Protein AF-A0A845X222-F1 (afdb_monomer_lite)

Secondary structure (DSSP, 8-state):
--HHHHHHHHHHTT-HHHHHHHHHHHHHH--TT-HHHHHHHHHHHHHHHHTTT-HHHHHHHHHHHHT-S-HHHHHHHHHHHHHHHHHHHHH-SSSHHHHHHHHHHHHHHH--HHHHHHHHHHHHHHHSGGG-------------------------------SS-HHHHHHHHHHHHHHHHHHHHHHHHHHHHHHHHHHHHHHHHHHHHHHHHHHHHHHHHHHHHTTTT-PPPHHHHHHHHHHHHHH----SPPPTTS--S------HHHHHHHHHHHHHHHHHHHHHHH--SS--PPPPHHHHHHHHHTHHHHHHHHHHHTT--------THHHHH-S-S---TTHHHHHHHHHHHHHHHHHHHTT-HHHHHHHHHHHHHHHHTTSS--SHHHHHHHHHHHHHHHHHHHH-SS--HHHHHHHHHHHSTHHHHHHHTT-THHHHHHHHHHHHH--HHHHHHHHHHHHHHT--S-TTSHHHHHHHHHHHHHHHHHHHHHHHHHHHHHHHHHHHHHHHHHTTS---GGGHHHHHHHTT----TT--TTTS---HHHHHTTT-SSHHHHHHHHHHHHHHHHS--S--------SSSTT--HHHHHHH--

pLDDT: mean 72.12, std 23.3, range [27.8, 98.19]

Structure (mmCIF, N/CA/C/O backbone):
data_AF-A0A845X222-F1
#
_entry.id   AF-A0A845X222-F1
#
loop_
_atom_site.group_PDB
_atom_site.id
_atom_site.type_symbol
_atom_site.label_atom_id
_atom_site.label_alt_id
_atom_site.label_comp_id
_atom_site.label_asym_id
_atom_site.label_entity_id
_atom_site.label_seq_id
_atom_site.pdbx_PDB_ins_code
_atom_site.Cartn_x
_atom_site.Cartn_y
_atom_site.Cartn_z
_atom_site.occupancy
_atom_site.B_iso_or_equiv
_atom_site.auth_seq_id
_atom_site.auth_comp_id
_atom_site.auth_asym_id
_atom_site.auth_atom_id
_atom_site.pdbx_PDB_model_num
ATOM 1 N N . MET A 1 1 ? 38.248 38.448 -14.161 1.00 66.56 1 MET A N 1
ATOM 2 C CA . MET A 1 1 ? 37.456 37.222 -13.924 1.00 66.56 1 MET A CA 1
ATOM 3 C C . MET A 1 1 ? 36.898 37.315 -12.526 1.00 66.56 1 MET A C 1
ATOM 5 O O . MET A 1 1 ? 37.650 37.673 -11.624 1.00 66.56 1 MET A O 1
ATOM 9 N N . SER A 1 2 ? 35.600 37.078 -12.358 1.00 88.19 2 SER A N 1
ATOM 10 C CA . SER A 1 2 ? 35.017 37.037 -11.014 1.00 88.19 2 SER A CA 1
ATOM 11 C C . SER A 1 2 ? 35.626 35.870 -10.222 1.00 88.19 2 SER A C 1
ATOM 13 O O . SER A 1 2 ? 36.046 34.871 -10.812 1.00 88.19 2 SER A O 1
ATOM 15 N N . SER A 1 3 ? 35.706 35.986 -8.891 1.00 91.69 3 SER A N 1
ATOM 16 C CA . SER A 1 3 ? 36.264 34.920 -8.038 1.00 91.69 3 SER A CA 1
ATOM 17 C C . SER A 1 3 ? 35.515 33.587 -8.230 1.00 91.69 3 SER A C 1
ATOM 19 O O . SER A 1 3 ? 36.137 32.527 -8.270 1.00 91.69 3 SER A O 1
ATOM 21 N N . LEU A 1 4 ? 34.208 33.646 -8.523 1.00 96.12 4 LEU A N 1
ATOM 22 C CA . LEU A 1 4 ? 33.388 32.493 -8.904 1.00 96.12 4 LEU A CA 1
ATOM 23 C C . LEU A 1 4 ? 33.888 31.786 -10.172 1.00 96.12 4 LEU A C 1
ATOM 25 O O . LEU A 1 4 ? 34.093 30.576 -10.169 1.00 96.12 4 LEU A O 1
ATOM 29 N N . GLU A 1 5 ? 34.084 32.522 -11.268 1.00 97.00 5 GLU A N 1
ATOM 30 C CA . GLU A 1 5 ? 34.540 31.946 -12.540 1.00 97.00 5 GLU A CA 1
ATOM 31 C C . GLU A 1 5 ? 35.942 31.352 -12.419 1.00 97.00 5 GLU A C 1
ATOM 33 O O . GLU A 1 5 ? 36.205 30.275 -12.954 1.00 97.00 5 GLU A O 1
ATOM 38 N N . ALA A 1 6 ? 36.828 32.033 -11.686 1.00 97.00 6 ALA A N 1
ATOM 39 C CA . ALA A 1 6 ? 38.166 31.533 -11.399 1.00 97.00 6 ALA A CA 1
ATOM 40 C C . ALA A 1 6 ? 38.112 30.229 -10.584 1.00 97.00 6 ALA A C 1
ATOM 42 O O . ALA A 1 6 ? 38.815 29.272 -10.915 1.00 97.00 6 ALA A O 1
ATOM 43 N N . GLY A 1 7 ? 37.240 30.161 -9.572 1.00 97.62 7 GL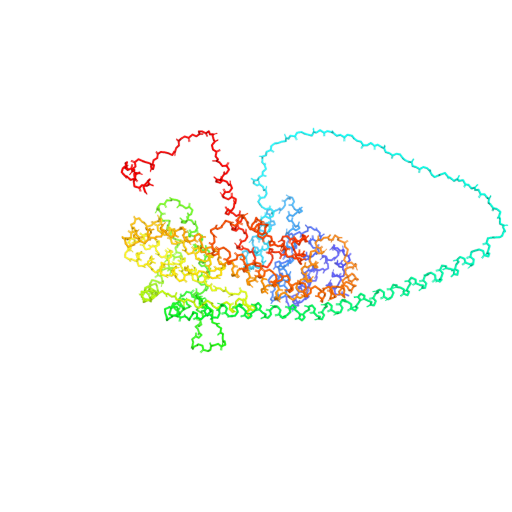Y A N 1
ATOM 44 C CA . GLY A 1 7 ? 37.028 28.966 -8.756 1.00 97.62 7 GLY A CA 1
ATOM 45 C C . GLY A 1 7 ? 36.454 27.788 -9.544 1.00 97.62 7 GLY A C 1
ATOM 46 O O . GLY A 1 7 ? 36.993 26.685 -9.479 1.00 97.62 7 GLY A O 1
ATOM 47 N N . LEU A 1 8 ? 35.425 28.017 -10.365 1.00 97.56 8 LEU A N 1
ATOM 48 C CA . LEU A 1 8 ? 34.826 26.971 -11.206 1.00 97.56 8 LEU A CA 1
ATOM 49 C C . LEU A 1 8 ? 35.784 26.490 -12.307 1.00 97.56 8 LEU A C 1
ATOM 51 O O . LEU A 1 8 ? 35.812 25.302 -12.631 1.00 97.56 8 LEU A O 1
ATOM 55 N N . ALA A 1 9 ? 36.601 27.382 -12.874 1.00 97.50 9 ALA A N 1
ATOM 56 C CA . ALA A 1 9 ? 37.639 27.000 -13.827 1.00 97.50 9 ALA A CA 1
ATOM 57 C C . ALA A 1 9 ? 38.741 26.155 -13.166 1.00 97.50 9 ALA A C 1
ATOM 59 O O . ALA A 1 9 ? 39.203 25.181 -13.762 1.00 97.50 9 ALA A O 1
ATOM 60 N N . ALA A 1 10 ? 39.144 26.492 -11.936 1.00 97.81 10 ALA A N 1
ATOM 61 C CA . ALA A 1 10 ? 40.100 25.700 -11.165 1.00 97.81 10 ALA A CA 1
ATOM 62 C C . ALA A 1 10 ? 39.542 24.313 -10.805 1.00 97.81 10 ALA A C 1
ATOM 64 O O . ALA A 1 10 ? 40.265 23.324 -10.935 1.00 97.81 10 ALA A O 1
ATOM 65 N N . LEU A 1 11 ? 38.251 24.227 -10.454 1.00 97.75 11 LEU A N 1
ATOM 66 C CA . LEU A 1 11 ? 37.562 22.964 -10.178 1.00 97.75 11 LEU A CA 1
ATOM 67 C C . LEU A 1 11 ? 37.577 22.034 -11.399 1.00 97.75 11 LEU A C 1
ATOM 69 O O . LEU A 1 11 ? 37.973 20.878 -11.287 1.00 97.75 11 LEU A O 1
ATOM 73 N N . LYS A 1 12 ? 37.253 22.556 -12.590 1.00 97.25 12 LYS A N 1
ATOM 74 C CA . LYS A 1 12 ? 37.317 21.792 -13.852 1.00 97.25 12 LYS A CA 1
ATOM 75 C C . LYS A 1 12 ? 38.721 21.283 -14.181 1.00 97.25 12 LYS A C 1
ATOM 77 O O . LYS A 1 12 ? 38.866 20.240 -14.804 1.00 97.25 12 LYS A O 1
ATOM 82 N N . ARG A 1 13 ? 39.759 22.011 -13.761 1.00 97.62 13 ARG A N 1
ATOM 83 C CA . ARG A 1 13 ? 41.168 21.618 -13.922 1.00 97.62 13 ARG A CA 1
ATOM 84 C C . ARG A 1 13 ? 41.669 20.695 -12.804 1.00 97.62 13 ARG A C 1
ATOM 86 O O . ARG A 1 13 ? 42.870 20.458 -12.736 1.00 97.62 13 ARG A O 1
ATOM 93 N N . LYS A 1 14 ? 40.785 20.224 -11.912 1.00 97.12 14 LYS A N 1
ATOM 94 C CA . LYS A 1 14 ? 41.111 19.422 -10.718 1.00 97.12 14 LYS A CA 1
ATOM 95 C C . LYS A 1 14 ? 42.141 20.088 -9.787 1.00 97.12 14 LYS A C 1
ATOM 97 O O . LYS A 1 14 ? 42.800 19.421 -8.998 1.00 97.12 14 LYS A O 1
ATOM 102 N N . ASN A 1 15 ? 42.281 21.417 -9.843 1.00 97.88 15 ASN A N 1
ATOM 103 C CA . ASN A 1 15 ? 43.128 22.171 -8.918 1.00 97.88 15 ASN A CA 1
ATOM 104 C C . ASN A 1 15 ? 42.298 22.579 -7.695 1.00 97.88 15 ASN A C 1
ATOM 106 O O . ASN A 1 15 ? 41.875 23.731 -7.559 1.00 97.88 15 ASN A O 1
ATOM 110 N N . TYR A 1 16 ? 42.021 21.598 -6.834 1.00 98.06 16 TYR A N 1
ATOM 111 C CA . TYR A 1 16 ? 41.068 21.741 -5.734 1.00 98.06 16 TYR A CA 1
ATOM 112 C C . TYR A 1 16 ? 41.489 22.793 -4.705 1.00 98.06 16 TYR A C 1
ATOM 114 O O . TYR A 1 16 ? 40.642 23.549 -4.247 1.00 98.06 16 TYR A O 1
ATOM 122 N N . ALA A 1 17 ? 42.785 22.937 -4.409 1.00 97.81 17 ALA A N 1
ATOM 123 C CA . ALA A 1 17 ? 43.271 23.956 -3.474 1.00 97.81 17 ALA A CA 1
ATOM 124 C C . ALA A 1 17 ? 42.959 25.387 -3.954 1.00 97.81 17 ALA A C 1
ATOM 126 O O . ALA A 1 17 ? 42.491 26.229 -3.185 1.00 97.81 17 ALA A O 1
ATOM 127 N N . VAL A 1 18 ? 43.169 25.662 -5.248 1.00 97.56 18 VAL A N 1
ATOM 128 C CA . VAL A 1 18 ? 42.822 26.961 -5.845 1.00 97.56 18 VAL A CA 1
ATOM 129 C C . VAL A 1 18 ? 41.306 27.120 -5.960 1.00 97.56 18 VAL A C 1
ATOM 131 O O . VAL A 1 18 ? 40.796 28.210 -5.697 1.00 97.56 18 VAL A O 1
ATOM 134 N N . ALA A 1 19 ? 40.584 26.051 -6.312 1.00 98.19 19 ALA A N 1
ATOM 135 C CA . ALA A 1 19 ? 39.127 26.063 -6.397 1.00 98.19 19 ALA A CA 1
ATOM 136 C C . ALA A 1 19 ? 38.487 26.409 -5.048 1.00 98.19 19 ALA A C 1
ATOM 138 O O . ALA A 1 19 ? 37.700 27.347 -4.989 1.00 98.19 19 ALA A O 1
ATOM 139 N N . ILE A 1 20 ? 38.880 25.728 -3.967 1.00 98.12 20 ILE A N 1
ATOM 140 C CA . ILE A 1 20 ? 38.377 25.963 -2.607 1.00 98.12 20 ILE A CA 1
ATOM 141 C C . ILE A 1 20 ? 38.600 27.423 -2.212 1.00 98.12 20 ILE A C 1
ATOM 143 O O . ILE A 1 20 ? 37.637 28.122 -1.915 1.00 98.12 20 ILE A O 1
ATOM 147 N N . LYS A 1 21 ? 39.836 27.929 -2.329 1.00 97.75 21 LYS A N 1
ATOM 148 C CA . LYS A 1 21 ? 40.170 29.315 -1.961 1.00 97.75 21 LYS A CA 1
ATOM 149 C C . LYS A 1 21 ? 39.315 30.351 -2.700 1.00 97.75 21 LYS A C 1
ATOM 151 O O . LYS A 1 21 ? 38.875 31.335 -2.110 1.00 97.75 21 LYS A O 1
ATOM 156 N N . GLN A 1 22 ? 39.108 30.163 -4.002 1.00 97.75 22 GLN A N 1
ATOM 157 C CA . GLN A 1 22 ? 38.343 31.102 -4.827 1.00 97.75 22 GLN A CA 1
ATOM 158 C C . GLN A 1 22 ? 36.830 30.978 -4.597 1.00 97.75 22 GLN A C 1
ATOM 160 O O . GLN A 1 22 ? 36.124 31.980 -4.536 1.00 97.75 22 GLN A O 1
ATOM 165 N N . LEU A 1 23 ? 36.312 29.761 -4.429 1.00 97.69 23 LEU A N 1
ATOM 166 C CA . LEU A 1 23 ? 34.888 29.547 -4.184 1.00 97.69 23 LEU A CA 1
ATOM 167 C C . LEU A 1 23 ? 34.480 29.986 -2.766 1.00 97.69 23 LEU A C 1
ATOM 169 O O . LEU A 1 23 ? 33.422 30.590 -2.621 1.00 97.69 23 LEU A O 1
ATOM 173 N N . GLU A 1 24 ? 35.329 29.794 -1.748 1.00 97.50 24 GLU A N 1
ATOM 174 C CA . GLU A 1 24 ? 35.129 30.344 -0.395 1.00 97.50 24 GLU A CA 1
ATOM 175 C C . GLU A 1 24 ? 35.078 31.879 -0.426 1.00 97.50 24 GLU A C 1
ATOM 177 O O . GLU A 1 24 ? 34.149 32.480 0.117 1.00 97.50 24 GLU A O 1
ATOM 182 N N . ALA A 1 25 ? 36.023 32.521 -1.127 1.00 95.94 25 ALA A N 1
ATOM 183 C CA . ALA A 1 25 ? 36.032 33.973 -1.304 1.00 95.94 25 ALA A CA 1
ATOM 184 C C . ALA A 1 25 ? 34.768 34.470 -2.028 1.00 95.94 25 ALA A C 1
ATOM 186 O O . ALA A 1 25 ? 34.192 35.490 -1.647 1.00 95.94 25 ALA A O 1
ATOM 187 N N . SER A 1 26 ? 34.288 33.725 -3.030 1.00 95.25 26 SER A N 1
ATOM 188 C CA . SER A 1 26 ? 33.025 34.027 -3.709 1.00 95.25 26 SER A CA 1
ATOM 189 C C . SER A 1 26 ? 31.813 33.873 -2.786 1.00 95.25 26 SER A C 1
ATOM 191 O O . SER A 1 26 ? 30.910 34.708 -2.844 1.00 95.25 26 SER A O 1
ATOM 193 N N . CYS A 1 27 ? 31.768 32.840 -1.942 1.00 94.88 27 CYS A N 1
ATOM 194 C CA . CYS A 1 27 ? 30.707 32.655 -0.948 1.00 94.88 27 CYS A CA 1
ATOM 195 C C . CYS A 1 27 ? 30.690 33.792 0.081 1.00 94.88 27 CYS A C 1
ATOM 197 O O . CYS A 1 27 ? 29.614 34.277 0.413 1.00 94.88 27 CYS A O 1
ATOM 199 N N . ALA A 1 28 ? 31.861 34.249 0.534 1.00 93.94 28 ALA A N 1
ATOM 200 C CA . ALA A 1 28 ? 31.989 35.349 1.491 1.00 93.94 28 ALA A CA 1
ATOM 201 C C . ALA A 1 28 ? 31.601 36.714 0.893 1.00 93.94 28 ALA A C 1
ATOM 203 O O . ALA A 1 28 ? 31.002 37.541 1.575 1.00 93.94 28 ALA A O 1
ATOM 204 N N . ALA A 1 29 ? 31.920 36.951 -0.383 1.00 91.69 29 ALA A N 1
ATOM 205 C CA . ALA A 1 29 ? 31.591 38.198 -1.077 1.00 91.69 29 ALA A CA 1
ATOM 206 C C . ALA A 1 29 ? 30.117 38.286 -1.514 1.00 91.69 29 ALA A C 1
ATOM 208 O O . ALA A 1 29 ? 29.599 39.378 -1.747 1.00 91.69 29 ALA A O 1
ATOM 209 N N . SER A 1 30 ? 29.437 37.146 -1.651 1.00 85.50 30 SER A N 1
ATOM 210 C CA . SER A 1 30 ? 28.042 37.096 -2.084 1.00 85.50 30 SER A CA 1
ATOM 211 C C . SER A 1 30 ? 27.116 37.267 -0.881 1.00 85.50 30 SER A C 1
ATOM 213 O O . SER A 1 30 ? 26.858 36.312 -0.153 1.00 85.50 30 SER A O 1
ATOM 215 N N . SER A 1 31 ? 26.557 38.463 -0.682 1.00 70.56 31 SER A N 1
ATOM 216 C CA . SER A 1 31 ? 25.381 38.611 0.186 1.00 70.56 31 SER A CA 1
ATOM 217 C C . SER A 1 31 ? 24.234 37.741 -0.355 1.00 70.56 31 SER A C 1
ATOM 219 O O . SER A 1 31 ? 24.122 37.550 -1.568 1.00 70.56 31 SER A O 1
ATOM 221 N N . GLN A 1 32 ? 23.349 37.240 0.517 1.00 63.16 32 GLN A N 1
ATOM 222 C CA . GLN A 1 32 ? 22.212 36.369 0.152 1.00 63.16 32 GLN A CA 1
ATOM 223 C C . GLN A 1 32 ? 21.289 36.929 -0.958 1.00 63.16 32 GLN A C 1
ATOM 225 O O . GLN A 1 32 ? 20.468 36.184 -1.487 1.00 63.16 32 GLN A O 1
ATOM 230 N N . SER A 1 33 ? 21.429 38.200 -1.363 1.00 60.31 33 SER A N 1
ATOM 231 C CA . SER A 1 33 ? 20.721 38.794 -2.507 1.00 60.31 33 SER A CA 1
ATOM 232 C C . SER A 1 33 ? 21.153 38.236 -3.875 1.00 60.31 33 SER A C 1
ATOM 234 O O . SER A 1 33 ? 20.357 38.253 -4.811 1.00 60.31 33 SER A O 1
ATOM 236 N N . HIS A 1 34 ? 22.364 37.679 -4.014 1.00 67.81 34 HIS A N 1
ATOM 237 C CA . HIS A 1 34 ? 22.847 37.051 -5.255 1.00 67.81 34 HIS A CA 1
ATOM 238 C C . HIS A 1 34 ? 22.761 35.518 -5.197 1.00 67.81 34 HIS A C 1
ATOM 240 O O . HIS A 1 34 ? 23.751 34.806 -5.395 1.00 67.81 34 HIS A O 1
ATOM 246 N N . GLN A 1 35 ? 21.548 35.009 -4.948 1.00 81.31 35 GLN A N 1
ATOM 247 C CA . GLN A 1 35 ? 21.256 33.589 -4.696 1.00 81.31 35 GLN A CA 1
ATOM 248 C C . GLN A 1 35 ? 21.894 32.635 -5.723 1.00 81.31 35 GLN A C 1
ATOM 250 O O . GLN A 1 35 ? 22.498 31.635 -5.343 1.00 81.31 35 GLN A O 1
ATOM 255 N N . SER A 1 36 ? 21.863 32.957 -7.024 1.00 91.06 36 SER A N 1
ATOM 256 C CA . SER A 1 36 ? 22.417 32.057 -8.049 1.00 91.06 36 SER A CA 1
ATOM 257 C C . SER A 1 36 ? 23.943 31.915 -8.002 1.00 91.06 36 SER A C 1
ATOM 259 O O . SER A 1 36 ? 24.445 30.825 -8.283 1.00 91.06 36 SER A O 1
ATOM 261 N N . SER A 1 37 ? 24.687 32.986 -7.718 1.00 93.25 37 SER A N 1
ATOM 262 C CA . SER A 1 37 ? 26.156 32.937 -7.670 1.00 93.25 37 SER A CA 1
ATOM 263 C C . SER A 1 37 ? 26.627 32.215 -6.413 1.00 93.25 37 SER A C 1
ATOM 265 O O . SER A 1 37 ? 27.546 31.400 -6.479 1.00 93.25 37 SER A O 1
ATOM 267 N N . TYR A 1 38 ? 25.926 32.444 -5.299 1.00 95.00 38 TYR A N 1
ATOM 268 C CA . TYR A 1 38 ? 26.145 31.744 -4.040 1.00 95.00 38 TYR A CA 1
ATOM 269 C C . TYR A 1 38 ? 25.907 30.232 -4.176 1.00 95.00 38 TYR A C 1
ATOM 271 O O . TYR A 1 38 ? 26.784 29.448 -3.820 1.00 95.00 38 TYR A O 1
ATOM 279 N N . TYR A 1 39 ? 24.785 29.798 -4.769 1.00 95.31 39 TYR A N 1
ATOM 280 C CA . TYR A 1 39 ? 24.516 28.363 -4.945 1.00 95.31 39 TYR A CA 1
ATOM 281 C C . TYR A 1 39 ? 25.540 27.685 -5.855 1.00 95.31 39 TYR A C 1
ATOM 283 O O . TYR A 1 39 ? 26.029 26.611 -5.521 1.00 95.31 39 TYR A O 1
ATOM 291 N N . ARG A 1 40 ? 25.945 28.324 -6.960 1.00 96.12 40 ARG A N 1
ATOM 292 C CA . ARG A 1 40 ? 27.006 27.779 -7.827 1.00 96.12 40 ARG A CA 1
ATOM 293 C C . ARG A 1 40 ? 28.340 27.643 -7.093 1.00 96.12 40 ARG A C 1
ATOM 295 O O . ARG A 1 40 ? 29.041 26.657 -7.306 1.00 96.12 40 ARG A O 1
ATOM 302 N N . ALA A 1 41 ? 28.676 28.604 -6.232 1.00 96.75 41 ALA A N 1
ATOM 303 C CA . ALA A 1 41 ? 29.877 28.535 -5.411 1.00 96.75 41 ALA A CA 1
ATOM 304 C C . ALA A 1 41 ? 29.810 27.377 -4.399 1.00 96.75 41 ALA A C 1
ATOM 306 O O . ALA A 1 41 ? 30.742 26.582 -4.327 1.00 96.75 41 ALA A O 1
ATOM 307 N N . GLN A 1 42 ? 28.683 27.228 -3.695 1.00 96.88 42 GLN A N 1
ATOM 308 C CA . GLN A 1 42 ? 28.440 26.148 -2.728 1.00 96.88 42 GLN A CA 1
ATOM 309 C C . GLN A 1 42 ? 28.458 24.754 -3.377 1.00 96.88 42 GLN A C 1
ATOM 311 O O . GLN A 1 42 ? 29.094 23.845 -2.851 1.00 96.88 42 GLN A O 1
ATOM 316 N N . MET A 1 43 ? 27.840 24.587 -4.552 1.00 96.69 43 MET A N 1
ATOM 317 C CA . MET A 1 43 ? 27.886 23.328 -5.313 1.00 96.69 43 MET A CA 1
ATOM 318 C C . MET A 1 43 ? 29.328 22.954 -5.690 1.00 96.69 43 MET A C 1
ATOM 320 O O . MET A 1 43 ? 29.726 21.797 -5.559 1.00 96.69 43 MET A O 1
ATOM 324 N N . GLY A 1 44 ? 30.129 23.937 -6.117 1.00 97.25 44 GLY A N 1
ATOM 325 C CA . GLY A 1 44 ? 31.542 23.728 -6.427 1.00 97.25 44 GLY A CA 1
ATOM 326 C C . GLY A 1 44 ? 32.393 23.416 -5.191 1.00 97.25 44 GLY A C 1
ATOM 327 O O . GLY A 1 44 ? 33.268 22.557 -5.265 1.00 97.25 44 GLY A O 1
ATOM 328 N N . LEU A 1 45 ? 32.124 24.069 -4.052 1.00 97.81 45 LEU A N 1
ATOM 329 C CA . LEU A 1 45 ? 32.798 23.784 -2.779 1.00 97.81 45 LEU A CA 1
ATOM 330 C C . LEU A 1 45 ? 32.513 22.369 -2.304 1.00 97.81 45 LEU A C 1
ATOM 332 O O . LEU A 1 45 ? 33.441 21.656 -1.940 1.00 97.81 45 LEU A O 1
ATOM 336 N N . MET A 1 46 ? 31.252 21.947 -2.360 1.00 96.75 46 MET A N 1
ATOM 337 C CA . MET A 1 46 ? 30.847 20.592 -2.008 1.00 96.75 46 MET A CA 1
ATOM 338 C C . MET A 1 46 ? 31.666 19.555 -2.796 1.00 96.75 46 MET A C 1
ATOM 340 O O . MET A 1 46 ? 32.270 18.664 -2.196 1.00 96.75 46 MET A O 1
ATOM 344 N N . GLN A 1 47 ? 31.773 19.717 -4.119 1.00 96.50 47 GLN A N 1
ATOM 345 C CA . GLN A 1 47 ? 32.569 18.830 -4.977 1.00 96.50 47 GLN A CA 1
ATOM 346 C C . GLN A 1 47 ? 34.072 18.893 -4.667 1.00 96.50 47 GLN A C 1
ATOM 348 O O . GLN A 1 47 ? 34.726 17.855 -4.587 1.00 96.50 47 GLN A O 1
ATOM 353 N N . ALA A 1 48 ? 34.628 20.091 -4.467 1.00 97.50 48 ALA A N 1
ATOM 354 C CA . ALA A 1 48 ? 36.051 20.261 -4.186 1.00 97.50 48 ALA A CA 1
ATOM 355 C C . ALA A 1 48 ? 36.453 19.679 -2.820 1.00 97.50 48 ALA A C 1
ATOM 357 O O . ALA A 1 48 ? 37.504 19.049 -2.706 1.00 97.50 48 ALA A O 1
ATOM 358 N N . TYR A 1 49 ? 35.616 19.858 -1.793 1.00 97.50 49 TYR A N 1
ATOM 359 C CA . TYR A 1 49 ? 35.842 19.284 -0.467 1.00 97.50 49 TYR A CA 1
ATOM 360 C C . TYR A 1 49 ? 35.713 17.763 -0.473 1.00 97.50 49 TYR A C 1
ATOM 362 O O . TYR A 1 49 ? 36.538 17.097 0.141 1.00 97.50 49 TYR A O 1
ATOM 370 N N . ALA A 1 50 ? 34.737 17.207 -1.199 1.00 95.12 50 ALA A N 1
ATOM 371 C CA . ALA A 1 50 ? 34.612 15.758 -1.348 1.00 95.12 50 ALA A CA 1
ATOM 372 C C . ALA A 1 50 ? 35.855 15.158 -2.027 1.00 95.12 50 ALA A C 1
ATOM 374 O O . ALA A 1 50 ? 36.431 14.206 -1.519 1.00 95.12 50 ALA A O 1
ATOM 375 N N . ALA A 1 51 ? 36.341 15.777 -3.107 1.00 95.44 51 ALA A N 1
ATOM 376 C CA . ALA A 1 51 ? 37.530 15.317 -3.831 1.00 95.44 51 ALA A CA 1
ATOM 377 C C . ALA A 1 51 ? 38.851 15.463 -3.048 1.00 95.44 51 ALA A C 1
ATOM 379 O O . ALA A 1 51 ? 39.875 14.937 -3.473 1.00 95.44 51 ALA A O 1
ATOM 380 N N . THR A 1 52 ? 38.850 16.207 -1.938 1.00 96.38 52 THR A N 1
ATOM 381 C CA . THR A 1 52 ? 40.014 16.396 -1.053 1.00 96.38 52 THR A CA 1
ATOM 382 C C . THR A 1 52 ? 39.835 15.697 0.296 1.00 96.38 52 THR A C 1
ATOM 384 O O . THR A 1 52 ? 40.575 15.982 1.233 1.00 96.38 52 THR A O 1
ATOM 387 N N . HIS A 1 53 ? 38.856 14.792 0.400 1.00 94.19 53 HIS A N 1
ATOM 388 C CA . HIS A 1 53 ? 38.514 14.037 1.611 1.00 94.19 53 HIS A CA 1
ATOM 389 C C . HIS A 1 53 ? 38.121 14.914 2.817 1.00 94.19 53 HIS A C 1
ATOM 391 O O . HIS A 1 53 ? 38.132 14.482 3.966 1.00 94.19 53 HIS A O 1
ATOM 397 N N . HIS A 1 54 ? 37.714 16.164 2.581 1.00 94.50 54 HIS A N 1
ATOM 398 C CA . HIS A 1 54 ? 37.166 17.060 3.600 1.00 94.50 54 HIS A CA 1
ATOM 399 C C . HIS A 1 54 ? 35.645 16.872 3.728 1.00 94.50 54 HIS A C 1
ATOM 401 O O . HIS A 1 54 ? 34.863 17.810 3.536 1.00 94.50 54 HIS A O 1
ATOM 407 N N . TYR A 1 55 ? 35.217 15.648 4.049 1.00 93.31 55 TYR A N 1
ATOM 408 C CA . TYR A 1 55 ? 33.813 15.223 4.012 1.00 93.31 55 TYR A CA 1
ATOM 409 C C . TYR A 1 55 ? 32.883 16.073 4.871 1.00 93.31 55 TYR A C 1
ATOM 411 O O . TYR A 1 55 ? 31.836 16.500 4.387 1.00 93.31 55 TYR A O 1
ATOM 419 N N . HIS A 1 56 ? 33.303 16.429 6.085 1.00 90.50 56 HIS A N 1
ATOM 420 C CA . HIS A 1 56 ? 32.540 17.325 6.953 1.00 90.50 56 HIS A CA 1
ATOM 421 C C . HIS A 1 56 ? 32.226 18.656 6.255 1.00 90.50 56 HIS A C 1
ATOM 423 O O . HIS A 1 56 ? 31.083 19.112 6.242 1.00 90.50 56 HIS A O 1
ATOM 429 N N . LYS A 1 57 ? 33.226 19.299 5.641 1.00 95.00 57 LYS A N 1
ATOM 430 C CA . LYS A 1 57 ? 33.027 20.591 4.964 1.00 95.00 57 LYS A CA 1
ATOM 431 C C . LYS A 1 57 ? 32.131 20.448 3.735 1.00 95.00 57 LYS A C 1
ATOM 433 O O . LYS A 1 57 ? 31.332 21.340 3.449 1.00 95.00 57 LYS A O 1
ATOM 438 N N . SER A 1 58 ? 32.231 19.318 3.037 1.00 95.19 58 SER A N 1
ATOM 439 C CA . SER A 1 58 ? 31.351 18.989 1.915 1.00 95.19 58 SER A CA 1
ATOM 440 C C . SER A 1 58 ? 29.890 18.836 2.362 1.00 95.19 58 SER A C 1
ATOM 442 O O . SER A 1 58 ? 28.998 19.441 1.766 1.00 95.19 58 SER A O 1
ATOM 444 N N . LEU A 1 59 ? 29.641 18.124 3.467 1.00 90.12 59 LEU A N 1
ATOM 445 C CA . LEU A 1 59 ? 28.303 17.957 4.042 1.00 90.12 59 LEU A CA 1
ATOM 446 C C . LEU A 1 59 ? 27.717 19.278 4.543 1.00 90.12 59 LEU A C 1
ATOM 448 O O . LEU A 1 59 ? 26.547 19.557 4.282 1.00 90.12 59 LEU A O 1
ATOM 452 N N . THR A 1 60 ? 28.524 20.134 5.174 1.00 93.31 60 THR A N 1
ATOM 453 C CA . THR A 1 60 ? 28.089 21.481 5.574 1.00 93.31 60 THR A CA 1
ATOM 454 C C . THR A 1 60 ? 27.690 22.329 4.360 1.00 93.31 60 THR A C 1
ATOM 456 O O . THR A 1 60 ? 26.653 22.993 4.376 1.00 93.31 60 THR A O 1
ATOM 459 N N . ALA A 1 61 ? 28.465 22.286 3.269 1.00 94.69 61 ALA A N 1
ATOM 460 C CA . ALA A 1 61 ? 28.093 22.959 2.022 1.00 94.69 61 ALA A CA 1
ATOM 461 C C . ALA A 1 61 ? 26.770 22.407 1.457 1.00 94.69 61 ALA A C 1
ATOM 463 O O . ALA A 1 61 ? 25.914 23.167 1.003 1.00 94.69 61 ALA A O 1
ATOM 464 N N . CYS A 1 62 ? 26.558 21.093 1.554 1.00 93.38 62 CYS A N 1
ATOM 465 C CA . CYS A 1 62 ? 25.320 20.454 1.133 1.00 93.38 62 CYS A CA 1
ATOM 466 C C . CYS A 1 62 ? 24.103 20.846 1.992 1.00 93.38 62 CYS A C 1
ATOM 468 O O . CYS A 1 62 ? 23.033 21.100 1.442 1.00 93.38 62 CYS A O 1
ATOM 470 N N . GLN A 1 63 ? 24.249 20.947 3.317 1.00 91.50 63 GLN A N 1
ATOM 471 C CA . GLN A 1 63 ? 23.197 21.431 4.225 1.00 91.50 63 GLN A CA 1
ATOM 472 C C . GLN A 1 63 ? 22.718 22.829 3.818 1.00 91.50 63 GLN A C 1
ATOM 474 O O . GLN A 1 63 ? 21.520 23.066 3.673 1.00 91.50 63 GLN A O 1
ATOM 479 N N . ASN A 1 64 ? 23.654 23.734 3.523 1.00 92.69 64 ASN A N 1
ATOM 480 C CA . ASN A 1 64 ? 23.322 25.080 3.052 1.00 92.69 64 ASN A CA 1
ATOM 481 C C . ASN A 1 64 ? 22.548 25.068 1.720 1.00 92.69 64 ASN A C 1
ATOM 483 O O . ASN A 1 64 ? 21.687 25.920 1.497 1.00 92.69 64 ASN A O 1
ATOM 487 N N . LEU A 1 65 ? 22.826 24.104 0.834 1.00 93.94 65 LEU A N 1
ATOM 488 C CA . LEU A 1 65 ? 22.098 23.937 -0.429 1.00 93.94 65 LEU A CA 1
ATOM 489 C C . LEU A 1 65 ? 20.694 23.339 -0.228 1.00 93.94 65 LEU A C 1
ATOM 491 O O . LEU A 1 65 ? 19.763 23.734 -0.931 1.00 93.94 65 LEU A O 1
ATOM 495 N N . LEU A 1 66 ? 20.510 22.441 0.743 1.00 92.00 66 LEU A N 1
ATOM 496 C CA . LEU A 1 66 ? 19.198 21.876 1.096 1.00 92.00 66 LEU A CA 1
ATOM 497 C C . LEU A 1 66 ? 18.250 22.921 1.702 1.00 92.00 66 LEU A C 1
ATOM 499 O O . LEU A 1 66 ? 17.035 22.824 1.533 1.00 92.00 66 LEU A O 1
ATOM 503 N N . LEU A 1 67 ? 18.801 23.959 2.333 1.00 90.44 67 LEU A N 1
ATOM 504 C CA . LEU A 1 67 ? 18.063 25.122 2.836 1.00 90.44 67 LEU A CA 1
ATOM 505 C C . LEU A 1 67 ? 17.725 26.160 1.749 1.00 90.44 67 LEU A C 1
ATOM 507 O O . LEU A 1 67 ? 17.142 27.203 2.047 1.00 90.44 67 LEU A O 1
ATOM 511 N N . SER A 1 68 ? 18.108 25.924 0.490 1.00 91.69 68 SER A N 1
ATOM 512 C CA . SER A 1 68 ? 17.818 26.863 -0.595 1.00 91.69 68 SER A CA 1
ATOM 513 C C . SER A 1 68 ? 16.319 26.949 -0.902 1.00 91.69 68 SER A C 1
ATOM 515 O O . SER A 1 68 ? 15.598 25.965 -0.814 1.00 91.69 68 SER A O 1
ATOM 517 N N . SER A 1 69 ? 15.847 28.118 -1.344 1.00 90.50 69 SER A N 1
ATOM 518 C CA . SER A 1 69 ? 14.462 28.304 -1.813 1.00 90.50 69 SER A CA 1
ATOM 519 C C . SER A 1 69 ? 14.199 27.689 -3.196 1.00 90.50 69 SER A C 1
ATOM 521 O O . SER A 1 69 ? 13.068 27.687 -3.678 1.00 90.50 69 SER A O 1
ATOM 523 N N . SER A 1 70 ? 15.241 27.196 -3.870 1.00 91.94 70 SER A N 1
ATOM 524 C CA . SER A 1 70 ? 15.149 26.636 -5.214 1.00 91.94 70 SER A CA 1
ATOM 525 C C . SER A 1 70 ? 15.010 25.121 -5.150 1.00 91.94 70 SER A C 1
ATOM 527 O O . SER A 1 70 ? 15.985 24.420 -4.881 1.00 91.94 70 SER A O 1
ATOM 529 N N . ALA A 1 71 ? 13.830 24.607 -5.506 1.00 88.31 71 ALA A N 1
ATOM 530 C CA . ALA A 1 71 ? 13.557 23.167 -5.539 1.00 88.31 71 ALA A CA 1
ATOM 531 C C . ALA A 1 71 ? 14.595 22.377 -6.365 1.00 88.31 71 ALA A C 1
ATOM 533 O O . ALA A 1 71 ? 15.004 21.286 -5.980 1.00 88.31 71 ALA A O 1
ATOM 534 N N . LYS A 1 72 ? 15.101 22.954 -7.469 1.00 90.94 72 LYS A N 1
ATOM 535 C CA . LYS A 1 72 ? 16.153 22.327 -8.293 1.00 90.94 72 LYS A CA 1
ATOM 536 C C . LYS A 1 72 ? 17.482 22.185 -7.546 1.00 90.94 72 LYS A C 1
ATOM 538 O O . LYS A 1 72 ? 18.181 21.195 -7.730 1.00 90.94 72 LYS A O 1
ATOM 543 N N . VAL A 1 73 ? 17.843 23.176 -6.730 1.00 93.31 73 VAL A N 1
ATOM 544 C CA . VAL A 1 73 ? 19.085 23.160 -5.942 1.00 93.31 73 VAL A CA 1
ATOM 545 C C . VAL A 1 73 ? 18.950 22.192 -4.766 1.00 93.31 73 VAL A C 1
ATOM 547 O O . VAL A 1 73 ? 19.875 21.421 -4.525 1.00 93.31 73 VAL A O 1
ATOM 550 N N . GLN A 1 74 ? 17.786 22.157 -4.110 1.00 91.19 74 GLN A N 1
ATOM 551 C CA . GLN A 1 74 ? 17.474 21.175 -3.066 1.00 91.19 74 GLN A CA 1
ATOM 552 C C . GLN A 1 74 ? 17.553 19.739 -3.594 1.00 91.19 74 GLN A C 1
ATOM 554 O O . GLN A 1 74 ? 18.239 18.906 -3.008 1.00 91.19 74 GLN A O 1
ATOM 559 N N . GLN A 1 75 ? 16.914 19.458 -4.735 1.00 88.00 75 GLN A N 1
ATOM 560 C CA . GLN A 1 75 ? 16.939 18.131 -5.352 1.00 88.00 75 GLN A CA 1
ATOM 561 C C . GLN A 1 75 ? 18.363 17.715 -5.738 1.00 88.00 75 GLN A C 1
ATOM 563 O O . GLN A 1 75 ? 18.778 16.593 -5.455 1.00 88.00 75 GLN A O 1
ATOM 568 N N . TRP A 1 76 ? 19.132 18.623 -6.347 1.00 92.69 76 TRP A N 1
ATOM 569 C CA . TRP A 1 76 ? 20.521 18.350 -6.708 1.00 92.69 76 TRP A CA 1
ATOM 570 C C . TRP A 1 76 ? 21.384 18.044 -5.477 1.00 92.69 76 TRP A C 1
ATOM 572 O O . TRP A 1 76 ? 22.157 17.085 -5.494 1.00 92.69 76 TRP A O 1
ATOM 582 N N . ALA A 1 77 ? 21.226 18.824 -4.404 1.00 93.88 77 ALA A N 1
ATOM 583 C CA . ALA A 1 77 ? 21.949 18.634 -3.151 1.00 93.88 77 ALA A CA 1
ATOM 584 C C . ALA A 1 77 ? 21.587 17.301 -2.484 1.00 93.88 77 ALA A C 1
ATOM 586 O O . ALA A 1 77 ? 22.481 16.575 -2.062 1.00 93.88 77 ALA A O 1
ATOM 587 N N . ALA A 1 78 ? 20.302 16.931 -2.465 1.00 87.12 78 ALA A N 1
ATOM 588 C CA . ALA A 1 78 ? 19.843 15.650 -1.926 1.00 87.12 78 ALA A CA 1
ATOM 589 C C . ALA A 1 78 ? 20.423 14.447 -2.689 1.00 87.12 78 ALA A C 1
ATOM 591 O O . ALA A 1 78 ? 20.797 13.452 -2.078 1.00 87.12 78 ALA A O 1
ATOM 592 N N . GLN A 1 79 ? 20.545 14.543 -4.017 1.00 86.62 79 GLN A N 1
ATOM 593 C CA . GLN A 1 79 ? 21.155 13.485 -4.829 1.00 86.62 79 GLN A CA 1
ATOM 594 C C . GLN A 1 79 ? 22.664 13.357 -4.579 1.00 86.62 79 GLN A C 1
ATOM 596 O O . GLN A 1 79 ? 23.191 12.248 -4.499 1.00 86.62 79 GLN A O 1
ATOM 601 N N . HIS A 1 80 ? 23.375 14.479 -4.446 1.00 89.19 80 HIS A N 1
ATOM 602 C CA . HIS A 1 80 ? 24.832 14.461 -4.308 1.00 89.19 80 HIS A CA 1
ATOM 603 C C . HIS A 1 80 ? 25.306 14.194 -2.877 1.00 89.19 80 HIS A C 1
ATOM 605 O O . HIS A 1 80 ? 26.357 13.570 -2.716 1.00 89.19 80 HIS A O 1
ATOM 611 N N . SER A 1 81 ? 24.548 14.592 -1.848 1.00 87.06 81 SER A N 1
ATOM 612 C CA . SER A 1 81 ? 24.875 14.274 -0.450 1.00 87.06 81 SER A CA 1
ATOM 613 C C . SER A 1 81 ? 25.065 12.776 -0.263 1.00 87.06 81 SER A C 1
ATOM 615 O O . SER A 1 81 ? 26.046 12.353 0.340 1.00 87.06 81 SER A O 1
ATOM 617 N N . PHE A 1 82 ? 24.189 11.974 -0.867 1.00 83.50 82 PHE A N 1
ATOM 618 C CA . PHE A 1 82 ? 24.234 10.524 -0.787 1.00 83.50 82 PHE A CA 1
ATOM 619 C C . PHE A 1 82 ? 25.540 9.938 -1.330 1.00 83.50 82 PHE A C 1
ATOM 621 O O . PHE A 1 82 ? 26.170 9.104 -0.681 1.00 83.50 82 PHE A O 1
ATOM 628 N N . SER A 1 83 ? 25.985 10.428 -2.491 1.00 87.69 83 SER A N 1
ATOM 629 C CA . SER A 1 83 ? 27.250 9.995 -3.092 1.00 87.69 83 SER A CA 1
ATOM 630 C C . SER A 1 83 ? 28.446 10.315 -2.190 1.00 87.69 83 SER A C 1
ATOM 632 O O . SER A 1 83 ? 29.325 9.477 -2.012 1.00 87.69 83 SER A O 1
ATOM 634 N N . ILE A 1 84 ? 28.434 11.488 -1.550 1.00 89.38 84 ILE A N 1
ATOM 635 C CA . ILE A 1 84 ? 29.494 11.926 -0.639 1.00 89.38 84 ILE A CA 1
ATOM 636 C C . ILE A 1 84 ? 29.501 11.063 0.619 1.00 89.38 84 ILE A C 1
ATOM 638 O O . ILE A 1 84 ? 30.566 10.645 1.052 1.00 89.38 84 ILE A O 1
ATOM 642 N N . ILE A 1 85 ? 28.328 10.753 1.174 1.00 85.81 85 ILE A N 1
ATOM 643 C CA . ILE A 1 85 ? 28.191 9.897 2.359 1.00 85.81 85 ILE A CA 1
ATOM 644 C C . ILE A 1 85 ? 28.713 8.491 2.066 1.00 85.81 85 ILE A C 1
ATOM 646 O O . ILE A 1 85 ? 29.469 7.951 2.867 1.00 85.81 85 ILE A O 1
ATOM 650 N N . LYS A 1 86 ? 28.359 7.907 0.914 1.00 87.19 86 LYS A N 1
ATOM 651 C CA . LYS A 1 86 ? 28.830 6.568 0.538 1.00 87.19 86 LYS A CA 1
ATOM 652 C C . LYS A 1 86 ? 30.355 6.516 0.415 1.00 87.19 86 LYS A C 1
ATOM 654 O O . LYS A 1 86 ? 30.970 5.570 0.897 1.00 87.19 86 LYS A O 1
ATOM 659 N N . ILE A 1 87 ? 30.962 7.532 -0.201 1.00 88.25 87 ILE A N 1
ATOM 660 C CA . ILE A 1 87 ? 32.424 7.630 -0.318 1.00 88.25 87 ILE A CA 1
ATOM 661 C C . ILE A 1 87 ? 33.053 7.834 1.068 1.00 88.25 87 ILE A C 1
ATOM 663 O O . ILE A 1 87 ? 33.984 7.120 1.427 1.00 88.25 87 ILE A O 1
ATOM 667 N N . ALA A 1 88 ? 32.503 8.741 1.877 1.00 87.25 88 ALA A N 1
ATOM 668 C CA . ALA A 1 88 ? 33.011 9.036 3.211 1.00 87.25 88 ALA A CA 1
ATOM 669 C C . ALA A 1 88 ? 32.971 7.806 4.131 1.00 87.25 88 ALA A C 1
ATOM 671 O O . ALA A 1 88 ? 33.954 7.522 4.800 1.00 87.25 88 ALA A O 1
ATOM 672 N N . LEU A 1 89 ? 31.883 7.031 4.119 1.00 85.31 89 LEU A N 1
ATOM 673 C CA . LEU A 1 89 ? 31.764 5.795 4.903 1.00 85.31 89 LEU A CA 1
ATOM 674 C C . LEU A 1 89 ? 32.711 4.685 4.437 1.00 85.31 89 LEU A C 1
ATOM 676 O O . LEU A 1 89 ? 33.064 3.822 5.235 1.00 85.31 89 LEU A O 1
ATOM 680 N N . LYS A 1 90 ? 33.105 4.691 3.159 1.00 87.50 90 LYS A N 1
ATOM 681 C CA . LYS A 1 90 ? 34.054 3.721 2.605 1.00 87.50 90 LYS A CA 1
ATOM 682 C C . LYS A 1 90 ? 35.505 4.059 2.956 1.00 87.50 90 LYS A C 1
ATOM 684 O O . LYS A 1 90 ? 36.326 3.155 3.044 1.00 87.50 90 LYS A O 1
ATOM 689 N N . GLU A 1 91 ? 35.823 5.341 3.100 1.00 86.12 91 GLU A N 1
ATOM 690 C CA . GLU A 1 91 ? 37.202 5.816 3.259 1.00 86.12 91 GLU A CA 1
ATOM 691 C C . GLU A 1 91 ? 37.554 6.276 4.681 1.00 86.12 91 GLU A C 1
ATOM 693 O O . GLU A 1 91 ? 38.735 6.369 5.012 1.00 86.12 91 GLU A O 1
ATOM 698 N N . ALA A 1 92 ? 36.566 6.590 5.524 1.00 77.31 92 ALA A N 1
ATOM 699 C CA . ALA A 1 92 ? 36.801 7.069 6.881 1.00 77.31 92 ALA A CA 1
ATOM 700 C C . ALA A 1 92 ? 36.915 5.904 7.877 1.00 77.31 92 ALA A C 1
ATOM 702 O O . ALA A 1 92 ? 35.907 5.437 8.403 1.00 77.31 92 ALA A O 1
ATOM 703 N N . ASP A 1 93 ? 38.148 5.493 8.186 1.00 71.44 93 ASP A N 1
ATOM 704 C CA . ASP A 1 93 ? 38.421 4.535 9.272 1.00 71.44 93 ASP A CA 1
ATOM 705 C C . ASP A 1 93 ? 38.253 5.163 10.670 1.00 71.44 93 ASP A C 1
ATOM 707 O O . ASP A 1 93 ? 37.855 4.484 11.611 1.00 71.44 93 ASP A O 1
ATOM 711 N N . THR A 1 94 ? 38.529 6.464 10.834 1.00 60.25 94 THR A N 1
ATOM 712 C CA . THR A 1 94 ? 38.559 7.123 12.158 1.00 60.25 94 THR A CA 1
ATOM 713 C C . THR A 1 94 ? 37.358 8.016 12.487 1.00 60.25 94 THR A C 1
ATOM 715 O O . THR A 1 94 ? 37.122 8.258 13.665 1.00 60.25 94 THR A O 1
ATOM 718 N N . ASP A 1 95 ? 36.561 8.446 11.497 1.00 78.19 95 ASP A N 1
ATOM 719 C CA . ASP A 1 95 ? 35.488 9.451 11.692 1.00 78.19 95 ASP A CA 1
ATOM 720 C C . ASP A 1 95 ? 34.078 8.942 11.312 1.00 78.19 95 ASP A C 1
ATOM 722 O O . ASP A 1 95 ? 33.140 9.726 11.126 1.00 78.19 95 ASP A O 1
ATOM 726 N N . LYS A 1 96 ? 33.902 7.618 11.183 1.00 82.56 96 LYS A N 1
ATOM 727 C CA . LYS A 1 96 ? 32.642 6.992 10.737 1.00 82.56 96 LYS A CA 1
ATOM 728 C C . LYS A 1 96 ? 31.446 7.406 11.607 1.00 82.56 96 LYS A C 1
ATOM 730 O O . LYS A 1 96 ? 30.396 7.767 11.074 1.00 82.56 96 LYS A O 1
ATOM 735 N N . ASP A 1 97 ? 31.614 7.423 12.928 1.00 82.12 97 ASP A N 1
ATOM 736 C CA . ASP A 1 97 ? 30.541 7.758 13.874 1.00 82.12 97 ASP A CA 1
ATOM 737 C C . ASP A 1 97 ? 30.106 9.225 13.799 1.00 82.12 97 ASP A C 1
ATOM 739 O O . ASP A 1 97 ? 28.915 9.529 13.899 1.00 82.12 97 ASP A O 1
ATOM 743 N N . GLU A 1 98 ? 31.045 10.143 13.565 1.00 83.44 98 GLU A N 1
ATOM 744 C CA . GLU A 1 98 ? 30.733 11.564 13.419 1.00 83.44 98 GLU A CA 1
ATOM 745 C C . GLU A 1 98 ? 29.981 11.831 12.108 1.00 83.44 98 GLU A C 1
ATOM 747 O O . GLU A 1 98 ? 28.970 12.541 12.097 1.00 83.44 98 GLU A O 1
ATOM 752 N N . ILE A 1 99 ? 30.405 11.191 11.013 1.00 79.69 99 ILE A N 1
ATOM 753 C CA . ILE A 1 99 ? 29.713 11.253 9.717 1.00 79.69 99 ILE A CA 1
ATOM 754 C C . ILE A 1 99 ? 28.283 10.704 9.849 1.00 79.69 99 ILE A C 1
ATOM 756 O O . ILE A 1 99 ? 27.330 11.319 9.358 1.00 79.69 99 ILE A O 1
ATOM 760 N N . LEU A 1 100 ? 28.106 9.587 10.561 1.00 79.25 100 LEU A N 1
ATOM 761 C CA . LEU A 1 100 ? 26.789 9.008 10.840 1.00 79.25 100 LEU A CA 1
ATOM 762 C C . LEU A 1 100 ? 25.927 9.910 11.738 1.00 79.25 100 LEU A C 1
ATOM 764 O O . LEU A 1 100 ? 24.715 10.006 11.526 1.00 79.25 100 LEU A O 1
ATOM 768 N N . ALA A 1 101 ? 26.514 10.603 12.716 1.00 83.00 101 ALA A N 1
ATOM 769 C CA . ALA A 1 101 ? 25.790 11.546 13.567 1.00 83.00 101 ALA A CA 1
ATOM 770 C C . ALA A 1 101 ? 25.272 12.756 12.769 1.00 83.00 101 ALA A C 1
ATOM 772 O O . ALA A 1 101 ? 24.095 13.114 12.882 1.00 83.00 101 ALA A O 1
ATOM 773 N N . GLN A 1 102 ? 26.104 13.336 11.898 1.00 78.94 102 GLN A N 1
ATOM 774 C CA . GLN A 1 102 ? 25.700 14.442 11.023 1.00 78.94 102 GLN A CA 1
ATOM 775 C C . GLN A 1 102 ? 24.628 14.019 10.015 1.00 78.94 102 GLN A C 1
ATOM 777 O O . GLN A 1 102 ? 23.713 14.792 9.720 1.00 78.94 102 GLN A O 1
ATOM 782 N N . LEU A 1 103 ? 24.695 12.776 9.530 1.00 73.62 103 LEU A N 1
ATOM 783 C CA . LEU A 1 103 ? 23.668 12.191 8.674 1.00 73.62 103 LEU A CA 1
ATOM 784 C C . LEU A 1 103 ? 22.319 12.107 9.394 1.00 73.62 103 LEU A C 1
ATOM 786 O O . LEU A 1 103 ? 21.303 12.565 8.872 1.00 73.62 103 LEU A O 1
ATOM 790 N N . ARG A 1 104 ? 22.305 11.559 10.613 1.00 78.31 104 ARG A N 1
ATOM 791 C CA . ARG A 1 104 ? 21.089 11.458 11.434 1.00 78.31 104 ARG A CA 1
ATOM 792 C C . ARG A 1 104 ? 20.475 12.831 11.702 1.00 78.31 104 ARG A C 1
ATOM 794 O O . ARG A 1 104 ? 19.259 12.982 11.610 1.00 78.31 104 ARG A O 1
ATOM 801 N N . GLN A 1 105 ? 21.306 13.839 11.962 1.00 79.50 105 GLN A N 1
ATOM 802 C CA . GLN A 1 105 ? 20.854 15.218 12.138 1.00 79.50 105 GLN A CA 1
ATOM 803 C C . GLN A 1 105 ? 20.229 15.796 10.857 1.00 79.50 105 GLN A C 1
ATOM 805 O O . GLN A 1 105 ? 19.157 16.396 10.920 1.00 79.50 105 GLN A O 1
ATOM 810 N N . LEU A 1 106 ? 20.853 15.570 9.696 1.00 70.00 106 LEU A N 1
ATOM 811 C CA . LEU A 1 106 ? 20.338 15.972 8.381 1.00 70.00 106 LEU A CA 1
ATOM 812 C C . LEU A 1 106 ? 18.958 15.367 8.081 1.00 70.00 106 LEU A C 1
ATOM 814 O O . LEU A 1 106 ? 18.076 16.058 7.571 1.00 70.00 106 LEU A O 1
ATOM 818 N N . ILE A 1 107 ? 18.762 14.090 8.424 1.00 67.31 107 ILE A N 1
ATOM 819 C CA . ILE A 1 107 ? 17.484 13.382 8.258 1.00 67.31 107 ILE A CA 1
ATOM 820 C C . ILE A 1 107 ? 16.413 13.999 9.156 1.00 67.31 107 ILE A C 1
ATOM 822 O O . ILE A 1 107 ? 15.327 14.341 8.684 1.00 67.31 107 ILE A O 1
ATOM 826 N N . ALA A 1 108 ? 16.734 14.169 10.442 1.00 73.69 108 ALA A N 1
ATOM 827 C CA . ALA A 1 108 ? 15.796 14.674 11.437 1.00 73.69 108 ALA A CA 1
ATOM 828 C C . ALA A 1 108 ? 15.293 16.089 11.109 1.00 73.69 108 ALA A C 1
ATOM 830 O O . ALA A 1 108 ? 14.156 16.427 11.426 1.00 73.69 108 ALA A O 1
ATOM 831 N N . GLN A 1 109 ? 16.123 16.914 10.465 1.00 71.81 109 GLN A N 1
ATOM 832 C CA . GLN A 1 109 ? 15.792 18.309 10.179 1.00 71.81 109 GLN A CA 1
ATOM 833 C C . GLN A 1 109 ? 14.945 18.515 8.920 1.00 71.81 109 GLN A C 1
ATOM 835 O O . GLN A 1 109 ? 14.289 19.552 8.813 1.00 71.81 109 GLN A O 1
ATOM 840 N N . HIS A 1 110 ? 14.951 17.581 7.962 1.00 65.25 110 HIS A N 1
ATOM 841 C CA . HIS A 1 110 ? 14.456 17.899 6.620 1.00 65.25 110 HIS A CA 1
ATOM 842 C C . HIS A 1 110 ? 13.427 16.944 6.012 1.00 65.25 110 HIS A C 1
ATOM 844 O O . HIS A 1 110 ? 12.945 17.237 4.922 1.00 65.25 110 HIS A O 1
ATOM 850 N N . ASN A 1 111 ? 13.044 15.865 6.705 1.00 57.56 111 ASN A N 1
ATOM 851 C CA . ASN A 1 111 ? 11.924 14.983 6.331 1.00 57.56 111 ASN A CA 1
ATOM 852 C C . ASN A 1 111 ? 11.874 14.626 4.823 1.00 57.56 111 ASN A C 1
ATOM 854 O O . ASN A 1 111 ? 10.812 14.602 4.200 1.00 57.56 111 ASN A O 1
ATOM 858 N N . TYR A 1 112 ? 13.041 14.414 4.203 1.00 68.06 112 TYR A N 1
ATOM 859 C CA . TYR A 1 112 ? 13.141 14.130 2.773 1.00 68.06 112 TYR A CA 1
ATOM 860 C C . TYR A 1 112 ? 12.927 12.633 2.527 1.00 68.06 112 TYR A C 1
ATOM 862 O O . TYR A 1 112 ? 13.829 11.828 2.761 1.00 68.06 112 TYR A O 1
ATOM 870 N N . GLN A 1 113 ? 11.765 12.279 1.972 1.00 59.91 113 GLN A N 1
ATOM 871 C CA . GLN A 1 113 ? 11.426 10.916 1.530 1.00 59.91 113 GLN A CA 1
ATOM 872 C C . GLN A 1 113 ? 12.533 10.302 0.642 1.00 59.91 113 GLN A C 1
ATOM 874 O O . GLN A 1 113 ? 12.917 9.152 0.812 1.00 59.91 113 GLN A O 1
ATOM 879 N N . LEU A 1 114 ? 13.124 11.118 -0.243 1.00 55.88 114 LEU A N 1
ATOM 880 C CA . LEU A 1 114 ? 14.202 10.742 -1.174 1.00 55.88 114 LEU A CA 1
ATOM 881 C C . LEU A 1 114 ? 15.515 10.324 -0.477 1.00 55.88 114 LEU A C 1
ATOM 883 O O . LEU A 1 114 ? 16.272 9.503 -0.997 1.00 55.88 114 LEU A O 1
ATOM 887 N N . LEU A 1 115 ? 15.794 10.892 0.700 1.00 59.69 115 LEU A N 1
ATOM 888 C CA . LEU A 1 115 ? 16.964 10.547 1.514 1.00 59.69 115 LEU A CA 1
ATOM 889 C C . LEU A 1 115 ? 16.715 9.249 2.291 1.00 59.69 115 LEU A C 1
ATOM 891 O O . LEU A 1 115 ? 17.630 8.440 2.422 1.00 59.69 115 LEU A O 1
ATOM 895 N N . HIS A 1 116 ? 15.480 9.016 2.741 1.00 63.12 116 HIS A N 1
ATOM 896 C CA . HIS A 1 116 ? 15.106 7.843 3.529 1.00 63.12 116 HIS A CA 1
ATOM 897 C C . HIS A 1 116 ? 15.384 6.516 2.794 1.00 63.12 116 HIS A C 1
ATOM 899 O O . HIS A 1 116 ? 16.031 5.628 3.350 1.00 63.12 116 HIS A O 1
ATOM 905 N N . ASP A 1 117 ? 14.989 6.406 1.521 1.00 62.06 117 ASP A N 1
ATOM 906 C CA . ASP A 1 117 ? 15.181 5.184 0.718 1.00 62.06 117 ASP A CA 1
ATOM 907 C C . ASP A 1 117 ? 16.660 4.882 0.445 1.00 62.06 117 ASP A C 1
ATOM 909 O O . ASP A 1 117 ? 17.130 3.742 0.533 1.00 62.06 117 ASP A O 1
ATOM 913 N N . SER A 1 118 ? 17.423 5.935 0.164 1.00 61.66 118 SER A N 1
ATOM 914 C CA . SER A 1 118 ? 18.853 5.827 -0.100 1.00 61.66 118 SER A CA 1
ATOM 915 C C . SER A 1 118 ? 19.597 5.425 1.189 1.00 61.66 118 SER A C 1
ATOM 917 O O . SER A 1 118 ? 20.466 4.553 1.176 1.00 61.66 118 SER A O 1
ATOM 919 N N . ILE A 1 119 ? 19.203 5.973 2.343 1.00 63.47 119 ILE A N 1
ATOM 920 C CA . ILE A 1 119 ? 19.804 5.670 3.651 1.00 63.47 119 ILE A CA 1
ATOM 921 C C . ILE A 1 119 ? 19.467 4.264 4.143 1.00 63.47 119 ILE A C 1
ATOM 923 O O . ILE A 1 119 ? 20.347 3.625 4.713 1.00 63.47 119 ILE A O 1
ATOM 927 N N . SER A 1 120 ? 18.260 3.743 3.897 1.00 64.62 120 SER A N 1
ATOM 928 C CA . SER A 1 120 ? 17.951 2.326 4.158 1.00 64.62 120 SER A CA 1
ATOM 929 C C . SER A 1 120 ? 18.965 1.412 3.467 1.00 64.62 120 SER A C 1
ATOM 931 O O . SER A 1 120 ? 19.412 0.432 4.054 1.00 64.62 120 SER A O 1
ATOM 933 N N . THR A 1 121 ? 19.366 1.777 2.247 1.00 69.44 121 THR A N 1
ATOM 934 C CA . THR A 1 121 ? 20.349 1.031 1.456 1.00 69.44 121 THR A CA 1
ATOM 935 C C . THR A 1 121 ? 21.752 1.130 2.069 1.00 69.44 121 THR A C 1
ATOM 937 O O . THR A 1 121 ? 22.392 0.106 2.274 1.00 69.44 121 THR A O 1
ATOM 940 N N . ILE A 1 122 ? 22.210 2.330 2.457 1.00 65.25 122 ILE A N 1
ATOM 941 C CA . ILE A 1 122 ? 23.508 2.503 3.149 1.00 65.25 122 ILE A CA 1
ATOM 942 C C . ILE A 1 122 ? 23.527 1.811 4.517 1.00 65.25 122 ILE A C 1
ATOM 944 O O . ILE A 1 122 ? 24.533 1.221 4.898 1.00 65.25 122 ILE A O 1
ATOM 948 N N . THR A 1 123 ? 22.428 1.877 5.267 1.00 63.50 123 THR A N 1
ATOM 949 C CA . THR A 1 123 ? 22.331 1.263 6.597 1.00 63.50 123 THR A CA 1
ATOM 950 C C . THR A 1 123 ? 22.473 -0.252 6.491 1.00 63.50 123 THR A C 1
ATOM 952 O O . THR A 1 123 ? 23.269 -0.839 7.215 1.00 63.50 123 THR A O 1
ATOM 955 N N . GLN A 1 124 ? 21.792 -0.875 5.528 1.00 66.31 124 GLN A N 1
ATOM 956 C CA . GLN A 1 124 ? 21.944 -2.306 5.258 1.00 66.31 124 GLN A CA 1
ATOM 957 C C . GLN A 1 124 ? 23.347 -2.669 4.746 1.00 66.31 124 GLN A C 1
ATOM 959 O O . GLN A 1 124 ? 23.906 -3.676 5.165 1.00 66.31 124 GLN A O 1
ATOM 964 N N . GLU A 1 125 ? 23.943 -1.845 3.878 1.00 73.62 125 GLU A N 1
ATOM 965 C CA . GLU A 1 125 ? 25.253 -2.118 3.265 1.00 73.62 125 GLU A CA 1
ATOM 966 C C . GLU A 1 125 ? 26.429 -1.973 4.258 1.00 73.62 125 GLU A C 1
ATOM 968 O O . GLU A 1 125 ? 27.410 -2.703 4.140 1.00 73.62 125 GLU A O 1
ATOM 973 N N . PHE A 1 126 ? 26.348 -1.071 5.250 1.00 67.62 126 PHE A N 1
ATOM 974 C CA . PHE A 1 126 ? 27.506 -0.687 6.083 1.00 67.62 126 PHE A CA 1
ATOM 975 C C . PHE A 1 126 ? 27.361 -0.879 7.606 1.00 67.62 126 PHE A C 1
ATOM 977 O O . PHE A 1 126 ? 28.373 -0.740 8.304 1.00 67.62 126 PHE A O 1
ATOM 984 N N . LEU A 1 127 ? 26.158 -1.140 8.142 1.00 59.84 127 LEU A N 1
ATOM 985 C CA . LEU A 1 127 ? 25.920 -1.281 9.596 1.00 59.84 127 LEU A CA 1
ATOM 986 C C . LEU A 1 127 ? 25.560 -2.709 10.046 1.00 59.84 127 LEU A C 1
ATOM 988 O O . LEU A 1 127 ? 25.712 -3.006 11.225 1.00 59.84 127 LEU A O 1
ATOM 992 N N . GLU A 1 128 ? 25.132 -3.602 9.150 1.00 53.09 128 GLU A N 1
ATOM 993 C CA . GLU A 1 128 ? 24.798 -4.998 9.496 1.00 53.09 128 GLU A CA 1
ATOM 994 C C . GLU A 1 128 ? 25.928 -6.057 9.392 1.00 53.09 128 GLU A C 1
ATOM 996 O O . GLU A 1 128 ? 25.791 -7.090 10.051 1.00 53.09 128 GLU A O 1
ATOM 1001 N N . PRO A 1 129 ? 27.060 -5.873 8.672 1.00 50.09 129 PRO A N 1
ATOM 1002 C CA . PRO A 1 129 ? 28.080 -6.928 8.587 1.00 50.09 129 PRO A CA 1
ATOM 1003 C C . PRO A 1 129 ? 28.864 -7.184 9.888 1.00 50.09 129 PRO A C 1
ATOM 1005 O O . PRO A 1 129 ? 29.543 -8.200 9.998 1.00 50.09 129 PRO A O 1
ATOM 1008 N N . GLU A 1 130 ? 28.786 -6.299 10.886 1.00 42.53 130 GLU A N 1
ATOM 1009 C CA . GLU A 1 130 ? 29.592 -6.387 12.119 1.00 42.53 130 GLU A CA 1
ATOM 1010 C C . GLU A 1 130 ? 29.039 -7.384 13.160 1.00 42.53 130 GLU A C 1
ATOM 1012 O O . GLU A 1 130 ? 29.676 -7.640 14.177 1.00 42.53 130 GLU A O 1
ATOM 1017 N N . LEU A 1 131 ? 27.871 -7.987 12.903 1.00 40.56 131 LEU A N 1
ATOM 1018 C CA . LEU A 1 131 ? 27.216 -8.953 13.800 1.00 40.56 131 LEU A CA 1
ATOM 1019 C C . LEU A 1 131 ? 27.463 -10.427 13.435 1.00 40.56 131 LEU A C 1
ATOM 1021 O O . LEU A 1 131 ? 26.944 -11.313 14.112 1.00 40.56 131 LEU A O 1
ATOM 1025 N N . ILE A 1 132 ? 28.251 -10.709 12.390 1.00 41.25 132 ILE A N 1
ATOM 1026 C CA . ILE A 1 132 ? 28.514 -12.076 11.915 1.00 41.25 132 ILE A CA 1
ATOM 1027 C C . ILE A 1 132 ? 30.005 -12.235 11.584 1.00 41.25 132 ILE A C 1
ATOM 1029 O O . ILE A 1 132 ? 30.392 -12.242 10.419 1.00 41.25 132 ILE A O 1
ATOM 1033 N N . ALA A 1 133 ? 30.864 -12.358 12.597 1.00 37.16 133 ALA A N 1
ATOM 1034 C CA . ALA A 1 133 ? 32.239 -12.821 12.391 1.00 37.16 133 ALA A CA 1
ATOM 1035 C C . ALA A 1 133 ? 32.851 -13.431 13.664 1.00 37.16 133 ALA A C 1
ATOM 1037 O O . ALA A 1 133 ? 33.766 -12.866 14.252 1.00 37.16 133 ALA A O 1
ATOM 1038 N N . GLU A 1 134 ? 32.394 -14.623 14.050 1.00 38.28 134 GLU A N 1
ATOM 1039 C CA . GLU A 1 134 ? 33.239 -15.594 14.757 1.00 38.28 134 GLU A CA 1
ATOM 1040 C C . GLU A 1 134 ? 32.997 -16.992 14.166 1.00 38.28 134 GLU A C 1
ATOM 1042 O O . GLU A 1 134 ? 32.013 -17.641 14.498 1.00 38.28 134 GLU A O 1
ATOM 1047 N N . GLU A 1 135 ? 33.891 -17.466 13.291 1.00 30.50 135 GLU A N 1
ATOM 1048 C CA . GLU A 1 135 ? 34.227 -18.896 13.180 1.00 30.50 135 GLU A CA 1
ATOM 1049 C C . GLU A 1 135 ? 35.630 -19.096 12.561 1.00 30.50 135 GLU A C 1
ATOM 1051 O O . GLU A 1 135 ? 36.116 -18.222 11.836 1.00 30.50 135 GLU A O 1
ATOM 1056 N N . PRO A 1 136 ? 36.334 -20.200 12.892 1.00 39.97 136 PRO A N 1
ATOM 1057 C CA . PRO A 1 136 ? 37.790 -20.246 12.877 1.00 39.97 136 PRO A CA 1
ATOM 1058 C C . PRO A 1 136 ? 38.414 -20.848 11.609 1.00 39.97 136 PRO A C 1
ATOM 1060 O O . PRO A 1 136 ? 37.806 -21.577 10.829 1.00 39.97 136 PRO A O 1
ATOM 1063 N N . ALA A 1 137 ? 39.704 -20.547 11.462 1.00 39.88 137 ALA A N 1
ATOM 1064 C CA . ALA A 1 137 ? 40.577 -20.904 10.354 1.00 39.88 137 ALA A CA 1
ATOM 1065 C C . ALA A 1 137 ? 40.788 -22.419 10.156 1.00 39.88 137 ALA A C 1
ATOM 1067 O O . ALA A 1 137 ? 41.099 -23.148 11.099 1.00 39.88 137 ALA A O 1
ATOM 1068 N N . ILE A 1 138 ? 40.771 -22.851 8.889 1.00 32.53 138 ILE A N 1
ATOM 1069 C CA . ILE A 1 138 ? 41.328 -24.131 8.432 1.00 32.53 138 ILE A CA 1
ATOM 1070 C C . ILE A 1 138 ? 42.351 -23.866 7.319 1.00 32.53 138 ILE A C 1
ATOM 1072 O O . ILE A 1 138 ? 42.176 -23.002 6.462 1.00 32.53 138 ILE A O 1
ATOM 1076 N N . ALA A 1 139 ? 43.458 -24.599 7.412 1.00 37.06 139 ALA A N 1
ATOM 1077 C CA . ALA A 1 139 ? 44.711 -24.416 6.701 1.00 37.06 139 ALA A CA 1
ATOM 1078 C C . ALA A 1 139 ? 44.680 -24.728 5.191 1.00 37.06 139 ALA A C 1
ATOM 1080 O O . ALA A 1 139 ? 43.964 -25.605 4.712 1.00 37.06 139 ALA A O 1
ATOM 1081 N N . SER A 1 140 ? 45.565 -24.019 4.487 1.00 39.50 140 SER A N 1
ATOM 1082 C CA . SER A 1 140 ? 45.978 -24.185 3.086 1.00 39.50 140 SER A CA 1
ATOM 1083 C C . SER A 1 140 ? 46.776 -25.476 2.846 1.00 39.50 140 SER A C 1
ATOM 1085 O O . SER A 1 140 ? 47.482 -25.933 3.751 1.00 39.50 140 SER A O 1
ATOM 1087 N N . PRO A 1 141 ? 46.791 -25.981 1.598 1.00 40.31 141 PRO A N 1
ATOM 1088 C CA . PRO A 1 141 ? 48.033 -26.513 1.059 1.00 40.31 141 PRO A CA 1
ATOM 1089 C C . PRO A 1 141 ? 48.412 -25.961 -0.325 1.00 40.31 141 PRO A C 1
ATOM 1091 O O . PRO A 1 141 ? 47.589 -25.748 -1.216 1.00 40.31 141 PRO A O 1
ATOM 1094 N N . ASP A 1 142 ? 49.727 -25.807 -0.465 1.00 35.25 142 ASP A N 1
ATOM 1095 C CA . ASP A 1 142 ? 50.511 -25.458 -1.645 1.00 35.25 142 ASP A CA 1
ATOM 1096 C C . ASP A 1 142 ? 50.151 -26.222 -2.928 1.00 35.25 142 ASP A C 1
ATOM 1098 O O . ASP A 1 142 ? 49.880 -27.422 -2.909 1.00 35.25 142 ASP A O 1
ATOM 1102 N N . SER A 1 143 ? 50.370 -25.581 -4.082 1.00 33.97 143 SER A N 1
ATOM 1103 C CA . SER A 1 143 ? 51.020 -26.276 -5.202 1.00 33.97 143 SER A CA 1
ATOM 1104 C C . SER A 1 143 ? 51.687 -25.335 -6.213 1.00 33.97 143 SER A C 1
ATOM 1106 O O . SER A 1 143 ? 51.118 -24.378 -6.728 1.00 33.97 143 SER A O 1
ATOM 1108 N N . ASN A 1 144 ? 52.947 -25.683 -6.475 1.00 35.66 144 ASN A N 1
ATOM 1109 C CA . ASN A 1 144 ? 53.844 -25.220 -7.526 1.00 35.66 144 ASN A CA 1
ATOM 1110 C C . ASN A 1 144 ? 53.308 -25.464 -8.944 1.00 35.66 144 ASN A C 1
ATOM 1112 O O . ASN A 1 144 ? 52.676 -26.488 -9.178 1.00 35.66 144 ASN A O 1
ATOM 1116 N N . LEU A 1 145 ? 53.731 -24.615 -9.891 1.00 35.59 145 LEU A N 1
ATOM 1117 C CA . LEU A 1 145 ? 54.102 -24.889 -11.300 1.00 35.59 145 LEU A CA 1
ATOM 1118 C C . LEU A 1 145 ? 54.339 -23.511 -11.952 1.00 35.59 145 LEU A C 1
ATOM 1120 O O . LEU A 1 145 ? 53.544 -22.603 -11.771 1.00 35.59 145 LEU A O 1
ATOM 1124 N N . GLY A 1 146 ? 55.386 -23.193 -12.702 1.00 33.25 146 GLY A N 1
ATOM 1125 C CA . GLY A 1 146 ? 56.372 -23.971 -13.432 1.00 33.25 146 GLY A CA 1
ATOM 1126 C C . GLY A 1 146 ? 56.765 -23.098 -14.631 1.00 33.25 146 GLY A C 1
ATOM 1127 O O . GLY A 1 146 ? 55.920 -22.730 -15.441 1.00 33.25 146 GLY A O 1
ATOM 1128 N N . GLN A 1 147 ? 58.032 -22.695 -14.688 1.00 38.94 147 GLN A N 1
ATOM 1129 C CA . GLN A 1 147 ? 58.629 -21.832 -15.711 1.00 38.94 147 GLN A CA 1
ATOM 1130 C C . GLN A 1 147 ? 58.468 -22.409 -17.131 1.00 38.94 147 GLN A C 1
ATOM 1132 O O . GLN A 1 147 ? 58.765 -23.583 -17.344 1.00 38.94 147 GLN A O 1
ATOM 1137 N N . ILE A 1 148 ? 58.131 -21.575 -18.126 1.00 35.69 148 ILE A N 1
ATOM 1138 C CA . ILE A 1 148 ? 58.381 -21.877 -19.548 1.00 35.69 148 ILE A CA 1
ATOM 1139 C C . ILE A 1 148 ? 59.103 -20.700 -20.210 1.00 35.69 148 ILE A C 1
ATOM 1141 O O . ILE A 1 148 ? 58.726 -19.537 -20.089 1.00 35.69 148 ILE A O 1
ATOM 1145 N N . ALA A 1 149 ? 60.196 -21.057 -20.877 1.00 34.22 149 ALA A N 1
ATOM 1146 C CA . ALA A 1 149 ? 61.268 -20.201 -21.337 1.00 34.22 149 ALA A CA 1
ATOM 1147 C C . ALA A 1 149 ? 61.059 -19.581 -22.732 1.00 34.22 149 ALA A C 1
ATOM 1149 O O . ALA A 1 149 ? 60.480 -20.174 -23.638 1.00 34.22 149 ALA A O 1
ATOM 1150 N N . ASN A 1 150 ? 61.663 -18.398 -22.873 1.00 37.91 150 ASN A N 1
ATOM 1151 C CA . ASN A 1 150 ? 62.296 -17.788 -24.048 1.00 37.91 150 ASN A CA 1
ATOM 1152 C C . ASN A 1 150 ? 62.313 -18.587 -25.368 1.00 37.91 150 ASN A C 1
ATOM 1154 O O . ASN A 1 150 ? 63.066 -19.551 -25.519 1.00 37.91 150 ASN A O 1
ATOM 1158 N N . ILE A 1 151 ? 61.642 -18.048 -26.393 1.00 35.78 151 ILE A N 1
ATOM 1159 C CA . ILE A 1 151 ? 61.844 -18.421 -27.800 1.00 35.78 151 ILE A CA 1
ATOM 1160 C C . ILE A 1 151 ? 62.625 -17.307 -28.513 1.00 35.78 151 ILE A C 1
ATOM 1162 O O . ILE A 1 151 ? 62.176 -16.172 -28.648 1.00 35.78 151 ILE A O 1
ATOM 1166 N N . LYS A 1 152 ? 63.822 -17.667 -28.978 1.00 40.09 152 LYS A N 1
ATOM 1167 C CA . LYS A 1 152 ? 64.776 -16.842 -29.732 1.00 40.09 152 LYS A CA 1
ATOM 1168 C C . LYS A 1 152 ? 64.432 -16.892 -31.234 1.00 40.09 152 LYS A C 1
ATOM 1170 O O . LYS A 1 152 ? 64.237 -17.995 -31.748 1.00 40.09 152 LYS A O 1
ATOM 1175 N N . PRO A 1 153 ? 64.420 -15.779 -31.991 1.00 37.91 153 PRO A N 1
ATOM 1176 C CA . PRO A 1 153 ? 64.189 -15.844 -33.430 1.00 37.91 153 PRO A CA 1
ATOM 1177 C C . PRO A 1 153 ? 65.483 -16.200 -34.181 1.00 37.91 153 PRO A C 1
ATOM 1179 O O . PRO A 1 153 ? 66.521 -15.554 -34.026 1.00 37.91 153 PRO A O 1
ATOM 1182 N N . ARG A 1 154 ? 65.421 -17.241 -35.020 1.00 35.50 154 ARG A N 1
ATOM 1183 C CA . ARG A 1 154 ? 66.511 -17.678 -35.905 1.00 35.50 154 ARG A CA 1
ATOM 1184 C C . ARG A 1 154 ? 66.362 -17.012 -37.272 1.00 35.50 154 ARG A C 1
ATOM 1186 O O . ARG A 1 154 ? 65.560 -17.433 -38.100 1.00 35.50 154 ARG A O 1
ATOM 1193 N N . VAL A 1 155 ? 67.169 -15.982 -37.512 1.00 43.91 155 VAL A N 1
ATOM 1194 C CA . VAL A 1 155 ? 67.361 -15.369 -38.832 1.00 43.91 155 VAL A CA 1
ATOM 1195 C C . VAL A 1 155 ? 68.113 -16.358 -39.726 1.00 43.91 155 VAL A C 1
ATOM 1197 O O . VAL A 1 155 ? 69.229 -16.760 -39.412 1.00 43.91 155 VAL A O 1
ATOM 1200 N N . THR A 1 156 ? 67.516 -16.747 -40.854 1.00 38.28 156 THR A N 1
ATOM 1201 C CA . THR A 1 156 ? 68.250 -17.339 -41.984 1.00 38.28 156 THR A CA 1
ATOM 1202 C C . THR A 1 156 ? 67.913 -16.567 -43.251 1.00 38.28 156 THR A C 1
ATOM 1204 O O . THR A 1 156 ? 66.816 -16.635 -43.798 1.00 38.28 156 THR A O 1
ATOM 1207 N N . GLN A 1 157 ? 68.892 -15.780 -43.685 1.00 40.78 157 GLN A N 1
ATOM 1208 C CA . GLN A 1 157 ? 68.893 -15.005 -44.914 1.00 40.78 157 GLN A CA 1
ATOM 1209 C C . GLN A 1 157 ? 69.291 -15.955 -46.053 1.00 40.78 157 GLN A C 1
ATOM 1211 O O . GLN A 1 157 ? 70.429 -16.416 -46.109 1.00 40.78 157 GLN A O 1
ATOM 1216 N N . LYS A 1 158 ? 68.352 -16.289 -46.943 1.00 43.16 158 LYS A N 1
ATOM 1217 C CA . LYS A 1 158 ? 68.634 -17.030 -48.181 1.00 43.16 158 LYS A CA 1
ATOM 1218 C C . LYS A 1 158 ? 68.337 -16.108 -49.360 1.00 43.16 158 LYS A C 1
ATOM 1220 O O . LYS A 1 158 ? 67.184 -15.786 -49.637 1.00 43.16 158 LYS A O 1
ATOM 1225 N N . SER A 1 159 ? 69.395 -15.630 -50.004 1.00 47.78 159 SER A N 1
ATOM 1226 C CA . SER A 1 159 ? 69.341 -14.870 -51.248 1.00 47.78 159 SER A CA 1
ATOM 1227 C C . SER A 1 159 ? 68.857 -15.778 -52.385 1.00 47.78 159 SER A C 1
ATOM 1229 O O . SER A 1 159 ? 69.394 -16.862 -52.602 1.00 47.78 159 SER A O 1
ATOM 1231 N N . LEU A 1 160 ? 67.820 -15.339 -53.106 1.00 47.94 160 LEU A N 1
ATOM 1232 C CA . LEU A 1 160 ? 67.347 -15.965 -54.344 1.00 47.94 160 LEU A CA 1
ATOM 1233 C C . LEU A 1 160 ? 67.395 -14.953 -55.503 1.00 47.94 160 LEU A C 1
ATOM 1235 O O . LEU A 1 160 ? 67.239 -13.749 -55.273 1.00 47.94 160 LEU A O 1
ATOM 1239 N N . PRO A 1 161 ? 67.605 -15.425 -56.744 1.00 44.69 161 PRO A N 1
ATOM 1240 C CA . PRO A 1 161 ? 67.985 -14.581 -57.864 1.00 44.69 161 PRO A CA 1
ATOM 1241 C C . PRO A 1 161 ? 66.820 -13.722 -58.367 1.00 44.69 161 PRO A C 1
ATOM 1243 O O . PRO A 1 161 ? 65.716 -14.192 -58.650 1.00 44.69 161 PRO A O 1
ATOM 1246 N N . LYS A 1 162 ? 67.102 -12.423 -58.504 1.00 52.62 162 LYS A N 1
ATOM 1247 C CA . LYS A 1 162 ? 66.282 -11.451 -59.228 1.00 52.62 162 LYS A CA 1
ATOM 1248 C C . LYS A 1 162 ? 66.411 -11.715 -60.725 1.00 52.62 162 LYS A C 1
ATOM 1250 O O . LYS A 1 162 ? 67.433 -11.375 -61.299 1.00 52.62 162 LYS A O 1
ATOM 1255 N N . MET A 1 163 ? 65.364 -12.252 -61.342 1.00 52.75 163 MET A N 1
ATOM 1256 C CA . MET A 1 163 ? 64.817 -11.841 -62.647 1.00 52.75 163 MET A CA 1
ATOM 1257 C C . MET A 1 163 ? 63.753 -12.869 -63.058 1.00 52.75 163 MET A C 1
ATOM 1259 O O . MET A 1 163 ? 63.987 -14.060 -62.940 1.00 52.75 163 MET A O 1
ATOM 1263 N N . GLN A 1 164 ? 62.583 -12.396 -63.512 1.00 54.81 164 GLN A N 1
ATOM 1264 C CA . GLN A 1 164 ? 61.325 -13.127 -63.822 1.00 54.81 164 GLN A CA 1
ATOM 1265 C C . GLN A 1 164 ? 60.184 -13.112 -62.773 1.00 54.81 164 GLN A C 1
ATOM 1267 O O . GLN A 1 164 ? 59.186 -13.813 -62.929 1.00 54.81 164 GLN A O 1
ATOM 1272 N N . VAL A 1 165 ? 60.222 -12.244 -61.751 1.00 53.94 165 VAL A N 1
ATOM 1273 C CA . VAL A 1 165 ? 59.095 -12.097 -60.788 1.00 53.94 165 VAL A CA 1
ATOM 1274 C C . VAL A 1 165 ? 58.094 -10.986 -61.171 1.00 53.94 165 VAL A C 1
ATOM 1276 O O . VAL A 1 165 ? 56.972 -10.956 -60.660 1.00 53.94 165 VAL A O 1
ATOM 1279 N N . HIS A 1 166 ? 58.419 -10.092 -62.114 1.00 54.50 166 HIS A N 1
ATOM 1280 C CA . HIS A 1 166 ? 57.610 -8.880 -62.308 1.00 54.50 166 HIS A CA 1
ATOM 1281 C C . HIS A 1 166 ? 56.273 -9.109 -63.042 1.00 54.50 166 HIS A C 1
ATOM 1283 O O . HIS A 1 166 ? 55.259 -8.535 -62.643 1.00 54.50 166 HIS A O 1
ATOM 1289 N N . HIS A 1 167 ? 56.210 -10.010 -64.031 1.00 58.09 167 HIS A N 1
ATOM 1290 C CA . HIS A 1 167 ? 54.959 -10.292 -64.758 1.00 58.09 167 HIS A CA 1
ATOM 1291 C C . HIS A 1 167 ? 53.976 -11.203 -64.005 1.00 58.09 167 HIS A C 1
ATOM 1293 O O . HIS A 1 167 ? 52.763 -11.042 -64.156 1.00 5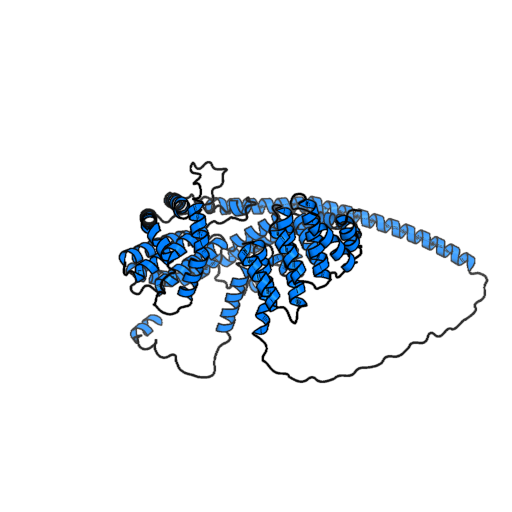8.09 167 HIS A O 1
ATOM 1299 N N . LYS A 1 168 ? 54.457 -12.111 -63.140 1.00 60.09 168 LYS A N 1
ATOM 1300 C CA . LYS A 1 168 ? 53.570 -12.936 -62.297 1.00 60.09 168 LYS A CA 1
ATOM 1301 C C . LYS A 1 168 ? 52.867 -12.106 -61.213 1.00 60.09 168 LYS A C 1
ATOM 1303 O O . LYS A 1 168 ? 51.693 -12.354 -60.951 1.00 60.09 168 LYS A O 1
ATOM 1308 N N . ARG A 1 169 ? 53.525 -11.078 -60.652 1.00 64.00 169 ARG A N 1
ATOM 1309 C CA . ARG A 1 169 ? 52.907 -10.166 -59.666 1.00 64.00 169 ARG A CA 1
ATOM 1310 C C . ARG A 1 169 ? 51.783 -9.315 -60.266 1.00 64.00 169 ARG A C 1
ATOM 1312 O O . ARG A 1 169 ? 50.715 -9.234 -59.676 1.00 64.00 169 ARG A O 1
ATOM 1319 N N . ILE A 1 170 ? 51.961 -8.790 -61.481 1.00 71.69 170 ILE A N 1
ATOM 1320 C CA . ILE A 1 170 ? 50.930 -7.965 -62.141 1.00 71.69 170 ILE A CA 1
ATOM 1321 C C . ILE A 1 170 ? 49.662 -8.785 -62.450 1.00 71.69 170 ILE A C 1
ATOM 1323 O O . ILE A 1 170 ? 48.548 -8.308 -62.227 1.00 71.69 170 ILE A O 1
ATOM 1327 N N . ARG A 1 171 ? 49.798 -10.044 -62.900 1.00 73.50 171 ARG A N 1
ATOM 1328 C CA . ARG A 1 171 ? 48.637 -10.934 -63.111 1.00 73.50 171 ARG A CA 1
ATOM 1329 C C . ARG A 1 171 ? 47.959 -11.338 -61.796 1.00 73.50 171 ARG A C 1
ATOM 1331 O O . ARG A 1 171 ? 46.731 -11.401 -61.747 1.00 73.50 171 ARG A O 1
ATOM 1338 N N . ALA A 1 172 ? 48.730 -11.574 -60.732 1.00 75.75 172 ALA A N 1
ATOM 1339 C CA . ALA A 1 172 ? 48.184 -11.867 -59.407 1.00 75.75 172 ALA A CA 1
ATOM 1340 C C . ALA A 1 172 ? 47.372 -10.682 -58.851 1.00 75.75 172 ALA A C 1
ATOM 1342 O O . ALA A 1 172 ? 46.250 -10.882 -58.386 1.00 75.75 172 ALA A O 1
ATOM 1343 N N . ASP A 1 173 ? 47.866 -9.452 -59.006 1.00 81.00 173 ASP A N 1
ATOM 1344 C CA . ASP A 1 173 ? 47.171 -8.242 -58.555 1.00 81.00 173 ASP A CA 1
ATOM 1345 C C . ASP A 1 173 ? 45.880 -7.973 -59.338 1.00 81.00 173 ASP A C 1
ATOM 1347 O O . ASP A 1 173 ? 44.861 -7.586 -58.759 1.00 81.00 173 ASP A O 1
ATOM 1351 N N . GLN A 1 174 ? 45.870 -8.226 -60.650 1.00 85.38 174 GLN A N 1
ATOM 1352 C CA . GLN A 1 174 ? 44.652 -8.104 -61.459 1.00 85.38 174 GLN A CA 1
ATOM 1353 C C . GLN A 1 174 ? 43.594 -9.148 -61.071 1.00 85.38 174 GLN A C 1
ATOM 1355 O O . GLN A 1 174 ? 42.407 -8.818 -60.970 1.00 85.38 174 GLN A O 1
ATOM 1360 N N . ASN A 1 175 ? 44.009 -10.386 -60.788 1.00 85.12 175 ASN A N 1
ATOM 1361 C CA . ASN A 1 175 ? 43.109 -11.432 -60.300 1.00 85.12 175 ASN A CA 1
ATOM 1362 C C . ASN A 1 175 ? 42.588 -11.126 -58.888 1.00 85.12 175 ASN A C 1
ATOM 1364 O O . ASN A 1 175 ? 41.400 -11.322 -58.622 1.00 85.12 175 ASN A O 1
ATOM 1368 N N . LEU A 1 176 ? 43.422 -10.558 -58.011 1.00 87.62 176 LEU A N 1
ATOM 1369 C CA . LEU A 1 176 ? 43.016 -10.109 -56.679 1.00 87.62 176 LEU A CA 1
ATOM 1370 C C . LEU A 1 176 ? 41.981 -8.977 -56.762 1.00 87.62 176 LEU A C 1
ATOM 1372 O O . LEU A 1 176 ? 40.960 -9.027 -56.077 1.00 87.62 176 LEU A O 1
ATOM 1376 N N . LYS A 1 177 ? 42.187 -7.989 -57.645 1.00 89.69 177 LYS A N 1
ATOM 1377 C CA . LYS A 1 177 ? 41.227 -6.893 -57.877 1.00 89.69 177 LYS A CA 1
ATOM 1378 C C . LYS A 1 177 ? 39.884 -7.410 -58.407 1.00 89.69 177 LYS A C 1
ATOM 1380 O O . LYS A 1 177 ? 38.836 -7.006 -57.902 1.00 89.69 177 LYS A O 1
ATOM 1385 N N . LYS A 1 178 ? 39.891 -8.351 -59.363 1.00 89.06 178 LYS A N 1
ATOM 1386 C CA . LYS A 1 178 ? 38.660 -8.999 -59.862 1.00 89.06 178 LYS A CA 1
ATOM 1387 C C . LYS A 1 178 ? 37.949 -9.806 -58.768 1.00 89.06 178 LYS A C 1
ATOM 1389 O O . LYS A 1 178 ? 36.728 -9.706 -58.649 1.00 89.06 178 LYS A O 1
ATOM 1394 N N . LYS A 1 179 ? 38.692 -10.548 -57.936 1.00 90.19 179 LYS A N 1
ATOM 1395 C CA . LYS A 1 179 ? 38.139 -11.313 -56.804 1.00 90.19 179 LYS A CA 1
ATOM 1396 C C . LYS A 1 179 ? 37.513 -10.387 -55.755 1.00 90.19 179 LYS A C 1
ATOM 1398 O O . LYS A 1 179 ? 36.373 -10.619 -55.368 1.00 90.19 179 LYS A O 1
ATOM 1403 N N . LYS A 1 180 ? 38.183 -9.286 -55.387 1.00 91.44 180 LYS A N 1
ATOM 1404 C CA . LYS A 1 180 ? 37.634 -8.255 -54.484 1.00 91.44 180 LYS A CA 1
ATOM 1405 C C . LYS A 1 180 ? 36.341 -7.635 -55.032 1.00 91.44 180 LYS A C 1
ATOM 1407 O O . LYS A 1 180 ? 35.384 -7.485 -54.280 1.00 91.44 180 LYS A O 1
ATOM 1412 N N . LYS A 1 181 ? 36.267 -7.341 -56.339 1.00 92.12 181 LYS A N 1
ATOM 1413 C CA . LYS A 1 181 ? 35.045 -6.800 -56.970 1.00 92.12 181 LYS A CA 1
ATOM 1414 C C . LYS A 1 181 ? 33.880 -7.799 -56.937 1.00 92.12 181 LYS A C 1
ATOM 1416 O O . LYS A 1 181 ? 32.759 -7.399 -56.644 1.00 92.12 181 LYS A O 1
ATOM 1421 N N . ARG A 1 182 ? 34.139 -9.091 -57.186 1.00 91.06 182 ARG A N 1
ATOM 1422 C CA . ARG A 1 182 ? 33.117 -10.151 -57.074 1.00 91.06 182 ARG A CA 1
ATOM 1423 C C . ARG A 1 182 ? 32.639 -10.338 -55.634 1.00 91.06 182 ARG A C 1
ATOM 1425 O O . ARG A 1 182 ? 31.435 -10.379 -55.423 1.00 91.06 182 ARG A O 1
ATOM 1432 N N . ILE A 1 183 ? 33.552 -10.381 -54.660 1.00 91.12 183 ILE A N 1
ATOM 1433 C CA . ILE A 1 183 ? 33.200 -10.485 -53.233 1.00 91.12 183 ILE A CA 1
ATOM 1434 C C . ILE A 1 183 ? 32.345 -9.286 -52.802 1.00 91.12 183 ILE A C 1
ATOM 1436 O O . ILE A 1 183 ? 31.318 -9.480 -52.162 1.00 91.12 183 ILE A O 1
ATOM 1440 N N . LYS A 1 184 ? 32.697 -8.061 -53.223 1.00 92.00 184 LYS A N 1
ATOM 1441 C CA . LYS A 1 184 ? 31.905 -6.856 -52.927 1.00 92.00 184 LYS A CA 1
ATOM 1442 C C . LYS A 1 184 ? 30.491 -6.925 -53.520 1.00 92.00 184 LYS A C 1
ATOM 1444 O O . LYS A 1 184 ? 29.538 -6.570 -52.837 1.00 92.00 184 LYS A O 1
ATOM 1449 N N . LEU A 1 185 ? 30.346 -7.414 -54.756 1.00 92.00 185 LEU A N 1
ATOM 1450 C CA . LEU A 1 185 ? 29.038 -7.555 -55.410 1.00 92.00 185 LEU A CA 1
ATOM 1451 C C . LEU A 1 185 ? 28.165 -8.629 -54.742 1.00 92.00 185 LEU A C 1
ATOM 1453 O O . LEU A 1 185 ? 26.970 -8.418 -54.556 1.00 92.00 185 LEU A O 1
ATOM 1457 N N . VAL A 1 186 ? 28.753 -9.771 -54.370 1.00 92.00 186 VAL A N 1
ATOM 1458 C CA . VAL A 1 186 ? 28.040 -10.830 -53.636 1.00 92.00 186 VAL A CA 1
ATOM 1459 C C . VAL A 1 186 ? 27.620 -10.323 -52.256 1.00 92.00 186 VAL A C 1
ATOM 1461 O O . VAL A 1 186 ? 26.456 -10.467 -51.902 1.00 92.00 186 VAL A O 1
ATOM 1464 N N . GLY A 1 187 ? 28.515 -9.646 -51.529 1.00 91.94 187 GLY A N 1
ATOM 1465 C CA . GLY A 1 187 ? 28.200 -9.039 -50.234 1.00 91.94 187 GLY A CA 1
ATOM 1466 C C . GLY A 1 187 ? 27.055 -8.026 -50.313 1.00 91.94 187 GLY A C 1
ATOM 1467 O O . GLY A 1 187 ? 26.151 -8.068 -49.488 1.00 91.94 187 GLY A O 1
ATOM 1468 N N . GLN A 1 188 ? 27.025 -7.179 -51.348 1.00 92.50 188 GLN A N 1
ATOM 1469 C CA . GLN A 1 188 ? 25.915 -6.244 -51.572 1.00 92.50 188 GLN A CA 1
ATOM 1470 C C . GLN A 1 188 ? 24.583 -6.957 -51.830 1.00 92.50 188 GLN A C 1
ATOM 1472 O O . GLN A 1 188 ? 23.565 -6.551 -51.283 1.00 92.50 188 GLN A O 1
ATOM 1477 N N . ARG A 1 189 ? 24.574 -8.033 -52.627 1.00 91.12 189 ARG A N 1
ATOM 1478 C CA . ARG A 1 189 ? 23.346 -8.804 -52.885 1.00 91.12 189 ARG A CA 1
ATOM 1479 C C . ARG A 1 189 ? 22.829 -9.506 -51.631 1.00 91.12 189 ARG A C 1
ATOM 1481 O O . ARG A 1 189 ? 21.626 -9.494 -51.401 1.00 91.12 189 ARG A O 1
ATOM 1488 N N . VAL A 1 190 ? 23.725 -10.068 -50.818 1.00 91.44 190 VAL A N 1
ATOM 1489 C CA . VAL A 1 190 ? 23.366 -10.680 -49.528 1.00 91.44 190 VAL A CA 1
ATOM 1490 C C . VAL A 1 190 ? 22.792 -9.631 -48.576 1.00 91.44 190 VAL A C 1
ATOM 1492 O O . VAL A 1 190 ? 21.751 -9.874 -47.976 1.00 91.44 190 VAL A O 1
ATOM 1495 N N . LEU A 1 191 ? 23.406 -8.446 -48.495 1.00 88.31 191 LEU A N 1
ATOM 1496 C CA . LEU A 1 191 ? 22.924 -7.358 -47.643 1.00 88.31 191 LEU A CA 1
ATOM 1497 C C . LEU A 1 191 ? 21.534 -6.857 -48.069 1.00 88.31 191 LEU A C 1
ATOM 1499 O O . LEU A 1 191 ? 20.679 -6.644 -47.216 1.00 88.31 191 LEU A O 1
ATOM 1503 N N . ILE A 1 192 ? 21.284 -6.722 -49.378 1.00 91.19 192 ILE A N 1
ATOM 1504 C CA . ILE A 1 192 ? 19.962 -6.347 -49.912 1.00 91.19 192 ILE A CA 1
ATOM 1505 C C . ILE A 1 192 ? 18.920 -7.424 -49.588 1.00 91.19 192 ILE A C 1
ATOM 1507 O O . ILE A 1 192 ? 17.825 -7.096 -49.138 1.00 91.19 192 ILE A O 1
ATOM 1511 N N . GLY A 1 193 ? 19.261 -8.703 -49.779 1.00 93.44 193 GLY A N 1
ATOM 1512 C CA . GLY A 1 193 ? 18.367 -9.815 -49.450 1.00 93.44 193 GLY A CA 1
ATOM 1513 C C . GLY A 1 193 ? 18.015 -9.864 -47.961 1.00 93.44 193 GLY A C 1
ATOM 1514 O O . GLY A 1 193 ? 16.845 -9.997 -47.612 1.00 93.44 193 GLY A O 1
ATOM 1515 N N . PHE A 1 194 ? 19.008 -9.683 -47.086 1.00 91.44 194 PHE A N 1
ATOM 1516 C CA . PHE A 1 194 ? 18.796 -9.626 -45.639 1.00 91.44 194 PHE A CA 1
ATOM 1517 C C . PHE A 1 194 ? 17.943 -8.416 -45.235 1.00 91.44 194 PHE A C 1
ATOM 1519 O O . PHE A 1 194 ? 17.008 -8.563 -44.455 1.00 91.44 194 PHE A O 1
ATOM 1526 N N . GLY A 1 195 ? 18.203 -7.241 -45.819 1.00 91.31 195 GLY A N 1
ATOM 1527 C CA . GLY A 1 195 ? 17.403 -6.038 -45.582 1.00 91.31 195 GLY A CA 1
ATOM 1528 C C . GLY A 1 195 ? 15.934 -6.204 -45.985 1.00 91.31 195 GLY A C 1
ATOM 1529 O O . GLY A 1 195 ? 15.050 -5.792 -45.241 1.00 91.31 195 GLY A O 1
ATOM 1530 N N . ALA A 1 196 ? 15.658 -6.861 -47.117 1.00 92.56 196 ALA A N 1
ATOM 1531 C CA . ALA A 1 196 ? 14.290 -7.143 -47.555 1.00 92.56 196 ALA A CA 1
ATOM 1532 C C . ALA A 1 196 ? 13.564 -8.122 -46.615 1.00 92.56 196 ALA A C 1
ATOM 1534 O O . ALA A 1 196 ? 12.396 -7.913 -46.295 1.00 92.56 196 ALA A O 1
ATOM 1535 N N . LEU A 1 197 ? 14.256 -9.163 -46.140 1.00 92.19 197 LEU A N 1
ATOM 1536 C CA . LEU A 1 197 ? 13.690 -10.136 -45.202 1.00 92.19 197 LEU A CA 1
ATOM 1537 C C . LEU A 1 197 ? 13.428 -9.516 -43.824 1.00 92.19 197 LEU A C 1
ATOM 1539 O O . LEU A 1 197 ? 12.395 -9.786 -43.220 1.00 92.19 197 LEU A O 1
ATOM 1543 N N . LEU A 1 198 ? 14.318 -8.636 -43.361 1.00 88.38 198 LEU A N 1
ATOM 1544 C CA . LEU A 1 198 ? 14.140 -7.883 -42.122 1.00 88.38 198 LEU A CA 1
ATOM 1545 C C . LEU A 1 198 ? 12.962 -6.906 -42.230 1.00 88.38 198 LEU A C 1
ATOM 1547 O O . LEU A 1 198 ? 12.134 -6.855 -41.329 1.00 88.38 198 LEU A O 1
ATOM 1551 N N . LEU A 1 199 ? 12.817 -6.193 -43.351 1.00 88.56 199 LEU A N 1
ATOM 1552 C CA . LEU A 1 199 ? 11.664 -5.318 -43.587 1.00 88.56 199 LEU A CA 1
ATOM 1553 C C . LEU A 1 199 ? 10.344 -6.106 -43.627 1.00 88.56 199 LEU A C 1
ATOM 1555 O O . LEU A 1 199 ? 9.341 -5.673 -43.058 1.00 88.56 199 LEU A O 1
ATOM 1559 N N . LEU A 1 200 ? 10.347 -7.283 -44.259 1.00 91.81 200 LEU A N 1
ATOM 1560 C CA . LEU A 1 200 ? 9.196 -8.184 -44.267 1.00 91.81 200 LEU A CA 1
ATOM 1561 C C . LEU A 1 200 ? 8.861 -8.671 -42.849 1.00 91.81 200 LEU A C 1
ATOM 1563 O O . LEU A 1 200 ? 7.699 -8.639 -42.461 1.00 91.81 200 LEU A O 1
ATOM 1567 N N . TRP A 1 201 ? 9.865 -9.064 -42.060 1.00 90.75 201 TRP A N 1
ATOM 1568 C CA . TRP A 1 201 ? 9.688 -9.469 -40.663 1.00 90.75 201 TRP A CA 1
ATOM 1569 C C . TRP A 1 201 ? 9.086 -8.349 -39.815 1.00 90.75 201 TRP A C 1
ATOM 1571 O O . TRP A 1 201 ? 8.126 -8.567 -39.089 1.00 90.75 201 TRP A O 1
ATOM 1581 N N . VAL A 1 202 ? 9.605 -7.132 -39.940 1.00 87.88 202 VAL A N 1
ATOM 1582 C CA . VAL A 1 202 ? 9.120 -5.975 -39.181 1.00 87.88 202 VAL A CA 1
ATOM 1583 C C . VAL A 1 202 ? 7.677 -5.637 -39.541 1.00 87.88 202 VAL A C 1
ATOM 1585 O O . VAL A 1 202 ? 6.880 -5.341 -38.657 1.00 87.88 202 VAL A O 1
ATOM 1588 N N . THR A 1 203 ? 7.326 -5.670 -40.825 1.00 90.44 203 THR A N 1
ATOM 1589 C CA . THR A 1 203 ? 5.986 -5.279 -41.286 1.00 90.44 203 THR A CA 1
ATOM 1590 C C . THR A 1 203 ? 4.957 -6.376 -41.030 1.00 90.44 203 THR A C 1
ATOM 1592 O O . THR A 1 203 ? 3.960 -6.143 -40.350 1.00 90.44 203 THR A O 1
ATOM 1595 N N . VAL A 1 204 ? 5.213 -7.588 -41.523 1.00 92.62 204 VAL A N 1
ATOM 1596 C CA . VAL A 1 204 ? 4.298 -8.726 -41.382 1.00 92.62 204 VAL A CA 1
ATOM 1597 C C . VAL A 1 204 ? 4.293 -9.241 -39.947 1.00 92.62 204 VAL A C 1
ATOM 1599 O O . VAL A 1 204 ? 3.228 -9.523 -39.413 1.00 92.62 204 VAL A O 1
ATOM 1602 N N . GLY A 1 205 ? 5.454 -9.316 -39.295 1.00 89.19 205 GLY A N 1
ATOM 1603 C CA . GLY A 1 205 ? 5.561 -9.767 -37.909 1.00 89.19 205 GLY A CA 1
ATOM 1604 C C . GLY A 1 205 ? 4.806 -8.859 -36.946 1.00 89.19 205 GLY A C 1
ATOM 1605 O O . GLY A 1 205 ? 4.080 -9.377 -36.107 1.00 89.19 205 GLY A O 1
ATOM 1606 N N . ASN A 1 206 ? 4.893 -7.528 -37.089 1.00 85.25 206 ASN A N 1
ATOM 1607 C CA . ASN A 1 206 ? 4.087 -6.628 -36.256 1.00 85.25 206 ASN A CA 1
ATOM 1608 C C . ASN A 1 206 ? 2.590 -6.784 -36.528 1.00 85.25 206 ASN A C 1
ATOM 1610 O O . ASN A 1 206 ? 1.831 -6.875 -35.574 1.00 85.25 206 ASN A O 1
ATOM 1614 N N . LEU A 1 207 ? 2.169 -6.874 -37.794 1.00 90.25 207 LEU A N 1
ATOM 1615 C CA . LEU A 1 207 ? 0.753 -7.028 -38.140 1.00 90.25 207 LEU A CA 1
ATOM 1616 C C . LEU A 1 207 ? 0.161 -8.329 -37.582 1.00 90.25 207 LEU A C 1
ATOM 1618 O O . LEU A 1 207 ? -0.933 -8.327 -37.024 1.00 90.25 207 LEU A O 1
ATOM 1622 N N . VAL A 1 208 ? 0.893 -9.437 -37.709 1.00 90.12 208 VAL A N 1
ATOM 1623 C CA . VAL A 1 208 ? 0.476 -10.734 -37.167 1.00 90.12 208 VAL A CA 1
ATOM 1624 C C . VAL A 1 208 ? 0.486 -10.702 -35.637 1.00 90.12 208 VAL A C 1
ATOM 1626 O O . VAL A 1 208 ? -0.451 -11.193 -35.013 1.00 90.12 208 VAL A O 1
ATOM 1629 N N . ALA A 1 209 ? 1.497 -10.093 -35.017 1.00 85.75 209 ALA A N 1
ATOM 1630 C CA . ALA A 1 209 ? 1.547 -9.968 -33.568 1.00 85.75 209 ALA A CA 1
ATOM 1631 C C . ALA A 1 209 ? 0.410 -9.085 -33.021 1.00 85.75 209 ALA A C 1
ATOM 1633 O O . ALA A 1 209 ? -0.215 -9.450 -32.031 1.00 85.75 209 ALA A O 1
ATOM 1634 N N . ASP A 1 210 ? 0.079 -7.979 -33.693 1.00 85.38 210 ASP A N 1
ATOM 1635 C CA . ASP A 1 210 ? -1.046 -7.107 -33.336 1.00 85.38 210 ASP A CA 1
ATOM 1636 C C . ASP A 1 210 ? -2.393 -7.826 -33.475 1.00 85.38 210 ASP A C 1
ATOM 1638 O O . ASP A 1 210 ? -3.267 -7.657 -32.626 1.00 85.38 210 ASP A O 1
ATOM 1642 N N . TYR A 1 211 ? -2.548 -8.682 -34.492 1.00 92.75 211 TYR A N 1
ATOM 1643 C CA . TYR A 1 211 ? -3.726 -9.539 -34.637 1.00 92.75 211 TYR A CA 1
ATOM 1644 C C . TYR A 1 211 ? -3.910 -10.472 -33.430 1.00 92.75 211 TYR A C 1
ATOM 1646 O O . TYR A 1 211 ? -5.001 -10.523 -32.859 1.00 92.75 211 TYR A O 1
ATOM 1654 N N . TYR A 1 212 ? -2.850 -11.163 -32.999 1.00 87.38 212 TYR A N 1
ATOM 1655 C CA . TYR A 1 212 ? -2.922 -12.044 -31.830 1.00 87.38 212 TYR A CA 1
ATOM 1656 C C . TYR A 1 212 ? -3.123 -11.274 -30.522 1.00 87.38 212 TYR A C 1
ATOM 1658 O O . TYR A 1 212 ? -3.928 -11.683 -29.691 1.00 87.38 212 TYR A O 1
ATOM 1666 N N . VAL A 1 213 ? -2.464 -10.125 -30.348 1.00 82.12 213 VAL A N 1
ATOM 1667 C CA . VAL A 1 213 ? -2.690 -9.249 -29.187 1.00 82.12 213 VAL A CA 1
ATOM 1668 C C . VAL A 1 213 ? -4.150 -8.790 -29.131 1.00 82.12 213 VAL A C 1
ATOM 1670 O O . VAL A 1 213 ? -4.746 -8.781 -28.057 1.00 82.12 213 VAL A O 1
ATOM 1673 N N . ALA A 1 214 ? -4.757 -8.445 -30.270 1.00 85.88 214 ALA A N 1
ATOM 1674 C CA . ALA A 1 214 ? -6.172 -8.086 -30.341 1.00 85.88 214 ALA A CA 1
ATOM 1675 C C . ALA A 1 214 ? -7.108 -9.278 -30.068 1.00 85.88 214 ALA A C 1
ATOM 1677 O O . ALA A 1 214 ? -8.211 -9.082 -29.560 1.00 85.88 214 ALA A O 1
ATOM 1678 N N . GLN A 1 215 ? -6.700 -10.506 -30.398 1.00 87.81 215 GLN A N 1
ATOM 1679 C CA . GLN A 1 215 ? -7.444 -11.717 -30.048 1.00 87.81 215 GLN A CA 1
ATOM 1680 C C . GLN A 1 215 ? -7.413 -11.973 -28.538 1.00 87.81 215 GLN A C 1
ATOM 1682 O O . GLN A 1 215 ? -8.481 -12.067 -27.943 1.00 87.81 215 GLN A O 1
ATOM 1687 N N . VAL A 1 216 ? -6.225 -11.975 -27.923 1.00 82.44 216 VAL A N 1
ATOM 1688 C CA . VAL A 1 216 ? -6.056 -12.087 -26.463 1.00 82.44 216 VAL A CA 1
ATOM 1689 C C . VAL A 1 216 ? -6.842 -10.990 -25.745 1.00 82.44 216 VAL A C 1
ATOM 1691 O O . VAL A 1 216 ? -7.522 -11.254 -24.763 1.00 82.44 216 VAL A O 1
ATOM 1694 N N . LYS A 1 217 ? -6.821 -9.754 -26.264 1.00 80.88 217 LYS A N 1
ATOM 1695 C CA . LYS A 1 217 ? -7.594 -8.650 -25.683 1.00 80.88 217 LYS A CA 1
ATOM 1696 C C . LYS A 1 217 ? -9.099 -8.918 -25.710 1.00 80.88 217 LYS A C 1
ATOM 1698 O O . LYS A 1 217 ? -9.744 -8.710 -24.694 1.00 80.88 217 LYS A O 1
ATOM 1703 N N . ARG A 1 218 ? -9.643 -9.362 -26.848 1.00 84.50 218 ARG A N 1
ATOM 1704 C CA . ARG A 1 218 ? -11.076 -9.676 -26.974 1.00 84.50 218 ARG A CA 1
ATOM 1705 C C . ARG A 1 218 ? -11.487 -10.818 -26.063 1.00 84.50 218 ARG A C 1
ATOM 1707 O O . ARG A 1 218 ? -12.547 -10.743 -25.470 1.00 84.50 218 ARG A O 1
ATOM 1714 N N . GLU A 1 219 ? -10.646 -11.836 -25.946 1.00 84.75 219 GLU A N 1
ATOM 1715 C CA . GLU A 1 219 ? -10.910 -12.964 -25.062 1.00 84.75 219 GLU A CA 1
ATOM 1716 C C . GLU A 1 219 ? -10.905 -12.548 -23.589 1.00 84.75 219 GLU A C 1
ATOM 1718 O O . GLU A 1 219 ? -11.843 -12.871 -22.870 1.00 84.75 219 GLU A O 1
ATOM 1723 N N . ILE A 1 220 ? -9.919 -11.750 -23.164 1.00 76.56 220 ILE A N 1
ATOM 1724 C CA . ILE A 1 220 ? -9.915 -11.151 -21.824 1.00 76.56 220 ILE A CA 1
ATOM 1725 C C . ILE A 1 220 ? -11.165 -10.284 -21.633 1.00 76.56 220 ILE A C 1
ATOM 1727 O O . ILE A 1 220 ? -11.817 -10.376 -20.604 1.00 76.56 220 ILE A O 1
ATOM 1731 N N . GLU A 1 221 ? -11.528 -9.445 -22.603 1.00 77.75 221 GLU A N 1
ATOM 1732 C CA . GLU A 1 221 ? -12.734 -8.617 -22.512 1.00 77.75 221 GLU A CA 1
ATOM 1733 C C . GLU A 1 221 ? -14.008 -9.462 -22.411 1.00 77.75 221 GLU A C 1
ATOM 1735 O O . GLU A 1 221 ? -14.864 -9.135 -21.604 1.00 77.75 221 GLU A O 1
ATOM 1740 N N . GLU A 1 222 ? -14.139 -10.543 -23.178 1.00 83.56 222 GLU A N 1
ATOM 1741 C CA . GLU A 1 222 ? -15.311 -11.424 -23.179 1.00 83.56 222 GLU A CA 1
ATOM 1742 C C . GLU A 1 222 ? -15.417 -12.209 -21.866 1.00 83.56 222 GLU A C 1
ATOM 1744 O O . GLU A 1 222 ? -16.430 -12.099 -21.175 1.00 83.56 222 GLU A O 1
ATOM 1749 N N . GLU A 1 223 ? -14.348 -12.906 -21.474 1.00 79.06 223 GLU A N 1
ATOM 1750 C CA . GLU A 1 223 ? -14.281 -13.724 -20.258 1.00 79.06 223 GLU A CA 1
ATOM 1751 C C . GLU A 1 223 ? -14.449 -12.878 -18.989 1.00 79.06 223 GLU A C 1
ATOM 1753 O O . GLU A 1 223 ? -15.110 -13.287 -18.034 1.00 79.06 223 GLU A O 1
ATOM 1758 N N . TRP A 1 224 ? -13.904 -11.659 -18.989 1.00 70.88 224 TRP A N 1
ATOM 1759 C CA . TRP A 1 224 ? -13.976 -10.773 -17.834 1.00 70.88 224 TRP A CA 1
ATOM 1760 C C . TRP A 1 224 ? -15.141 -9.791 -17.897 1.00 70.88 224 TRP A C 1
ATOM 1762 O O . TRP A 1 224 ? -15.417 -9.159 -16.884 1.00 70.88 224 TRP A O 1
ATOM 1772 N N . SER A 1 225 ? -15.869 -9.664 -19.012 1.00 72.69 225 SER A N 1
ATOM 1773 C CA . SER A 1 225 ? -16.985 -8.708 -19.116 1.00 72.69 225 SER A CA 1
ATOM 1774 C C . SER A 1 225 ? -18.068 -8.944 -18.067 1.00 72.69 225 SER A C 1
ATOM 1776 O O . SER A 1 225 ? -18.644 -7.980 -17.570 1.00 72.69 225 SER A O 1
ATOM 1778 N N . ASP A 1 226 ? -18.327 -10.194 -17.692 1.00 67.50 226 ASP A N 1
ATOM 1779 C CA . ASP A 1 226 ? -19.307 -10.523 -16.654 1.00 67.50 226 ASP A CA 1
ATOM 1780 C C . ASP A 1 226 ? -18.707 -10.460 -15.244 1.00 67.50 226 ASP A C 1
ATOM 1782 O O . ASP A 1 226 ? -19.400 -10.133 -14.281 1.00 67.50 226 ASP A O 1
ATOM 1786 N N . VAL A 1 227 ? -17.395 -10.671 -15.120 1.00 61.28 227 VAL A N 1
ATOM 1787 C CA . VAL A 1 227 ? -16.649 -10.521 -13.862 1.00 61.28 227 VAL A CA 1
ATOM 1788 C C . VAL A 1 227 ? -16.501 -9.039 -13.484 1.00 61.28 227 VAL A C 1
ATOM 1790 O O . VAL A 1 227 ? -16.557 -8.692 -12.304 1.00 61.28 227 VAL A O 1
ATOM 1793 N N . LEU A 1 228 ? -16.352 -8.159 -14.475 1.00 60.03 228 LEU A N 1
ATOM 1794 C CA . LEU A 1 228 ? -16.114 -6.719 -14.332 1.00 60.03 228 LEU A CA 1
ATOM 1795 C C . LEU A 1 228 ? -17.376 -5.898 -14.029 1.00 60.03 228 LEU A C 1
ATOM 1797 O O . LEU A 1 228 ? -17.245 -4.728 -13.691 1.00 60.03 228 LEU A O 1
ATOM 1801 N N . LYS A 1 229 ? -18.575 -6.490 -14.105 1.00 62.81 229 LYS A N 1
ATOM 1802 C CA . LYS A 1 229 ? -19.867 -5.826 -13.823 1.00 62.81 229 LYS A CA 1
ATOM 1803 C C . LYS A 1 229 ? -20.321 -5.946 -12.363 1.00 62.81 229 LYS A C 1
ATOM 1805 O O . LYS A 1 229 ? -21.517 -5.889 -12.088 1.00 62.81 229 LYS A O 1
ATOM 1810 N N . SER A 1 230 ? -19.423 -6.204 -11.410 1.00 60.81 230 SER A N 1
ATOM 1811 C CA . SER A 1 230 ? -19.846 -6.178 -10.006 1.00 60.81 230 SER A CA 1
ATOM 1812 C C . SER A 1 230 ? -20.024 -4.724 -9.573 1.00 60.81 230 SER A C 1
ATOM 1814 O O . SER A 1 230 ? -19.049 -4.090 -9.170 1.00 60.81 230 SER A O 1
ATOM 1816 N N . ASP A 1 231 ? -21.247 -4.213 -9.678 1.00 71.44 231 ASP A N 1
ATOM 1817 C CA . ASP A 1 231 ? -21.592 -2.874 -9.214 1.00 71.44 231 ASP A CA 1
ATOM 1818 C C . ASP A 1 231 ? -21.318 -2.740 -7.706 1.00 71.44 231 ASP A C 1
ATOM 1820 O O . ASP A 1 231 ? -21.451 -3.693 -6.925 1.00 71.44 231 ASP A O 1
ATOM 1824 N N . TYR A 1 232 ? -20.925 -1.537 -7.291 1.00 81.69 232 TYR A N 1
ATOM 1825 C CA . TYR A 1 232 ? -20.901 -1.181 -5.878 1.00 81.69 232 TYR A CA 1
ATOM 1826 C C . TYR A 1 232 ? -22.301 -1.339 -5.287 1.00 81.69 232 TYR A C 1
ATOM 1828 O O . TYR A 1 232 ? -23.282 -0.889 -5.884 1.00 81.69 232 TYR A O 1
ATOM 1836 N N . ASN A 1 233 ? -22.402 -1.919 -4.093 1.00 91.19 233 ASN A N 1
ATOM 1837 C CA . ASN A 1 233 ? -23.643 -1.828 -3.336 1.00 91.19 233 ASN A CA 1
ATOM 1838 C C . ASN A 1 233 ? -23.674 -0.565 -2.472 1.00 91.19 233 ASN A C 1
ATOM 1840 O O . ASN A 1 233 ? -22.647 0.066 -2.206 1.00 91.19 233 ASN A O 1
ATOM 1844 N N . GLU A 1 234 ? -24.875 -0.187 -2.036 1.00 92.69 234 GLU A N 1
ATOM 1845 C CA . GLU A 1 234 ? -25.116 1.022 -1.242 1.00 92.69 234 GLU A CA 1
ATOM 1846 C C . GLU A 1 234 ? -24.257 1.041 0.031 1.00 92.69 234 GLU A C 1
ATOM 1848 O O . GLU A 1 234 ? -23.750 2.086 0.442 1.00 92.69 234 GLU A O 1
ATOM 1853 N N . THR A 1 235 ? -24.002 -0.125 0.627 1.00 94.94 235 THR A N 1
ATOM 1854 C CA . THR A 1 235 ? -23.151 -0.214 1.817 1.00 94.94 235 THR A CA 1
ATOM 1855 C C . THR A 1 235 ? -21.693 0.126 1.532 1.00 94.94 235 THR A C 1
ATOM 1857 O O . THR A 1 235 ? -21.073 0.823 2.335 1.00 94.94 235 THR A O 1
ATOM 1860 N N . ALA A 1 236 ? -21.134 -0.287 0.389 1.00 93.25 236 ALA A N 1
ATOM 1861 C CA . ALA A 1 236 ? -19.786 0.115 -0.009 1.00 93.25 236 ALA A CA 1
ATOM 1862 C C . ALA A 1 236 ? -19.686 1.637 -0.227 1.00 93.25 236 ALA A C 1
ATOM 1864 O O . ALA A 1 236 ? -18.703 2.248 0.200 1.00 93.25 236 ALA A O 1
ATOM 1865 N N . TYR A 1 237 ? -20.719 2.264 -0.805 1.00 91.62 237 TYR A N 1
ATOM 1866 C CA . TYR A 1 237 ? -20.795 3.724 -0.961 1.00 91.62 237 TYR A CA 1
ATOM 1867 C C . TYR A 1 237 ? -20.829 4.456 0.380 1.00 91.62 237 TYR A C 1
ATOM 1869 O O . TYR A 1 237 ? -20.029 5.364 0.618 1.00 91.62 237 TYR A O 1
ATOM 1877 N N . ARG A 1 238 ? -21.722 4.048 1.283 1.00 95.25 238 ARG A N 1
ATOM 1878 C CA . ARG A 1 238 ? -21.839 4.661 2.613 1.00 95.25 238 ARG A CA 1
ATOM 1879 C C . ARG A 1 238 ? -20.558 4.471 3.419 1.00 95.25 238 ARG A C 1
ATOM 1881 O O . ARG A 1 238 ? -20.083 5.403 4.065 1.00 95.25 238 ARG A O 1
ATOM 1888 N N . LEU A 1 239 ? -19.940 3.294 3.326 1.00 95.69 239 LEU A N 1
ATOM 1889 C CA . LEU A 1 239 ? -18.660 3.016 3.972 1.00 95.69 239 LEU A CA 1
ATOM 1890 C C . LEU A 1 239 ? -17.534 3.895 3.412 1.00 95.69 239 LEU A C 1
ATOM 1892 O O . LEU A 1 239 ? -16.726 4.414 4.181 1.00 95.69 239 LEU A O 1
ATOM 1896 N N . GLN A 1 240 ? -17.502 4.109 2.095 1.00 93.56 240 GLN A N 1
ATOM 1897 C CA . GLN A 1 240 ? -16.572 5.026 1.435 1.00 93.56 240 GLN A CA 1
ATOM 1898 C C . GLN A 1 240 ? -16.754 6.466 1.917 1.00 93.56 240 GLN A C 1
ATOM 1900 O O . GLN A 1 240 ? -15.767 7.153 2.192 1.00 93.56 240 GLN A O 1
ATOM 1905 N N . GLU A 1 241 ? -17.996 6.929 2.038 1.00 94.62 241 GLU A N 1
ATOM 1906 C CA . GLU A 1 241 ? -18.309 8.265 2.537 1.00 94.62 241 GLU A CA 1
ATOM 1907 C C . GLU A 1 241 ? -17.824 8.457 3.975 1.00 94.62 241 GLU A C 1
ATOM 1909 O O . GLU A 1 241 ? -17.108 9.421 4.266 1.00 94.62 241 GLU A O 1
ATOM 1914 N N . ILE A 1 242 ? -18.141 7.506 4.856 1.00 96.62 242 ILE A N 1
ATOM 1915 C CA . ILE A 1 242 ? -17.697 7.522 6.251 1.00 96.62 242 ILE A CA 1
ATOM 1916 C C . ILE A 1 242 ? -16.167 7.468 6.327 1.00 96.62 242 ILE A C 1
ATOM 1918 O O . ILE A 1 242 ? -15.564 8.276 7.039 1.00 96.62 242 ILE A O 1
ATOM 1922 N N . GLY A 1 243 ? -15.539 6.563 5.568 1.00 95.88 243 GLY A N 1
ATOM 1923 C CA . GLY A 1 243 ? -14.088 6.399 5.460 1.00 95.88 243 GLY A CA 1
ATOM 1924 C C . GLY A 1 243 ? -13.385 7.695 5.061 1.00 95.88 243 GLY A C 1
ATOM 1925 O O . GLY A 1 243 ? -12.462 8.164 5.735 1.00 95.88 243 GLY A O 1
ATOM 1926 N N . THR A 1 244 ? -13.887 8.330 4.006 1.00 94.44 244 THR A N 1
ATOM 1927 C CA . THR A 1 244 ? -13.283 9.525 3.413 1.00 94.44 244 THR A CA 1
ATOM 1928 C C . THR A 1 244 ? -13.437 10.741 4.323 1.00 94.44 244 THR A C 1
ATOM 1930 O O . THR A 1 244 ? -12.470 11.475 4.547 1.00 94.44 244 THR A O 1
ATOM 1933 N N . LYS A 1 245 ? -14.629 10.940 4.901 1.00 96.31 245 LYS A N 1
ATOM 1934 C CA . LYS A 1 245 ? -14.930 12.098 5.756 1.00 96.31 245 LYS A CA 1
ATOM 1935 C C . LYS A 1 245 ? -14.267 12.017 7.127 1.00 96.31 245 LYS A C 1
ATOM 1937 O O . LYS A 1 245 ? -13.792 13.037 7.629 1.00 96.31 245 LYS A O 1
ATOM 1942 N N . ASN A 1 246 ? -14.241 10.829 7.733 1.00 97.56 246 ASN A N 1
ATOM 1943 C CA . ASN A 1 246 ? -13.859 10.675 9.137 1.00 97.56 246 ASN A CA 1
ATOM 1944 C C . ASN A 1 246 ? -12.434 10.160 9.352 1.00 97.56 246 ASN A C 1
ATOM 1946 O O . ASN A 1 246 ? -11.873 10.431 10.414 1.00 97.56 246 ASN A O 1
ATOM 1950 N N . PHE A 1 247 ? -11.860 9.445 8.380 1.00 96.81 247 PHE A N 1
ATOM 1951 C CA . PHE A 1 247 ? -10.505 8.885 8.467 1.00 96.81 247 PHE A CA 1
ATOM 1952 C C . PHE A 1 247 ? -9.568 9.416 7.374 1.00 96.81 247 PHE A C 1
ATOM 1954 O O . PHE A 1 247 ? -8.362 9.191 7.439 1.00 96.81 247 PHE A O 1
ATOM 1961 N N . GLY A 1 248 ? -10.096 10.120 6.365 1.00 95.56 248 GLY A N 1
ATOM 1962 C CA . GLY A 1 248 ? -9.318 10.510 5.189 1.00 95.56 248 GLY A CA 1
ATOM 1963 C C . GLY A 1 248 ? -8.937 9.318 4.299 1.00 95.56 248 GLY A C 1
ATOM 1964 O O . GLY A 1 248 ? -7.968 9.403 3.541 1.00 95.56 248 GLY A O 1
ATOM 1965 N N . LEU A 1 249 ? -9.679 8.211 4.412 1.00 94.56 249 LEU A N 1
ATOM 1966 C CA . LEU A 1 249 ? -9.460 6.962 3.687 1.00 94.56 249 LEU A CA 1
ATOM 1967 C C . LEU A 1 249 ? -10.354 6.902 2.453 1.00 94.56 249 LEU A C 1
ATOM 1969 O O . LEU A 1 249 ? -11.576 6.905 2.570 1.00 94.56 249 LEU A O 1
ATOM 1973 N N . LYS A 1 250 ? -9.740 6.805 1.275 1.00 92.25 250 LYS A N 1
ATOM 1974 C CA . LYS A 1 250 ? -10.439 6.619 0.005 1.00 92.25 250 LYS A CA 1
ATOM 1975 C C . LYS A 1 250 ? -10.471 5.117 -0.314 1.00 92.25 250 LYS A C 1
ATOM 1977 O O . LYS A 1 250 ? -9.610 4.625 -1.023 1.00 92.25 250 LYS A O 1
ATOM 1982 N N . LEU A 1 251 ? -11.440 4.394 0.250 1.00 89.69 251 LEU A N 1
ATOM 1983 C CA . LEU A 1 251 ? -11.650 2.948 0.043 1.00 89.69 251 LEU A CA 1
ATOM 1984 C C . LEU A 1 251 ? -11.958 2.590 -1.424 1.00 89.69 251 LEU A C 1
ATOM 1986 O O . LEU A 1 251 ? -11.678 1.476 -1.858 1.00 89.69 251 LEU A O 1
ATOM 1990 N N . ILE A 1 252 ? -12.537 3.535 -2.170 1.00 82.50 252 ILE A N 1
ATOM 1991 C CA . ILE A 1 252 ? -12.940 3.408 -3.569 1.00 82.50 252 ILE A CA 1
ATOM 1992 C C . ILE A 1 252 ? -12.270 4.497 -4.415 1.00 82.50 252 ILE A C 1
ATOM 1994 O O . ILE A 1 252 ? -12.445 5.695 -4.164 1.00 82.50 252 ILE A O 1
ATOM 1998 N N . GLU A 1 253 ? -11.553 4.094 -5.465 1.00 74.19 253 GLU A N 1
ATOM 1999 C CA . GLU A 1 253 ? -11.128 5.001 -6.532 1.00 74.19 253 GLU A CA 1
ATOM 2000 C C . GLU A 1 253 ? -12.198 5.093 -7.623 1.00 74.19 253 GLU A C 1
ATOM 2002 O O . GLU A 1 253 ? -12.552 4.098 -8.247 1.00 74.19 253 GLU A O 1
ATOM 2007 N N . TRP A 1 254 ? -12.711 6.304 -7.847 1.00 70.25 254 TRP A N 1
ATOM 2008 C CA . TRP A 1 254 ? -13.681 6.597 -8.901 1.00 70.25 254 TRP A CA 1
ATOM 2009 C C . TRP A 1 254 ? -12.982 6.905 -10.220 1.00 70.25 254 TRP A C 1
ATOM 2011 O O . TRP A 1 254 ? -11.998 7.649 -10.243 1.00 70.25 254 TRP A O 1
ATOM 2021 N N . ASN A 1 255 ? -13.527 6.393 -11.324 1.00 63.28 255 ASN A N 1
ATOM 2022 C CA . ASN A 1 255 ? -13.138 6.851 -12.648 1.00 63.28 255 ASN A CA 1
ATOM 2023 C C . ASN A 1 255 ? -13.974 8.090 -12.972 1.00 63.28 255 ASN A C 1
ATOM 2025 O O . ASN A 1 255 ? -15.200 8.019 -13.000 1.00 63.28 255 ASN A O 1
ATOM 2029 N N . HIS A 1 256 ? -13.315 9.219 -13.227 1.00 56.50 256 HIS A N 1
ATOM 2030 C CA . HIS A 1 256 ? -13.969 10.504 -13.495 1.00 56.50 256 HIS A CA 1
ATOM 2031 C C . HIS A 1 256 ? -14.870 10.501 -14.746 1.00 56.50 256 HIS A C 1
ATOM 2033 O O . HIS A 1 256 ? -15.628 11.447 -14.950 1.00 56.50 256 HIS A O 1
ATOM 2039 N N . GLU A 1 257 ? -14.777 9.476 -15.596 1.00 64.00 257 GLU A N 1
ATOM 2040 C CA . GLU A 1 257 ? -15.514 9.398 -16.863 1.00 64.00 257 GLU A CA 1
ATOM 2041 C C . GLU A 1 257 ? -16.981 8.982 -16.704 1.00 64.00 257 GLU A C 1
ATOM 2043 O O . GLU A 1 257 ? -17.820 9.374 -17.516 1.00 64.00 257 GLU A O 1
ATOM 2048 N N . GLU A 1 258 ? -17.319 8.242 -15.649 1.00 63.06 258 GLU A N 1
ATOM 2049 C CA . GLU A 1 258 ? -18.704 7.906 -15.333 1.00 63.06 258 GLU A CA 1
ATOM 2050 C C . GLU A 1 258 ? -19.157 8.829 -14.211 1.00 63.06 258 GLU A C 1
ATOM 2052 O O . GLU A 1 258 ? -18.719 8.711 -13.071 1.00 63.06 258 GLU A O 1
ATOM 2057 N N . ALA A 1 259 ? -19.984 9.813 -14.570 1.00 51.34 259 ALA A N 1
ATOM 2058 C CA . ALA A 1 259 ? -20.494 10.847 -13.681 1.00 51.34 259 ALA A CA 1
ATOM 2059 C C . ALA A 1 259 ? -21.369 10.256 -12.561 1.00 51.34 259 ALA A C 1
ATOM 2061 O O . ALA A 1 259 ? -22.593 10.382 -12.578 1.00 51.34 259 ALA A O 1
ATOM 2062 N N . HIS A 1 260 ? -20.749 9.622 -11.569 1.00 60.47 260 HIS A N 1
ATOM 2063 C CA . HIS A 1 260 ? -21.391 9.383 -10.292 1.00 60.47 260 HIS A CA 1
ATOM 2064 C C . HIS A 1 260 ? -21.380 10.686 -9.477 1.00 60.47 260 HIS A C 1
ATOM 2066 O O . HIS A 1 260 ? -20.372 11.392 -9.436 1.00 60.47 260 HIS A O 1
ATOM 2072 N N . PRO A 1 261 ? -22.509 11.049 -8.846 1.00 53.97 261 PRO A N 1
ATOM 2073 C CA . PRO A 1 261 ? -22.770 12.412 -8.383 1.00 53.97 261 PRO A CA 1
ATOM 2074 C C . PRO A 1 261 ? -22.004 12.854 -7.127 1.00 53.97 261 PRO A C 1
ATOM 2076 O O . PRO A 1 261 ? -22.305 13.924 -6.602 1.00 53.97 261 PRO A O 1
ATOM 2079 N N . ILE A 1 262 ? -21.051 12.071 -6.610 1.00 64.88 262 ILE A N 1
ATOM 2080 C CA . ILE A 1 262 ? -20.432 12.361 -5.313 1.00 64.88 262 ILE A CA 1
ATOM 2081 C C . ILE A 1 262 ? -18.909 12.226 -5.393 1.00 64.88 262 ILE A C 1
ATOM 2083 O O . ILE A 1 262 ? -18.333 11.195 -5.052 1.00 64.88 262 ILE A O 1
ATOM 2087 N N . ASP A 1 263 ? -18.254 13.305 -5.822 1.00 76.94 263 ASP A N 1
ATOM 2088 C CA . ASP A 1 263 ? -16.835 13.509 -5.534 1.00 76.94 263 ASP A CA 1
ATOM 2089 C C . ASP A 1 263 ? -16.719 13.854 -4.043 1.00 76.94 263 ASP A C 1
ATOM 2091 O O . ASP A 1 263 ? -17.081 14.949 -3.602 1.00 76.94 263 ASP A O 1
ATOM 2095 N N . ILE A 1 264 ? -16.356 12.861 -3.232 1.00 82.75 264 ILE A N 1
ATOM 2096 C CA . ILE A 1 264 ? -16.204 13.049 -1.790 1.00 82.75 264 ILE A CA 1
ATOM 2097 C C . ILE A 1 264 ? -14.795 13.570 -1.554 1.00 82.75 264 ILE A C 1
ATOM 2099 O O . ILE A 1 264 ? -13.826 12.809 -1.608 1.00 82.75 264 ILE A O 1
ATOM 2103 N N . ASP A 1 265 ? -14.698 14.864 -1.263 1.00 89.25 265 ASP A N 1
ATOM 2104 C CA . ASP A 1 265 ? -13.436 15.486 -0.887 1.00 89.25 265 ASP A CA 1
ATOM 2105 C C . ASP A 1 265 ? -12.822 14.753 0.310 1.00 89.25 265 ASP A C 1
ATOM 2107 O O . ASP A 1 265 ? -13.418 14.630 1.387 1.00 89.25 265 ASP A O 1
ATOM 2111 N N . VAL A 1 266 ? -11.595 14.266 0.117 1.00 91.56 266 VAL A N 1
ATOM 2112 C CA . VAL A 1 266 ? -10.825 13.632 1.185 1.00 91.56 266 VAL A CA 1
ATOM 2113 C C . VAL A 1 266 ? -10.595 14.655 2.285 1.00 91.56 266 VAL A C 1
ATOM 2115 O O . VAL A 1 266 ? -10.011 15.714 2.048 1.00 91.56 266 VAL A O 1
ATOM 2118 N N . ASN A 1 267 ? -10.997 14.321 3.512 1.00 95.19 267 ASN A N 1
ATOM 2119 C CA . ASN A 1 267 ? -10.694 15.158 4.661 1.00 95.19 267 ASN A CA 1
ATOM 2120 C C . ASN A 1 267 ? -9.178 15.143 4.918 1.00 95.19 267 ASN A C 1
ATOM 2122 O O . ASN A 1 267 ? -8.639 14.231 5.546 1.00 95.19 267 ASN A O 1
ATOM 2126 N N . VAL A 1 268 ? -8.482 16.157 4.396 1.00 94.69 268 VAL A N 1
ATOM 2127 C CA . VAL A 1 268 ? -7.014 16.259 4.414 1.00 94.69 268 VAL A CA 1
ATOM 2128 C C . VAL A 1 268 ? -6.464 16.254 5.842 1.00 94.69 268 VAL A C 1
ATOM 2130 O O . VAL A 1 268 ? -5.417 15.658 6.088 1.00 94.69 268 VAL A O 1
ATOM 2133 N N . ILE A 1 269 ? -7.185 16.865 6.789 1.00 96.38 269 ILE A N 1
ATOM 2134 C CA . ILE A 1 269 ? -6.786 16.917 8.201 1.00 96.38 269 ILE A CA 1
ATOM 2135 C C . ILE A 1 269 ? -6.818 15.510 8.804 1.00 96.38 269 ILE A C 1
ATOM 2137 O O . ILE A 1 269 ? -5.857 15.093 9.450 1.00 96.38 269 ILE A O 1
ATOM 2141 N N . GLU A 1 270 ? -7.891 14.755 8.559 1.00 97.06 270 GLU A N 1
ATOM 2142 C CA . GLU A 1 270 ? -8.007 13.379 9.051 1.00 97.06 270 GLU A CA 1
ATOM 2143 C C . GLU A 1 270 ? -7.002 12.443 8.385 1.00 97.06 270 GLU A C 1
ATOM 2145 O O . GLU A 1 270 ? -6.359 11.656 9.078 1.00 97.06 270 GLU A O 1
ATOM 2150 N N . LYS A 1 271 ? -6.771 12.597 7.075 1.00 95.69 271 LYS A N 1
ATOM 2151 C CA . LYS A 1 271 ? -5.740 11.836 6.361 1.00 95.69 271 LYS A CA 1
ATOM 2152 C C . LYS A 1 271 ? -4.355 12.086 6.950 1.00 95.69 271 LYS A C 1
ATOM 2154 O O . LYS A 1 271 ? -3.607 11.142 7.187 1.00 95.69 271 LYS A O 1
ATOM 2159 N N . GLN A 1 272 ? -4.005 13.344 7.220 1.00 96.25 272 GLN A N 1
ATOM 2160 C CA . GLN A 1 272 ? -2.725 13.679 7.842 1.00 96.25 272 GLN A CA 1
ATOM 2161 C C . GLN A 1 272 ? -2.614 13.074 9.247 1.00 96.25 272 GLN A C 1
ATOM 2163 O O . GLN A 1 272 ? -1.599 12.458 9.572 1.00 96.25 272 GLN A O 1
ATOM 2168 N N . ARG A 1 273 ? -3.670 13.191 10.058 1.00 96.88 273 ARG A N 1
ATOM 2169 C CA . ARG A 1 273 ? -3.711 12.622 11.410 1.00 96.88 273 ARG A CA 1
ATOM 2170 C C . ARG A 1 273 ? -3.551 11.100 11.396 1.00 96.88 273 ARG A C 1
ATOM 2172 O O . ARG A 1 273 ? -2.831 10.558 12.233 1.00 96.88 273 ARG A O 1
ATOM 2179 N N . LEU A 1 274 ? -4.179 10.413 10.442 1.00 96.88 274 LEU A N 1
ATOM 2180 C CA . LEU A 1 274 ? -4.027 8.971 10.269 1.00 96.88 274 LEU A CA 1
ATOM 2181 C C . LEU A 1 274 ? -2.624 8.593 9.773 1.00 96.88 274 LEU A C 1
ATOM 2183 O O . LEU A 1 274 ? -2.023 7.658 10.304 1.00 96.88 274 LEU A O 1
ATOM 2187 N N . ASN A 1 275 ? -2.052 9.344 8.830 1.00 95.12 275 ASN A N 1
ATOM 2188 C CA . ASN A 1 275 ? -0.680 9.128 8.355 1.00 95.12 275 ASN A CA 1
ATOM 2189 C C . ASN A 1 275 ? 0.339 9.212 9.505 1.00 95.12 275 ASN A C 1
ATOM 2191 O O . ASN A 1 275 ? 1.222 8.363 9.616 1.00 95.12 275 ASN A O 1
ATOM 2195 N N . GLU A 1 276 ? 0.185 10.184 10.410 1.00 96.12 276 GLU A N 1
ATOM 2196 C CA . GLU A 1 276 ? 1.023 10.315 11.612 1.00 96.12 276 GLU A CA 1
ATOM 2197 C C . GLU A 1 276 ? 0.881 9.122 12.578 1.00 96.12 276 GLU A C 1
ATOM 2199 O O . GLU A 1 276 ? 1.814 8.797 13.317 1.00 96.12 276 GLU A O 1
ATOM 2204 N N . LEU A 1 277 ? -0.277 8.454 12.577 1.00 97.25 277 LEU A N 1
ATOM 2205 C CA . LEU A 1 277 ? -0.568 7.292 13.420 1.00 97.25 277 LEU A CA 1
ATOM 2206 C C . LEU A 1 277 ? -0.239 5.952 12.764 1.00 97.25 277 LEU A C 1
ATOM 2208 O O . LEU A 1 277 ? -0.064 4.973 13.486 1.00 97.25 277 LEU A O 1
ATOM 2212 N N . THR A 1 278 ? -0.116 5.887 11.441 1.00 96.06 278 THR A N 1
ATOM 2213 C CA . THR A 1 278 ? 0.018 4.628 10.688 1.00 96.06 278 THR A CA 1
ATOM 2214 C C . THR A 1 278 ? 1.202 3.792 11.184 1.00 96.06 278 THR A C 1
ATOM 2216 O O . THR A 1 278 ? 1.057 2.609 11.494 1.00 96.06 278 THR A O 1
ATOM 2219 N N . SER A 1 279 ? 2.374 4.407 11.376 1.00 95.31 279 SER A N 1
ATOM 2220 C CA . SER A 1 279 ? 3.553 3.715 11.924 1.00 95.31 279 SER A CA 1
ATOM 2221 C C . SER A 1 279 ? 3.338 3.230 13.363 1.00 95.31 279 SER A C 1
ATOM 2223 O O . SER A 1 279 ? 3.792 2.144 13.732 1.00 95.31 279 SER A O 1
ATOM 2225 N N . THR A 1 280 ? 2.602 4.003 14.168 1.00 97.50 280 THR A N 1
ATOM 2226 C CA . THR A 1 280 ? 2.253 3.668 15.556 1.00 97.50 280 THR A CA 1
ATOM 2227 C C . THR A 1 280 ? 1.308 2.467 15.602 1.00 97.50 280 THR A C 1
ATOM 2229 O O . THR A 1 280 ? 1.520 1.564 16.411 1.00 97.50 280 THR A O 1
ATOM 2232 N N . ILE A 1 281 ? 0.304 2.434 14.720 1.00 97.81 281 ILE A N 1
ATOM 2233 C CA . ILE A 1 281 ? -0.646 1.325 14.568 1.00 97.81 281 ILE A CA 1
ATOM 2234 C C . ILE A 1 281 ? 0.098 0.061 14.136 1.00 97.81 281 ILE A C 1
ATOM 2236 O O . ILE A 1 281 ? 0.012 -0.950 14.827 1.00 97.81 281 ILE A O 1
ATOM 2240 N N . ASN A 1 282 ? 0.899 0.130 13.068 1.00 96.75 282 ASN A N 1
ATOM 2241 C CA . ASN A 1 282 ? 1.650 -1.023 12.562 1.00 96.75 282 ASN A CA 1
ATOM 2242 C C . ASN A 1 282 ? 2.588 -1.601 13.633 1.00 96.75 282 ASN A C 1
ATOM 2244 O O . ASN A 1 282 ? 2.529 -2.792 13.930 1.00 96.75 282 ASN A O 1
ATOM 2248 N N . THR A 1 283 ? 3.372 -0.749 14.303 1.00 97.25 283 THR A N 1
ATOM 2249 C CA . THR A 1 283 ? 4.290 -1.174 15.378 1.00 97.25 283 THR A CA 1
ATOM 2250 C C . THR A 1 283 ? 3.544 -1.796 16.561 1.00 97.25 283 THR A C 1
ATOM 2252 O O . THR A 1 283 ? 4.041 -2.712 17.216 1.00 97.25 283 THR A O 1
ATOM 2255 N N . TYR A 1 284 ? 2.355 -1.285 16.887 1.00 97.88 284 TYR A N 1
ATOM 2256 C CA . TYR A 1 284 ? 1.530 -1.841 17.954 1.00 97.88 284 TYR A CA 1
ATOM 2257 C C . TYR A 1 284 ? 0.982 -3.224 17.579 1.00 97.88 284 TYR A C 1
ATOM 2259 O O . TYR A 1 284 ? 1.15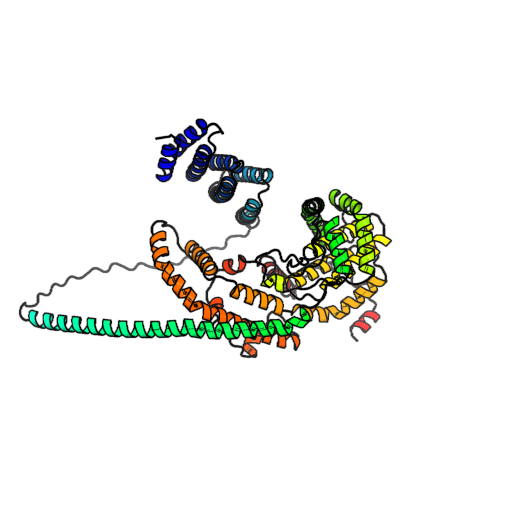4 -4.166 18.350 1.00 97.88 284 TYR A O 1
ATOM 2267 N N . LEU A 1 285 ? 0.385 -3.368 16.394 1.00 96.50 285 LEU A N 1
ATOM 2268 C CA . LEU A 1 285 ? -0.193 -4.636 15.940 1.00 96.50 285 LEU A CA 1
ATOM 2269 C C . LEU A 1 285 ? 0.872 -5.721 15.728 1.00 96.50 285 LEU A C 1
ATOM 2271 O O . LEU A 1 285 ? 0.647 -6.872 16.095 1.00 96.50 285 LEU A O 1
ATOM 2275 N N . GLU A 1 286 ? 2.059 -5.364 15.232 1.00 95.44 286 GLU A N 1
ATOM 2276 C CA . GLU A 1 286 ? 3.183 -6.302 15.127 1.00 95.44 286 GLU A CA 1
ATOM 2277 C C . GLU A 1 286 ? 3.635 -6.842 16.488 1.00 95.44 286 GLU A C 1
ATOM 2279 O O . GLU A 1 286 ? 3.981 -8.019 16.603 1.00 95.44 286 GLU A O 1
ATOM 2284 N N . ARG A 1 287 ? 3.626 -6.011 17.538 1.00 96.00 287 ARG A N 1
ATOM 2285 C CA . ARG A 1 287 ? 3.929 -6.478 18.899 1.00 96.00 287 ARG A CA 1
ATOM 2286 C C . ARG A 1 287 ? 2.860 -7.431 19.414 1.00 96.00 287 ARG A C 1
ATOM 2288 O O . ARG A 1 287 ? 3.208 -8.482 19.944 1.00 96.00 287 ARG A O 1
ATOM 2295 N N . GLN A 1 288 ? 1.581 -7.123 19.184 1.00 95.50 288 GLN A N 1
ATOM 2296 C CA . GLN A 1 288 ? 0.486 -8.031 19.551 1.00 95.50 288 GLN A CA 1
ATOM 2297 C C . GLN A 1 288 ? 0.623 -9.396 18.872 1.00 95.50 288 GLN A C 1
ATOM 2299 O O . GLN A 1 288 ? 0.368 -10.412 19.515 1.00 95.50 288 GLN A O 1
ATOM 2304 N N . TYR A 1 289 ? 1.063 -9.414 17.611 1.00 92.50 289 TYR A N 1
ATOM 2305 C CA . TYR A 1 289 ? 1.321 -10.640 16.858 1.00 92.50 289 TYR A CA 1
ATOM 2306 C C . TYR A 1 289 ? 2.502 -11.449 17.413 1.00 92.50 289 TYR A C 1
ATOM 2308 O O . TYR A 1 289 ? 2.396 -12.660 17.560 1.00 92.50 289 TYR A O 1
ATOM 2316 N N . LYS A 1 290 ? 3.625 -10.795 17.741 1.00 92.12 290 LYS A N 1
ATOM 2317 C CA . LYS A 1 290 ? 4.846 -11.473 18.223 1.00 92.12 290 LYS A CA 1
ATOM 2318 C C . LYS A 1 290 ? 4.706 -12.051 19.634 1.00 92.12 290 LYS A C 1
ATOM 2320 O O . LYS A 1 290 ? 5.425 -12.981 19.992 1.00 92.12 290 LYS A O 1
ATOM 2325 N N . VAL A 1 291 ? 3.827 -11.484 20.456 1.00 90.50 291 VAL A N 1
ATOM 2326 C CA . VAL A 1 291 ? 3.629 -11.932 21.836 1.00 90.50 291 VAL A CA 1
ATOM 2327 C C . VAL A 1 291 ? 2.645 -13.102 21.858 1.00 90.50 291 VAL A C 1
ATOM 2329 O O . VAL A 1 291 ? 1.438 -12.895 21.771 1.00 90.50 291 VAL A O 1
ATOM 2332 N N . ASN A 1 292 ? 3.147 -14.320 22.077 1.00 84.12 292 ASN A N 1
ATOM 2333 C CA . ASN A 1 292 ? 2.343 -15.548 22.220 1.00 84.12 292 ASN A CA 1
ATOM 2334 C C . ASN A 1 292 ? 1.510 -15.628 23.526 1.00 84.12 292 ASN A C 1
ATOM 2336 O O . ASN A 1 292 ? 0.963 -16.681 23.840 1.00 84.12 292 ASN A O 1
ATOM 2340 N N . SER A 1 293 ? 1.415 -14.547 24.309 1.00 91.50 293 SER A N 1
ATOM 2341 C CA . SER A 1 293 ? 0.527 -14.473 25.483 1.00 91.50 293 SER A CA 1
ATOM 2342 C C . SER A 1 293 ? -0.909 -14.131 25.073 1.00 91.50 293 SER A C 1
ATOM 2344 O O . SER A 1 293 ? -1.122 -13.450 24.073 1.00 91.50 293 SER A O 1
ATOM 2346 N N . ASN A 1 294 ? -1.894 -14.502 25.889 1.00 91.06 294 ASN A N 1
ATOM 2347 C CA . ASN A 1 294 ? -3.265 -13.986 25.776 1.00 91.06 294 ASN A CA 1
ATOM 2348 C C . ASN A 1 294 ? -3.392 -12.540 26.293 1.00 91.06 294 ASN A C 1
ATOM 2350 O O . ASN A 1 294 ? -4.454 -11.928 26.178 1.00 91.06 294 ASN A O 1
ATOM 2354 N N . ASP A 1 295 ? -2.322 -11.987 26.869 1.00 94.44 295 ASP A N 1
ATOM 2355 C CA . ASP A 1 295 ? -2.285 -10.602 27.322 1.00 94.44 295 ASP A CA 1
ATOM 2356 C C . ASP A 1 295 ? -2.243 -9.634 26.135 1.00 94.44 295 ASP A C 1
ATOM 2358 O O . ASP A 1 295 ? -1.504 -9.818 25.158 1.00 94.44 295 ASP A O 1
ATOM 2362 N N . ILE A 1 296 ? -3.040 -8.574 26.253 1.00 96.56 296 ILE A N 1
ATOM 2363 C CA . ILE A 1 296 ? -3.098 -7.470 25.300 1.00 96.56 296 ILE A CA 1
ATOM 2364 C C . ILE A 1 296 ? -2.268 -6.326 25.874 1.00 96.56 296 ILE A C 1
ATOM 2366 O O . ILE A 1 296 ? -2.632 -5.748 26.901 1.00 96.56 296 ILE A O 1
ATOM 2370 N N . GLU A 1 297 ? -1.158 -5.971 25.220 1.00 96.69 297 GLU A N 1
ATOM 2371 C CA . GLU A 1 297 ? -0.413 -4.767 25.621 1.00 96.69 297 GLU A CA 1
ATOM 2372 C C . GLU A 1 297 ? -1.283 -3.512 25.462 1.00 96.69 297 GLU A C 1
ATOM 2374 O O . GLU A 1 297 ? -2.030 -3.373 24.487 1.00 96.69 297 GLU A O 1
ATOM 2379 N N . LEU A 1 298 ? -1.132 -2.561 26.385 1.00 96.69 298 LEU A N 1
ATOM 2380 C CA . LEU A 1 298 ? -1.824 -1.279 26.320 1.00 96.69 298 LEU A CA 1
ATOM 2381 C C . LEU A 1 298 ? -1.396 -0.503 25.053 1.00 96.69 298 LEU A C 1
ATOM 2383 O O . LEU A 1 298 ? -0.199 -0.250 24.876 1.00 96.69 298 LEU A O 1
ATOM 2387 N N . PRO A 1 299 ? -2.333 -0.089 24.177 1.00 97.00 299 PRO A N 1
ATOM 2388 C CA . PRO A 1 299 ? -1.991 0.686 22.991 1.00 97.00 299 PRO A CA 1
ATOM 2389 C C . PRO A 1 299 ? -1.341 2.027 23.341 1.00 97.00 299 PRO A C 1
ATOM 2391 O O . PRO A 1 299 ? -1.601 2.584 24.409 1.00 97.00 299 PRO A O 1
ATOM 2394 N N . PRO A 1 300 ? -0.535 2.621 22.449 1.00 98.06 300 PRO A N 1
ATOM 2395 C CA . PRO A 1 300 ? 0.013 3.956 22.664 1.00 98.06 300 PRO A CA 1
ATOM 2396 C C . PRO A 1 300 ? -1.084 5.003 22.917 1.00 98.06 300 PRO A C 1
ATOM 2398 O O . PRO A 1 300 ? -2.118 4.998 22.253 1.00 98.06 300 PRO A O 1
ATOM 2401 N N . LYS A 1 301 ? -0.845 5.957 23.830 1.00 98.12 301 LYS A N 1
ATOM 2402 C CA . LYS A 1 301 ? -1.848 6.964 24.239 1.00 98.12 301 LYS A CA 1
ATOM 2403 C C . LYS A 1 301 ? -2.446 7.750 23.063 1.00 98.12 301 LYS A C 1
ATOM 2405 O O . LYS A 1 301 ? -3.632 8.048 23.072 1.00 98.12 301 LYS A O 1
ATOM 2410 N N . LYS A 1 302 ? -1.643 8.059 22.037 1.00 97.56 302 LYS A N 1
ATOM 2411 C CA . LYS A 1 302 ? -2.126 8.735 20.820 1.00 97.56 302 LYS A CA 1
ATOM 2412 C C . LYS A 1 302 ? -3.172 7.905 20.069 1.00 97.56 302 LYS A C 1
ATOM 2414 O O . LYS A 1 302 ? -4.156 8.467 19.605 1.00 97.56 302 LYS A O 1
ATOM 2419 N N . LEU A 1 303 ? -2.965 6.589 19.985 1.00 98.00 303 LEU A N 1
ATOM 2420 C CA . LEU A 1 303 ? -3.902 5.668 19.347 1.00 98.00 303 LEU A CA 1
ATOM 2421 C C . LEU A 1 303 ? -5.186 5.540 20.171 1.00 98.00 303 LEU A C 1
ATOM 2423 O O . LEU A 1 303 ? -6.260 5.606 19.593 1.00 98.00 303 LEU A O 1
ATOM 2427 N N . GLN A 1 304 ? -5.079 5.473 21.504 1.00 98.19 304 GLN A N 1
ATOM 2428 C CA . GLN A 1 304 ? -6.250 5.469 22.393 1.00 98.19 304 GLN A CA 1
ATOM 2429 C C . GLN A 1 304 ? -7.123 6.717 22.203 1.00 98.19 304 GLN A C 1
ATOM 2431 O O . GLN A 1 304 ? -8.319 6.600 21.958 1.00 98.19 304 GLN A O 1
ATOM 2436 N N . ILE A 1 305 ? -6.509 7.907 22.236 1.00 98.06 305 ILE A N 1
ATOM 2437 C CA . ILE A 1 305 ? -7.216 9.179 22.018 1.00 98.06 305 ILE A CA 1
ATOM 2438 C C . ILE A 1 305 ? -7.870 9.201 20.634 1.00 98.06 305 ILE A C 1
ATOM 2440 O O . ILE A 1 305 ? -8.991 9.677 20.491 1.00 98.06 305 ILE A O 1
ATOM 2444 N N . TYR A 1 306 ? -7.178 8.696 19.608 1.00 97.94 306 TYR A N 1
ATOM 2445 C CA . TYR A 1 306 ? -7.723 8.638 18.256 1.00 97.94 306 TYR A CA 1
ATOM 2446 C C . TYR A 1 306 ? -8.951 7.725 18.169 1.00 97.94 306 TYR A C 1
ATOM 2448 O O . TYR A 1 306 ? -9.972 8.143 17.644 1.00 97.94 306 TYR A O 1
ATOM 2456 N N . THR A 1 307 ? -8.901 6.511 18.719 1.00 97.44 307 THR A N 1
ATOM 2457 C CA . THR A 1 307 ? -10.051 5.593 18.693 1.00 97.44 307 THR A CA 1
ATOM 2458 C C . THR A 1 307 ? -11.221 6.084 19.543 1.00 97.44 307 THR A C 1
ATOM 2460 O O . THR A 1 307 ? -12.367 5.921 19.140 1.00 97.44 307 THR A O 1
ATOM 2463 N N . GLU A 1 308 ? -10.955 6.726 20.687 1.00 97.62 308 GLU A N 1
ATOM 2464 C CA . GLU A 1 308 ? -12.000 7.333 21.525 1.00 97.62 308 GLU A CA 1
ATOM 2465 C C . GLU A 1 308 ? -12.718 8.472 20.787 1.00 97.62 308 GLU A C 1
ATOM 2467 O O . GLU A 1 308 ? -13.945 8.545 20.793 1.00 97.62 308 GLU A O 1
ATOM 2472 N N . ASP A 1 309 ? -11.964 9.319 20.082 1.00 98.00 309 ASP A N 1
ATOM 2473 C CA . ASP A 1 309 ? -12.501 10.395 19.240 1.00 98.00 309 ASP A CA 1
ATOM 2474 C C . ASP A 1 309 ? -13.365 9.862 18.078 1.00 98.00 309 ASP A C 1
ATOM 2476 O O . ASP A 1 309 ? -14.317 10.514 17.651 1.00 98.00 309 ASP A O 1
ATOM 2480 N N . LYS A 1 310 ? -13.086 8.641 17.599 1.00 98.06 310 LYS A N 1
ATOM 2481 C CA . LYS A 1 310 ? -13.826 7.979 16.510 1.00 98.06 310 LYS A CA 1
ATOM 2482 C C . LYS A 1 310 ? -14.931 7.031 16.980 1.00 98.06 310 LYS A C 1
ATOM 2484 O O . LYS A 1 310 ? -15.541 6.370 16.145 1.00 98.06 310 LYS A O 1
ATOM 2489 N N . GLU A 1 311 ? -15.267 7.002 18.272 1.00 97.88 311 GLU A N 1
ATOM 2490 C CA . GLU A 1 311 ? -16.256 6.065 18.831 1.00 97.88 311 GLU A CA 1
ATOM 2491 C C . GLU A 1 311 ? -17.607 6.106 18.093 1.00 97.88 311 GLU A C 1
ATOM 2493 O O . GLU A 1 311 ? -18.121 5.067 17.681 1.00 97.88 311 GLU A O 1
ATOM 2498 N N . LYS A 1 312 ? -18.145 7.307 17.846 1.00 9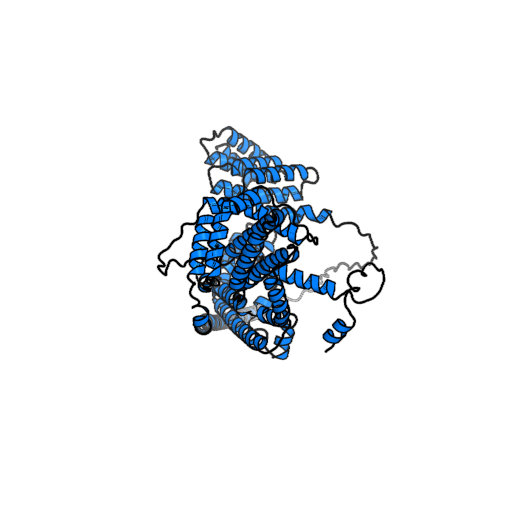8.12 312 LYS A N 1
ATOM 2499 C CA . LYS A 1 312 ? -19.418 7.478 17.121 1.00 98.12 312 LYS A CA 1
ATOM 2500 C C . LYS A 1 312 ? -19.339 7.025 15.663 1.00 98.12 312 LYS A C 1
ATOM 2502 O O . LYS A 1 312 ? -20.325 6.544 15.120 1.00 98.12 312 LYS A O 1
ATOM 2507 N N . VAL A 1 313 ? -18.174 7.192 15.042 1.00 98.00 313 VAL A N 1
ATOM 2508 C CA . VAL A 1 313 ? -17.939 6.798 13.650 1.00 98.00 313 VAL A CA 1
ATOM 2509 C C . VAL A 1 313 ? -17.900 5.277 13.543 1.00 98.00 313 VAL A C 1
ATOM 2511 O O . VAL A 1 313 ? -18.463 4.716 12.610 1.00 98.00 313 VAL A O 1
ATOM 2514 N N . PHE A 1 314 ? -17.302 4.586 14.521 1.00 98.12 314 PHE A N 1
ATOM 2515 C CA . PHE A 1 314 ? -17.389 3.128 14.575 1.00 98.12 314 PHE A CA 1
ATOM 2516 C C . PHE A 1 314 ? -18.834 2.664 14.723 1.00 98.12 314 PHE A C 1
ATOM 2518 O O . PHE A 1 314 ? -19.224 1.745 14.013 1.00 98.12 314 PHE A O 1
ATOM 2525 N N . ASP A 1 315 ? -19.643 3.290 15.582 1.00 97.88 315 ASP A N 1
ATOM 2526 C CA . ASP A 1 315 ? -21.067 2.945 15.692 1.00 97.88 315 ASP A CA 1
ATOM 2527 C C . ASP A 1 315 ? -21.805 3.114 14.349 1.00 97.88 315 ASP A C 1
ATOM 2529 O O . ASP A 1 315 ? -22.603 2.256 13.982 1.00 97.88 315 ASP A O 1
ATOM 2533 N N . GLU A 1 316 ? -21.487 4.151 13.571 1.00 97.94 316 GLU A N 1
ATOM 2534 C CA . GLU A 1 316 ? -22.041 4.344 12.224 1.00 97.94 316 GLU A CA 1
ATOM 2535 C C . GLU A 1 316 ? -21.621 3.228 11.251 1.00 97.94 316 GLU A C 1
ATOM 2537 O O . GLU A 1 316 ? -22.474 2.652 10.576 1.00 97.94 316 GLU A O 1
ATOM 2542 N N . ILE A 1 317 ? -20.332 2.856 11.236 1.00 97.88 317 ILE A N 1
ATOM 2543 C CA . ILE A 1 317 ? -19.817 1.730 10.433 1.00 97.88 317 ILE A CA 1
ATOM 2544 C C . ILE A 1 317 ? -20.547 0.427 10.789 1.00 97.88 317 ILE A C 1
ATOM 2546 O O . ILE A 1 317 ? -20.893 -0.358 9.909 1.00 97.88 317 ILE A O 1
ATOM 2550 N N . HIS A 1 318 ? -20.815 0.199 12.074 1.00 97.56 318 HIS A N 1
ATOM 2551 C CA . HIS A 1 318 ? -21.547 -0.984 12.517 1.00 97.56 318 HIS A CA 1
ATOM 2552 C C . HIS A 1 318 ? -22.965 -1.038 11.983 1.00 97.56 318 HIS A C 1
ATOM 2554 O O . HIS A 1 318 ? -23.413 -2.110 11.588 1.00 97.56 318 HIS A O 1
ATOM 2560 N N . GLU A 1 319 ? -23.691 0.078 12.016 1.00 97.88 319 GLU A N 1
ATOM 2561 C CA . GLU A 1 319 ? -25.071 0.080 11.539 1.00 97.88 319 GLU A CA 1
ATOM 2562 C C . GLU A 1 319 ? -25.141 -0.193 10.037 1.00 97.88 319 GLU A C 1
ATOM 2564 O O . GLU A 1 319 ? -25.979 -0.989 9.624 1.00 97.88 319 GLU A O 1
ATOM 2569 N N . ILE A 1 320 ? -24.221 0.354 9.234 1.00 97.75 320 ILE A N 1
ATOM 2570 C CA . ILE A 1 320 ? -24.232 0.097 7.786 1.00 97.75 320 ILE A CA 1
ATOM 2571 C C . ILE A 1 320 ? -23.843 -1.346 7.443 1.00 97.75 320 ILE A C 1
ATOM 2573 O O . ILE A 1 320 ? -24.461 -1.963 6.584 1.00 97.75 320 ILE A O 1
ATOM 2577 N N . LEU A 1 321 ? -22.879 -1.938 8.155 1.00 96.56 321 LEU A N 1
ATOM 2578 C CA . LEU A 1 321 ? -22.415 -3.304 7.879 1.00 96.56 321 LEU A CA 1
ATOM 2579 C C . LEU A 1 321 ? -23.375 -4.394 8.374 1.00 96.56 321 LEU A C 1
ATOM 2581 O O . LEU A 1 321 ? -23.160 -5.574 8.099 1.00 96.56 321 LEU A O 1
ATOM 2585 N N . LYS A 1 322 ? -24.432 -4.031 9.109 1.00 95.94 322 LYS A N 1
ATOM 2586 C CA . LYS A 1 322 ? -25.535 -4.953 9.420 1.00 95.94 322 LYS A CA 1
ATOM 2587 C C . LYS A 1 322 ? -26.473 -5.165 8.237 1.00 95.94 322 LYS A C 1
ATOM 2589 O O . LYS A 1 322 ? -27.178 -6.171 8.228 1.00 95.94 322 LYS A O 1
ATOM 2594 N N . GLU A 1 323 ? -26.534 -4.214 7.306 1.00 95.44 323 GLU A N 1
ATOM 2595 C CA . GLU A 1 323 ? -27.484 -4.240 6.192 1.00 95.44 323 GLU A CA 1
ATOM 2596 C C . GLU A 1 323 ? -27.062 -5.285 5.149 1.00 95.44 323 GLU A C 1
ATOM 2598 O O . GLU A 1 323 ? -27.847 -6.166 4.798 1.00 95.44 323 GLU A O 1
ATOM 2603 N N . GLU A 1 324 ? -25.806 -5.235 4.705 1.00 95.56 324 GLU A N 1
ATOM 2604 C CA . GLU A 1 324 ? -25.232 -6.149 3.713 1.00 95.56 324 GLU A CA 1
ATOM 2605 C C . GLU A 1 324 ? -23.691 -6.146 3.776 1.00 95.56 324 GLU A C 1
ATOM 2607 O O . GLU A 1 324 ? -23.063 -5.271 4.374 1.00 95.56 324 GLU A O 1
ATOM 2612 N N . ILE A 1 325 ? -23.058 -7.143 3.149 1.00 95.56 325 ILE A N 1
ATOM 2613 C CA . ILE A 1 325 ? -21.597 -7.181 2.988 1.00 95.56 325 ILE A CA 1
ATOM 2614 C C . ILE A 1 325 ? -21.222 -6.141 1.925 1.00 95.56 325 ILE A C 1
ATOM 2616 O O . ILE A 1 325 ? -21.766 -6.227 0.825 1.00 95.56 325 ILE A O 1
ATOM 2620 N N . PRO A 1 326 ? -20.305 -5.192 2.185 1.00 94.81 326 PRO A N 1
ATOM 2621 C CA . PRO A 1 326 ? -19.932 -4.201 1.184 1.00 94.81 326 PRO A CA 1
ATOM 2622 C C . PRO A 1 326 ? -19.277 -4.892 -0.013 1.00 94.81 326 PRO A C 1
ATOM 2624 O O . PRO A 1 326 ? -18.345 -5.681 0.147 1.00 94.81 326 PRO A O 1
ATOM 2627 N N . THR A 1 327 ? -19.753 -4.590 -1.217 1.00 90.88 327 THR A N 1
ATOM 2628 C CA . THR A 1 327 ? -19.148 -5.042 -2.469 1.00 90.88 327 THR A CA 1
ATOM 2629 C C . THR A 1 327 ? -18.464 -3.861 -3.135 1.00 90.88 327 THR A C 1
ATOM 2631 O O . THR A 1 327 ? -19.110 -2.920 -3.586 1.00 90.88 327 THR A O 1
ATOM 2634 N N . PHE A 1 328 ? -17.135 -3.894 -3.175 1.00 85.94 328 PHE A N 1
ATOM 2635 C CA . PHE A 1 328 ? -16.344 -2.896 -3.886 1.00 85.94 328 PHE A CA 1
ATOM 2636 C C . PHE A 1 328 ? -16.208 -3.321 -5.350 1.00 85.94 328 PHE A C 1
ATOM 2638 O O . PHE A 1 328 ? -15.844 -4.468 -5.618 1.00 85.94 328 PHE A O 1
ATOM 2645 N N . GLU A 1 329 ? -16.514 -2.426 -6.292 1.00 77.94 329 GLU A N 1
ATOM 2646 C CA . GLU A 1 329 ? -16.337 -2.698 -7.718 1.00 77.94 329 GLU A CA 1
ATOM 2647 C C . GLU A 1 329 ? -14.874 -3.022 -8.004 1.00 77.94 329 GLU A C 1
ATOM 2649 O O . GLU A 1 329 ? -13.960 -2.261 -7.684 1.00 77.94 329 GLU A O 1
ATOM 2654 N N . LYS A 1 330 ? -14.665 -4.166 -8.647 1.00 70.00 330 LYS A N 1
ATOM 2655 C CA . LYS A 1 330 ? -13.343 -4.677 -8.989 1.00 70.00 330 LYS A CA 1
ATOM 2656 C C . LYS A 1 330 ? -13.029 -4.331 -10.437 1.00 70.00 330 LYS A C 1
ATOM 2658 O O . LYS A 1 330 ? -12.970 -5.211 -11.298 1.00 70.00 330 LYS A O 1
ATOM 2663 N N . ARG A 1 331 ? -12.871 -3.040 -10.743 1.00 67.12 331 ARG A N 1
ATOM 2664 C CA . ARG A 1 331 ? -12.500 -2.606 -12.097 1.00 67.12 331 ARG A CA 1
ATOM 2665 C C . ARG A 1 331 ? -11.020 -2.858 -12.349 1.00 67.12 331 ARG A C 1
ATOM 2667 O O . ARG A 1 331 ? -10.165 -2.040 -12.017 1.00 67.12 331 ARG A O 1
ATOM 2674 N N . LEU A 1 332 ? -10.716 -3.952 -13.052 1.00 63.41 332 LEU A N 1
ATOM 2675 C CA . LEU A 1 332 ? -9.358 -4.189 -13.551 1.00 63.41 332 LEU A CA 1
ATOM 2676 C C . LEU A 1 332 ? -8.881 -3.074 -14.499 1.00 63.41 332 LEU A C 1
ATOM 2678 O O . LEU A 1 332 ? -7.680 -2.876 -14.659 1.00 63.41 332 LEU A O 1
ATOM 2682 N N . SER A 1 333 ? -9.803 -2.307 -15.097 1.00 62.78 333 SER A N 1
ATOM 2683 C CA . SER A 1 333 ? -9.475 -1.200 -16.000 1.00 62.78 333 SER A CA 1
ATOM 2684 C C . SER A 1 333 ? -8.572 -0.140 -15.366 1.00 62.78 333 SER A C 1
ATOM 2686 O O . SER A 1 333 ? -7.784 0.463 -16.091 1.00 62.78 333 SER A O 1
ATOM 2688 N N . PHE A 1 334 ? -8.618 0.056 -14.040 1.00 62.94 334 PHE A N 1
ATOM 2689 C CA . PHE A 1 334 ? -7.694 0.966 -13.349 1.00 62.94 334 PHE A CA 1
ATOM 2690 C C . PHE A 1 334 ? -6.238 0.521 -13.474 1.00 62.94 334 PHE A C 1
ATOM 2692 O O . PHE A 1 334 ? -5.365 1.350 -13.730 1.00 62.94 334 PHE A O 1
ATOM 2699 N N . TYR A 1 335 ? -5.987 -0.787 -13.388 1.00 62.56 335 TYR A N 1
ATOM 2700 C CA . TYR A 1 335 ? -4.654 -1.358 -13.575 1.00 62.56 335 TYR A CA 1
ATOM 2701 C C . TYR A 1 335 ? -4.181 -1.285 -15.033 1.00 62.56 335 TYR A C 1
ATOM 2703 O O . TYR A 1 335 ? -2.979 -1.341 -15.284 1.00 62.56 335 TYR A O 1
ATOM 2711 N N . TYR A 1 336 ? -5.101 -1.171 -15.997 1.00 61.62 336 TYR A N 1
ATOM 2712 C CA . TYR A 1 336 ? -4.766 -1.191 -17.425 1.00 61.62 336 TYR A CA 1
ATOM 2713 C C . TYR A 1 336 ? -4.608 0.187 -18.057 1.00 61.62 336 TYR A C 1
ATOM 2715 O O . TYR A 1 336 ? -3.777 0.339 -18.952 1.00 61.62 336 TYR A O 1
ATOM 2723 N N . ASN A 1 337 ? -5.394 1.172 -17.620 1.00 58.81 337 ASN A N 1
ATOM 2724 C CA . ASN A 1 337 ? -5.496 2.462 -18.304 1.00 58.81 337 ASN A CA 1
ATOM 2725 C C . ASN A 1 337 ? -4.928 3.640 -17.510 1.00 58.81 337 ASN A C 1
ATOM 2727 O O . ASN A 1 337 ? -4.782 4.716 -18.087 1.00 58.81 337 ASN A O 1
ATOM 2731 N N . SER A 1 338 ? -4.629 3.482 -16.218 1.00 52.53 338 SER A N 1
ATOM 2732 C CA . SER A 1 338 ? -4.104 4.597 -15.436 1.00 52.53 338 SER A CA 1
ATOM 2733 C C . SER A 1 338 ? -2.573 4.577 -15.414 1.00 52.53 338 SER A C 1
ATOM 2735 O O . SER A 1 338 ? -1.947 3.628 -14.952 1.00 52.53 338 SER A O 1
ATOM 2737 N N . ASP A 1 339 ? -1.959 5.682 -15.844 1.00 56.50 339 ASP A N 1
ATOM 2738 C CA . ASP A 1 339 ? -0.562 6.019 -15.515 1.00 56.50 339 ASP A CA 1
ATOM 2739 C C . ASP A 1 339 ? -0.390 6.294 -14.001 1.00 56.50 339 ASP A C 1
ATOM 2741 O O . ASP A 1 339 ? 0.673 6.722 -13.551 1.00 56.50 339 ASP A O 1
ATOM 2745 N N . SER A 1 340 ? -1.448 6.097 -13.204 1.00 51.53 340 SER A N 1
ATOM 2746 C CA . SER A 1 340 ? -1.457 6.292 -11.765 1.00 51.53 340 SER A CA 1
ATOM 2747 C C . SER A 1 340 ? -1.013 4.991 -11.091 1.00 51.53 340 SER A C 1
ATOM 2749 O O . SER A 1 340 ? -1.788 4.039 -11.025 1.00 51.53 340 SER A O 1
ATOM 2751 N N . PRO A 1 341 ? 0.202 4.922 -10.518 1.00 51.41 341 PRO A N 1
ATOM 2752 C CA . PRO A 1 341 ? 0.623 3.783 -9.699 1.00 51.41 341 PRO A CA 1
ATOM 2753 C C . PRO A 1 341 ? -0.216 3.618 -8.418 1.00 51.41 341 PRO A C 1
ATOM 2755 O O . PRO A 1 341 ? 0.010 2.679 -7.660 1.00 51.41 341 PRO A O 1
ATOM 2758 N N . ASN A 1 342 ? -1.178 4.512 -8.170 1.00 51.25 342 ASN A N 1
ATOM 2759 C CA . ASN A 1 342 ? -2.030 4.516 -6.992 1.00 51.25 342 ASN A CA 1
ATOM 2760 C C . ASN A 1 342 ? -3.306 3.701 -7.200 1.00 51.25 342 ASN A C 1
ATOM 2762 O O . ASN A 1 342 ? -4.353 4.145 -6.759 1.00 51.25 342 ASN A O 1
ATOM 2766 N N . ALA A 1 343 ? -3.241 2.513 -7.806 1.00 53.47 343 ALA A N 1
ATOM 2767 C CA . ALA A 1 343 ? -4.336 1.548 -7.699 1.00 53.47 343 ALA A CA 1
ATOM 2768 C C . ALA A 1 343 ? -4.395 1.025 -6.247 1.00 53.47 343 ALA A C 1
ATOM 2770 O O . ALA A 1 343 ? -4.007 -0.104 -5.949 1.00 53.47 343 ALA A O 1
ATOM 2771 N N . GLY A 1 344 ? -4.796 1.911 -5.331 1.00 58.81 344 GLY A N 1
ATOM 2772 C CA . GLY A 1 344 ? -4.802 1.739 -3.880 1.00 58.81 344 GLY A CA 1
ATOM 2773 C C . GLY A 1 344 ? -5.948 0.869 -3.391 1.00 58.81 344 GLY A C 1
ATOM 2774 O O . GLY A 1 344 ? -6.042 0.613 -2.200 1.00 58.81 344 GLY A O 1
ATOM 2775 N N . MET A 1 345 ? -6.794 0.375 -4.299 1.00 65.75 345 MET A N 1
ATOM 2776 C CA . MET A 1 345 ? -7.999 -0.371 -3.968 1.00 65.75 345 MET A CA 1
ATOM 2777 C C . MET A 1 345 ? -7.696 -1.496 -2.962 1.00 65.75 345 MET A C 1
ATOM 2779 O O . MET A 1 345 ? -7.046 -2.495 -3.265 1.00 65.75 345 MET A O 1
ATOM 2783 N N . GLY A 1 346 ? -8.146 -1.265 -1.726 1.00 82.56 346 GLY A N 1
ATOM 2784 C CA . GLY A 1 346 ? -8.050 -2.173 -0.591 1.00 82.56 346 GLY A CA 1
ATOM 2785 C C . GLY A 1 346 ? -6.886 -1.942 0.391 1.00 82.56 346 GLY A C 1
ATOM 2786 O O . GLY A 1 346 ? -6.947 -2.471 1.500 1.00 82.56 346 GLY A O 1
ATOM 2787 N N . VAL A 1 347 ? -5.896 -1.091 0.091 1.00 89.44 347 VAL A N 1
ATOM 2788 C CA . VAL A 1 347 ? -4.911 -0.651 1.103 1.00 89.44 347 VAL A CA 1
ATOM 2789 C C . VAL A 1 347 ? -5.605 0.193 2.170 1.00 89.44 347 VAL A C 1
ATOM 2791 O O . VAL A 1 347 ? -5.432 -0.045 3.363 1.00 89.44 347 VAL A O 1
ATOM 2794 N N . GLU A 1 348 ? -6.462 1.128 1.766 1.00 92.56 348 GLU A N 1
ATOM 2795 C CA . GLU A 1 348 ? -7.249 1.946 2.688 1.00 92.56 348 GLU A CA 1
ATOM 2796 C C . GLU A 1 348 ? -8.264 1.109 3.483 1.00 92.56 348 GLU A C 1
ATOM 2798 O O . GLU A 1 348 ? -8.525 1.403 4.650 1.00 92.56 348 GLU A O 1
ATOM 2803 N N . LEU A 1 349 ? -8.796 0.033 2.889 1.00 93.75 349 LEU A N 1
ATOM 2804 C CA . LEU A 1 349 ? -9.640 -0.933 3.601 1.00 93.75 349 LEU A CA 1
ATOM 2805 C C . LEU A 1 349 ? -8.843 -1.662 4.688 1.00 93.75 349 LEU A C 1
ATOM 2807 O O . LEU A 1 349 ? -9.325 -1.810 5.812 1.00 93.75 349 LEU A O 1
ATOM 2811 N N . LEU A 1 350 ? -7.610 -2.067 4.378 1.00 94.56 350 LEU A N 1
ATOM 2812 C CA . LEU A 1 350 ? -6.713 -2.682 5.349 1.00 94.56 350 LEU A CA 1
ATOM 2813 C C . LEU A 1 350 ? -6.375 -1.711 6.490 1.00 94.56 350 LEU A C 1
ATOM 2815 O O . LEU A 1 350 ? -6.369 -2.113 7.652 1.00 94.56 350 LEU A O 1
ATOM 2819 N N . GLU A 1 351 ? -6.145 -0.429 6.195 1.00 96.12 351 GLU A N 1
ATOM 2820 C CA . GLU A 1 351 ? -5.940 0.594 7.229 1.00 96.12 351 GLU A CA 1
ATOM 2821 C C . GLU A 1 351 ? -7.173 0.754 8.131 1.00 96.12 351 GLU A C 1
ATOM 2823 O O . GLU A 1 351 ? -7.036 0.778 9.357 1.00 96.12 351 GLU A O 1
ATOM 2828 N N . LEU A 1 352 ? -8.387 0.759 7.567 1.00 97.00 352 LEU A N 1
ATOM 2829 C CA . LEU A 1 352 ? -9.619 0.767 8.362 1.00 97.00 352 LEU A CA 1
ATOM 2830 C C . LEU A 1 352 ? -9.711 -0.459 9.288 1.00 97.00 352 LEU A C 1
ATOM 2832 O O . LEU A 1 352 ? -10.031 -0.327 10.471 1.00 97.00 352 LEU A O 1
ATOM 2836 N N . GLN A 1 353 ? -9.386 -1.649 8.782 1.00 96.81 353 GLN A N 1
ATOM 2837 C CA . GLN A 1 353 ? -9.380 -2.878 9.578 1.00 96.81 353 GLN A CA 1
ATOM 2838 C C . GLN A 1 353 ? -8.341 -2.840 10.707 1.00 96.81 353 GLN A C 1
ATOM 2840 O O . GLN A 1 353 ? -8.649 -3.246 11.827 1.00 96.81 353 GLN A O 1
ATOM 2845 N N . LYS A 1 354 ? -7.137 -2.304 10.471 1.00 97.50 354 LYS A N 1
ATOM 2846 C CA . LYS A 1 354 ? -6.121 -2.121 11.524 1.00 97.50 354 LYS A CA 1
ATOM 2847 C C . LYS A 1 354 ? -6.616 -1.205 12.644 1.00 97.50 354 LYS A C 1
ATOM 2849 O O . LYS A 1 354 ? -6.399 -1.496 13.822 1.00 97.50 354 LYS A O 1
ATOM 2854 N N . ILE A 1 355 ? -7.293 -0.112 12.287 1.00 97.81 355 ILE A N 1
ATOM 2855 C CA . ILE A 1 355 ? -7.901 0.815 13.250 1.00 97.81 355 ILE A CA 1
ATOM 2856 C C . ILE A 1 355 ? -8.981 0.095 14.076 1.00 97.81 355 ILE A C 1
ATOM 2858 O O . ILE A 1 355 ? -9.009 0.233 15.300 1.00 97.81 355 ILE A O 1
ATOM 2862 N N . LEU A 1 356 ? -9.828 -0.717 13.434 1.00 97.75 356 LEU A N 1
ATOM 2863 C CA . LEU A 1 356 ? -10.846 -1.526 14.113 1.00 97.75 356 LEU A CA 1
ATOM 2864 C C . LEU A 1 356 ? -10.228 -2.549 15.072 1.00 97.75 356 LEU A C 1
ATOM 2866 O O . LEU A 1 356 ? -10.683 -2.666 16.206 1.00 97.75 356 LEU A O 1
ATOM 2870 N N . VAL A 1 357 ? -9.149 -3.232 14.679 1.00 97.75 357 VAL A N 1
ATOM 2871 C CA . VAL A 1 357 ? -8.416 -4.143 15.576 1.00 97.75 357 VAL A CA 1
ATOM 2872 C C . VAL A 1 357 ? -7.885 -3.415 16.808 1.00 97.75 357 VAL A C 1
ATOM 2874 O O . VAL A 1 357 ? -8.035 -3.903 17.930 1.00 97.75 357 VAL A O 1
ATOM 2877 N N . ALA A 1 358 ? -7.304 -2.227 16.629 1.00 97.81 358 ALA A N 1
ATOM 2878 C CA . ALA A 1 358 ? -6.866 -1.416 17.760 1.00 97.81 358 ALA A CA 1
ATOM 2879 C C . ALA A 1 358 ? -8.041 -1.043 18.685 1.00 97.81 358 ALA A C 1
ATOM 2881 O O . ALA A 1 358 ? -7.901 -1.124 19.908 1.00 97.81 358 ALA A O 1
ATOM 2882 N N . ASN A 1 359 ? -9.205 -0.698 18.121 1.00 98.12 359 ASN A N 1
ATOM 2883 C CA . ASN A 1 359 ? -10.418 -0.402 18.887 1.00 98.12 359 ASN A CA 1
ATOM 2884 C C . ASN A 1 359 ? -10.917 -1.621 19.682 1.00 98.12 359 ASN A C 1
ATOM 2886 O O . ASN A 1 359 ? -11.240 -1.488 20.864 1.00 98.12 359 ASN A O 1
ATOM 2890 N N . ILE A 1 360 ? -10.890 -2.819 19.083 1.00 97.81 360 ILE A N 1
ATOM 2891 C CA . ILE A 1 360 ? -11.240 -4.081 19.755 1.00 97.81 360 ILE A CA 1
ATOM 2892 C C . ILE A 1 360 ? -10.367 -4.287 20.995 1.00 97.81 360 ILE A C 1
ATOM 2894 O O . ILE A 1 360 ? -10.883 -4.544 22.084 1.00 97.81 360 ILE A O 1
ATOM 2898 N N . PHE A 1 361 ? -9.050 -4.125 20.862 1.00 97.44 361 PHE A N 1
ATOM 2899 C CA . PHE A 1 361 ? -8.122 -4.274 21.984 1.00 97.44 361 PHE A CA 1
ATOM 2900 C C . PHE A 1 361 ? -8.349 -3.246 23.090 1.00 97.44 361 PHE A C 1
ATOM 2902 O O . PHE A 1 361 ? -8.338 -3.602 24.270 1.00 97.44 361 PHE A O 1
ATOM 2909 N N . ILE A 1 362 ? -8.645 -1.996 22.738 1.00 97.38 362 ILE A N 1
ATOM 2910 C CA . ILE A 1 362 ? -8.993 -0.950 23.709 1.00 97.38 362 ILE A CA 1
ATOM 2911 C C . ILE A 1 362 ? -10.284 -1.293 24.447 1.00 97.38 362 ILE A C 1
ATOM 2913 O O . ILE A 1 362 ? -10.342 -1.202 25.676 1.00 97.38 362 ILE A O 1
ATOM 2917 N N . ASN A 1 363 ? -11.318 -1.720 23.724 1.00 97.38 363 ASN A N 1
ATOM 2918 C CA . ASN A 1 363 ? -12.592 -2.113 24.314 1.00 97.38 363 ASN A CA 1
ATOM 2919 C C . ASN A 1 363 ? -12.443 -3.350 25.211 1.00 97.38 363 ASN A C 1
ATOM 2921 O O . ASN A 1 363 ? -13.055 -3.392 26.281 1.00 97.38 363 ASN A O 1
ATOM 2925 N N . GLN A 1 364 ? -11.580 -4.299 24.842 1.00 96.50 364 GLN A N 1
ATOM 2926 C CA . GLN A 1 364 ? -11.267 -5.478 25.648 1.00 96.50 364 GLN A CA 1
ATOM 2927 C C . GLN A 1 364 ? -10.554 -5.104 26.956 1.00 96.50 364 GLN A C 1
ATOM 2929 O O . GLN A 1 364 ? -10.985 -5.535 28.027 1.00 96.50 364 GLN A O 1
ATOM 2934 N N . ILE A 1 365 ? -9.524 -4.250 26.901 1.00 96.19 365 ILE A N 1
ATOM 2935 C CA . ILE A 1 365 ? -8.821 -3.736 28.094 1.00 96.19 365 ILE A CA 1
ATOM 2936 C C . ILE A 1 365 ? -9.798 -2.996 29.020 1.00 96.19 365 ILE A C 1
ATOM 2938 O O . ILE A 1 365 ? -9.799 -3.206 30.234 1.00 96.19 365 ILE A O 1
ATOM 2942 N N . ASN A 1 366 ? -10.690 -2.192 28.437 1.00 96.75 366 ASN A N 1
ATOM 2943 C CA . ASN A 1 366 ? -11.722 -1.444 29.154 1.00 96.75 366 ASN A CA 1
ATOM 2944 C C . ASN A 1 366 ? -12.930 -2.296 29.583 1.00 96.75 366 ASN A C 1
ATOM 2946 O O . ASN A 1 366 ? -13.905 -1.754 30.105 1.00 96.75 366 ASN A O 1
ATOM 2950 N N . ARG A 1 367 ? -12.888 -3.619 29.371 1.00 96.69 367 ARG A N 1
ATOM 2951 C CA . ARG A 1 367 ? -13.949 -4.578 29.725 1.00 96.69 367 ARG A CA 1
ATOM 2952 C C . ARG A 1 367 ? -15.318 -4.247 29.107 1.00 96.69 367 ARG A C 1
ATOM 2954 O O . ARG A 1 367 ? -16.358 -4.609 29.658 1.00 96.69 367 ARG A O 1
ATOM 2961 N N . LYS A 1 368 ? -15.341 -3.589 27.944 1.00 96.69 368 LYS A N 1
ATOM 2962 C CA . LYS A 1 368 ? -16.553 -3.258 27.177 1.00 96.69 368 LYS A CA 1
ATOM 2963 C C . LYS A 1 368 ? -16.913 -4.409 26.224 1.00 96.69 368 LYS A C 1
ATOM 2965 O O . LYS A 1 368 ? -16.902 -4.235 25.009 1.00 96.69 368 LYS A O 1
ATOM 2970 N N . GLN A 1 369 ? -17.250 -5.581 26.771 1.00 95.81 369 GLN A N 1
ATOM 2971 C CA . GLN A 1 369 ? -17.457 -6.821 25.998 1.00 95.81 369 GLN A CA 1
ATOM 2972 C C . GLN A 1 369 ? -18.443 -6.659 24.827 1.00 95.81 369 GLN A C 1
ATOM 2974 O O . GLN A 1 369 ? -18.145 -7.081 23.720 1.00 95.81 369 GLN A O 1
ATOM 2979 N N . GLN A 1 370 ? -19.580 -5.983 25.024 1.00 95.69 370 GLN A N 1
ATOM 2980 C CA . GLN A 1 370 ? -20.559 -5.774 23.943 1.00 95.69 370 GLN A CA 1
ATOM 2981 C C . GLN A 1 370 ? -19.979 -5.011 22.744 1.00 95.69 370 GLN A C 1
ATOM 2983 O O . GLN A 1 370 ? -20.380 -5.259 21.610 1.00 95.69 370 GLN A O 1
ATOM 2988 N N . LYS A 1 371 ? -19.035 -4.090 22.983 1.00 96.75 371 LYS A N 1
ATOM 2989 C CA . LYS A 1 371 ? -18.345 -3.372 21.909 1.00 96.75 371 LYS A CA 1
ATOM 2990 C C . LYS A 1 371 ? -17.323 -4.254 21.208 1.00 96.75 371 LYS A C 1
ATOM 2992 O O . LYS A 1 371 ? -17.256 -4.214 19.994 1.00 96.75 371 LYS A O 1
ATOM 2997 N N . VAL A 1 372 ? -16.605 -5.096 21.952 1.00 96.62 372 VAL A N 1
ATOM 2998 C CA . VAL A 1 372 ? -15.678 -6.088 21.381 1.00 96.62 372 VAL A CA 1
ATOM 2999 C C . VAL A 1 372 ? -16.402 -7.022 20.414 1.00 96.62 372 VAL A C 1
ATOM 3001 O O . VAL A 1 372 ? -15.930 -7.237 19.307 1.00 96.62 372 VAL A O 1
ATOM 3004 N N . GLU A 1 373 ? -17.562 -7.550 20.806 1.00 95.81 373 GLU A N 1
ATOM 3005 C CA . GLU A 1 373 ? -18.348 -8.458 19.959 1.00 95.81 373 GLU A CA 1
ATOM 3006 C C . GLU A 1 373 ? -18.865 -7.764 18.701 1.00 95.81 373 GLU A C 1
ATOM 3008 O O . GLU A 1 373 ? -18.815 -8.329 17.611 1.00 95.81 373 GLU A O 1
ATOM 3013 N N . ARG A 1 374 ? -19.331 -6.526 18.872 1.00 96.56 374 ARG A N 1
ATOM 3014 C CA . ARG A 1 374 ? -19.801 -5.663 17.797 1.00 96.56 374 ARG A CA 1
ATOM 3015 C C . ARG A 1 374 ? -18.663 -5.372 16.801 1.00 96.56 374 ARG A C 1
ATOM 3017 O O . ARG A 1 374 ? -18.803 -5.715 15.631 1.00 96.56 374 ARG A O 1
ATOM 3024 N N . ASP A 1 375 ? -17.530 -4.856 17.278 1.00 97.06 375 ASP A N 1
ATOM 3025 C CA . ASP A 1 375 ? -16.344 -4.531 16.471 1.00 97.06 375 ASP A CA 1
ATOM 3026 C C . ASP A 1 375 ? -15.781 -5.760 15.740 1.00 97.06 375 ASP A C 1
ATOM 3028 O O . ASP A 1 375 ? -15.366 -5.671 14.583 1.00 97.06 375 ASP A O 1
ATOM 3032 N N . LEU A 1 376 ? -15.797 -6.922 16.398 1.00 96.25 376 LEU A N 1
ATOM 3033 C CA . LEU A 1 376 ? -15.373 -8.187 15.809 1.00 96.25 376 LEU A CA 1
ATOM 3034 C C . LEU A 1 376 ? -16.295 -8.609 14.651 1.00 96.25 376 LEU A C 1
ATOM 3036 O O . LEU A 1 376 ? -15.806 -9.089 13.629 1.00 96.25 376 LEU A O 1
ATOM 3040 N N . GLU A 1 377 ? -17.609 -8.398 14.775 1.00 96.19 377 GLU A N 1
ATOM 3041 C CA . GLU A 1 377 ? -18.571 -8.643 13.693 1.00 96.19 377 GLU A CA 1
ATOM 3042 C C . GLU A 1 377 ? -18.339 -7.712 12.499 1.00 96.19 377 GLU A C 1
ATOM 3044 O O . GLU A 1 377 ? -18.330 -8.164 11.359 1.00 96.19 377 GLU A O 1
ATOM 3049 N N . THR A 1 378 ? -18.073 -6.430 12.746 1.00 96.88 378 THR A N 1
ATOM 3050 C CA . THR A 1 378 ? -17.703 -5.487 11.680 1.00 96.88 378 THR A CA 1
ATOM 3051 C C . THR A 1 378 ? -16.434 -5.914 10.963 1.00 96.88 378 THR A C 1
ATOM 3053 O O . THR A 1 378 ? -16.403 -5.947 9.734 1.00 96.88 378 THR A O 1
ATOM 3056 N N . LEU A 1 379 ? -15.392 -6.288 11.711 1.00 96.19 379 LEU A N 1
ATOM 3057 C CA . LEU A 1 379 ? -14.137 -6.752 11.127 1.00 96.19 379 LEU A CA 1
ATOM 3058 C C . LEU A 1 379 ? -14.354 -7.993 10.249 1.00 96.19 379 LEU A C 1
ATOM 3060 O O . LEU A 1 379 ? -13.788 -8.086 9.161 1.00 96.19 379 LEU A O 1
ATOM 3064 N N . TRP A 1 380 ? -15.209 -8.917 10.691 1.00 95.00 380 TRP A N 1
ATOM 3065 C CA . TRP A 1 380 ? -15.611 -10.088 9.914 1.00 95.00 380 TRP A CA 1
ATOM 3066 C C . TRP A 1 380 ? -16.304 -9.724 8.612 1.00 95.00 380 TRP A C 1
ATOM 3068 O O . TRP A 1 380 ? -15.891 -10.201 7.559 1.00 95.00 380 TRP A O 1
ATOM 3078 N N . THR A 1 381 ? -17.341 -8.887 8.677 1.00 95.44 381 THR A N 1
ATOM 3079 C CA . THR A 1 381 ? -18.114 -8.466 7.505 1.00 95.44 381 THR A CA 1
ATOM 3080 C C . THR A 1 381 ? -17.226 -7.744 6.496 1.00 95.44 381 THR A C 1
ATOM 3082 O O . THR A 1 381 ? -17.316 -8.015 5.300 1.00 95.44 381 THR A O 1
ATOM 3085 N N . LEU A 1 382 ? -16.295 -6.904 6.961 1.00 94.69 382 LEU A N 1
ATOM 3086 C CA . LEU A 1 382 ? -15.288 -6.297 6.091 1.00 94.69 382 LEU A CA 1
ATOM 3087 C C . LEU A 1 382 ? -14.373 -7.351 5.458 1.00 94.69 382 LEU A C 1
ATOM 3089 O O . LEU A 1 382 ? -14.101 -7.260 4.268 1.00 94.69 382 LEU A O 1
ATOM 3093 N N . ASN A 1 383 ? -13.932 -8.372 6.194 1.00 92.12 383 ASN A N 1
ATOM 3094 C CA . ASN A 1 383 ? -13.114 -9.449 5.620 1.00 92.12 383 ASN A CA 1
ATOM 3095 C C . ASN A 1 383 ? -13.890 -10.287 4.583 1.00 92.12 383 ASN A C 1
ATOM 3097 O O . ASN A 1 383 ? -13.327 -10.770 3.609 1.00 92.12 383 ASN A O 1
ATOM 3101 N N . GLN A 1 384 ? -15.214 -10.417 4.723 1.00 91.69 384 GLN A N 1
ATOM 3102 C CA . GLN A 1 384 ? -16.035 -11.079 3.701 1.00 91.69 384 GLN A CA 1
ATOM 3103 C C . GLN A 1 384 ? -16.027 -10.330 2.362 1.00 91.69 384 GLN A C 1
ATOM 3105 O O . GLN A 1 384 ? -16.110 -10.973 1.316 1.00 91.69 384 GLN A O 1
ATOM 3110 N N . SER A 1 385 ? -15.857 -9.003 2.369 1.00 90.69 385 SER A N 1
ATOM 3111 C CA . SER A 1 385 ? -15.728 -8.222 1.128 1.00 90.69 385 SER A CA 1
ATOM 3112 C C . SER A 1 385 ? -14.468 -8.573 0.318 1.00 90.69 385 SER A C 1
ATOM 3114 O O . SER A 1 385 ? -14.437 -8.369 -0.898 1.00 90.69 385 SER A O 1
ATOM 3116 N N . THR A 1 386 ? -13.453 -9.166 0.961 1.00 86.81 386 THR A N 1
ATOM 3117 C CA . THR A 1 386 ? -12.172 -9.550 0.346 1.00 86.81 386 THR A CA 1
ATOM 3118 C C . THR A 1 386 ? -12.040 -11.049 0.059 1.00 86.81 386 THR A C 1
ATOM 3120 O O . THR A 1 386 ? -11.067 -11.452 -0.572 1.00 86.81 386 THR A O 1
ATOM 3123 N N . ASN A 1 387 ? -13.028 -11.878 0.423 1.00 83.31 387 ASN A N 1
ATOM 3124 C CA . ASN A 1 387 ? -12.935 -13.347 0.347 1.00 83.31 387 ASN A CA 1
ATOM 3125 C C . ASN A 1 387 ? -12.885 -13.953 -1.063 1.00 83.31 387 ASN A C 1
ATOM 3127 O O . ASN A 1 387 ? -12.548 -15.123 -1.204 1.00 83.31 387 ASN A O 1
ATOM 3131 N N . ASN A 1 388 ? -13.187 -13.178 -2.103 1.00 80.00 388 ASN A N 1
ATOM 3132 C CA . ASN A 1 388 ? -13.054 -13.612 -3.495 1.00 80.00 388 ASN A CA 1
ATOM 3133 C C . ASN A 1 388 ? -11.995 -12.764 -4.209 1.00 80.00 388 ASN A C 1
ATOM 3135 O O . ASN A 1 388 ? -12.367 -11.937 -5.054 1.00 80.00 388 ASN A O 1
ATOM 3139 N N . PRO A 1 389 ? -10.706 -12.883 -3.834 1.00 77.88 389 PRO A N 1
ATOM 3140 C CA . PRO A 1 389 ? -9.662 -12.047 -4.395 1.00 77.88 389 PRO A CA 1
ATOM 3141 C C . PRO A 1 389 ? -9.418 -12.407 -5.868 1.00 77.88 389 PRO A C 1
ATOM 3143 O O . PRO A 1 389 ? -9.308 -13.577 -6.232 1.00 77.88 389 PRO A O 1
ATOM 3146 N N . ARG A 1 390 ? -9.356 -11.392 -6.733 1.00 71.62 390 ARG A N 1
ATOM 3147 C CA . ARG A 1 390 ? -9.165 -11.548 -8.192 1.00 71.62 390 ARG A CA 1
ATOM 3148 C C . ARG A 1 390 ? -7.805 -11.058 -8.681 1.00 71.62 390 ARG A C 1
ATOM 3150 O O . ARG A 1 390 ? -7.458 -11.239 -9.846 1.00 71.62 390 ARG A O 1
ATOM 3157 N N . SER A 1 391 ? -7.047 -10.414 -7.802 1.00 73.69 391 SER A N 1
ATOM 3158 C CA . SER A 1 391 ? -5.704 -9.916 -8.069 1.00 73.69 391 SER A CA 1
ATOM 3159 C C . SER A 1 391 ? -4.765 -10.330 -6.941 1.00 73.69 391 SER A C 1
ATOM 3161 O O . SER A 1 391 ? -5.200 -10.544 -5.810 1.00 73.69 391 SER A O 1
ATOM 3163 N N . LEU A 1 392 ? -3.463 -10.394 -7.227 1.00 72.12 392 LEU A N 1
ATOM 3164 C CA . LEU A 1 392 ? -2.446 -10.656 -6.205 1.00 72.12 392 LEU A CA 1
ATOM 3165 C C . LEU A 1 392 ? -2.531 -9.654 -5.043 1.00 72.12 392 LEU A C 1
ATOM 3167 O O . LEU A 1 392 ? -2.363 -10.028 -3.887 1.00 72.12 392 LEU A O 1
ATOM 3171 N N . ILE A 1 393 ? -2.822 -8.386 -5.342 1.00 75.00 393 ILE A N 1
ATOM 3172 C CA . ILE A 1 393 ? -2.980 -7.338 -4.328 1.00 75.00 393 ILE A CA 1
ATOM 3173 C C . ILE A 1 393 ? -4.167 -7.663 -3.414 1.00 75.00 393 ILE A C 1
ATOM 3175 O O . ILE A 1 393 ? -4.019 -7.611 -2.198 1.00 75.00 393 ILE A O 1
ATOM 3179 N N . GLU A 1 394 ? -5.308 -8.077 -3.972 1.00 79.94 394 GLU A N 1
ATOM 3180 C CA . GLU A 1 394 ? -6.468 -8.509 -3.182 1.00 79.94 394 GLU A CA 1
ATOM 3181 C C . GLU A 1 394 ? -6.172 -9.763 -2.348 1.00 79.94 394 GLU A C 1
ATOM 3183 O O . GLU A 1 394 ? -6.610 -9.833 -1.203 1.00 79.94 394 GLU A O 1
ATOM 3188 N N . ILE A 1 395 ? -5.408 -10.727 -2.881 1.00 82.19 395 ILE A N 1
ATOM 3189 C CA . ILE A 1 395 ? -4.973 -11.918 -2.128 1.00 82.19 395 ILE A CA 1
ATOM 3190 C C . ILE A 1 395 ? -4.139 -11.487 -0.918 1.00 82.19 395 ILE A C 1
ATOM 3192 O O . ILE A 1 395 ? -4.395 -11.930 0.200 1.00 82.19 395 ILE A O 1
ATOM 3196 N N . LEU A 1 396 ? -3.167 -10.596 -1.130 1.00 81.69 396 LEU A N 1
ATOM 3197 C CA . LEU A 1 396 ? -2.306 -10.081 -0.068 1.00 81.69 396 LEU A CA 1
ATOM 3198 C C . LEU A 1 396 ? -3.104 -9.302 0.977 1.00 81.69 396 LEU A C 1
ATOM 3200 O O . LEU A 1 396 ? -2.882 -9.490 2.170 1.00 81.69 396 LEU A O 1
ATOM 3204 N N . ILE A 1 397 ? -4.043 -8.456 0.550 1.00 85.81 397 ILE A N 1
ATOM 3205 C CA . ILE A 1 397 ? -4.934 -7.739 1.465 1.00 85.81 397 ILE A CA 1
ATOM 3206 C C . ILE A 1 397 ? -5.739 -8.744 2.283 1.00 85.81 397 ILE A C 1
ATOM 3208 O O . ILE A 1 397 ? -5.684 -8.678 3.503 1.00 85.81 397 ILE A O 1
ATOM 3212 N N . ASN A 1 398 ? -6.391 -9.717 1.643 1.00 87.56 398 ASN A N 1
ATOM 3213 C CA . ASN A 1 398 ? -7.192 -10.730 2.325 1.00 87.56 398 ASN A CA 1
ATOM 3214 C C . ASN A 1 398 ? -6.369 -11.561 3.331 1.00 87.56 398 ASN A C 1
ATOM 3216 O O . ASN A 1 398 ? -6.838 -11.838 4.437 1.00 87.56 398 ASN A O 1
ATOM 3220 N N . ASP A 1 399 ? -5.127 -11.923 2.989 1.00 87.25 399 ASP A N 1
ATOM 3221 C CA . ASP A 1 399 ? -4.183 -12.577 3.907 1.00 87.25 399 ASP A CA 1
ATOM 3222 C C . ASP A 1 399 ? -3.875 -11.681 5.116 1.00 87.25 399 ASP A C 1
ATOM 3224 O O . ASP A 1 399 ? -4.007 -12.120 6.260 1.00 87.25 399 ASP A O 1
ATOM 3228 N N . GLN A 1 400 ? -3.535 -10.407 4.900 1.00 89.75 400 GLN A N 1
ATOM 3229 C CA . GLN A 1 400 ? -3.270 -9.476 6.002 1.00 89.75 400 GLN A CA 1
ATOM 3230 C C . GLN A 1 400 ? -4.512 -9.241 6.876 1.00 89.75 400 GLN A C 1
ATOM 3232 O O . GLN A 1 400 ? -4.419 -9.305 8.103 1.00 89.75 400 GLN A O 1
ATOM 3237 N N . SER A 1 401 ? -5.680 -9.033 6.270 1.00 90.25 401 SER A N 1
ATOM 3238 C CA . SER A 1 401 ? -6.970 -8.896 6.952 1.00 90.25 401 SER A CA 1
ATOM 3239 C C . SER A 1 401 ? -7.281 -10.117 7.818 1.00 90.25 401 SER A C 1
ATOM 3241 O O . SER A 1 401 ? -7.640 -9.988 8.992 1.00 90.25 401 SER A O 1
ATOM 3243 N N . THR A 1 402 ? -7.056 -11.316 7.277 1.00 89.06 402 THR A N 1
ATOM 3244 C CA . THR A 1 402 ? -7.250 -12.581 7.993 1.00 89.06 402 THR A CA 1
ATOM 3245 C C . THR A 1 402 ? -6.266 -12.726 9.150 1.00 89.06 402 THR A C 1
ATOM 3247 O O . THR A 1 402 ? -6.671 -13.103 10.250 1.00 89.06 402 THR A O 1
ATOM 3250 N N . ARG A 1 403 ? -4.992 -12.356 8.970 1.00 90.06 403 ARG A N 1
ATOM 3251 C CA . ARG A 1 403 ? -4.007 -12.338 10.065 1.00 90.06 403 ARG A CA 1
ATOM 3252 C C . ARG A 1 403 ? -4.434 -11.412 11.196 1.00 90.06 403 ARG A C 1
ATOM 3254 O O . ARG A 1 403 ? -4.355 -11.803 12.358 1.00 90.06 403 ARG A O 1
ATOM 3261 N N . TYR A 1 404 ? -4.923 -10.216 10.877 1.00 91.81 404 TYR A N 1
ATOM 3262 C CA . TYR A 1 404 ? -5.432 -9.277 11.876 1.00 91.81 404 TYR A CA 1
ATOM 3263 C C . TYR A 1 404 ? -6.638 -9.827 12.639 1.00 91.81 404 TYR A C 1
ATOM 3265 O O . TYR A 1 404 ? -6.683 -9.721 13.866 1.00 91.81 404 TYR A O 1
ATOM 3273 N N . LEU A 1 405 ? -7.564 -10.492 11.949 1.00 92.50 405 LEU A N 1
ATOM 3274 C CA . LEU A 1 405 ? -8.669 -11.193 12.595 1.00 92.50 405 LEU A CA 1
ATOM 3275 C C . LEU A 1 405 ? -8.167 -12.309 13.530 1.00 92.50 405 LEU A C 1
ATOM 3277 O O . LEU A 1 405 ? -8.606 -12.388 14.675 1.00 92.50 405 LEU A O 1
ATOM 3281 N N . LEU A 1 406 ? -7.222 -13.141 13.086 1.00 89.69 406 LEU A N 1
ATOM 3282 C CA . LEU A 1 406 ? -6.656 -14.224 13.901 1.00 89.69 406 LEU A CA 1
ATOM 3283 C C . LEU A 1 406 ? -5.929 -13.698 15.145 1.00 89.69 406 LEU A C 1
ATOM 3285 O O . LEU A 1 406 ? -6.091 -14.259 16.229 1.00 89.69 406 LEU A O 1
ATOM 3289 N N . ILE A 1 407 ? -5.188 -12.593 15.014 1.00 91.75 407 ILE A N 1
ATOM 3290 C CA . ILE A 1 407 ? -4.552 -11.895 16.140 1.00 91.75 407 ILE A CA 1
ATOM 3291 C C . ILE A 1 407 ? -5.599 -11.505 17.185 1.00 91.75 407 ILE A C 1
ATOM 3293 O O . ILE A 1 407 ? -5.408 -11.763 18.372 1.00 91.75 407 ILE A O 1
ATOM 3297 N N . VAL A 1 408 ? -6.723 -10.927 16.759 1.00 94.19 408 VAL A N 1
ATOM 3298 C CA . VAL A 1 408 ? -7.814 -10.563 17.669 1.00 94.19 408 VAL A CA 1
ATOM 3299 C C . VAL A 1 408 ? -8.402 -11.796 18.350 1.00 94.19 408 VAL A C 1
ATOM 3301 O O . VAL A 1 408 ? -8.517 -11.826 19.575 1.00 94.19 408 VAL A O 1
ATOM 3304 N N . LEU A 1 409 ? -8.748 -12.824 17.573 1.00 93.12 409 LEU A N 1
ATOM 3305 C CA . LEU A 1 409 ? -9.385 -14.036 18.087 1.00 93.12 409 LEU A CA 1
ATOM 3306 C C . LEU A 1 409 ? -8.505 -14.772 19.105 1.00 93.12 409 LEU A C 1
ATOM 3308 O O . LEU A 1 409 ? -9.029 -15.284 20.090 1.00 93.12 409 LEU A O 1
ATOM 3312 N N . ASN A 1 410 ? -7.184 -14.770 18.911 1.00 91.44 410 ASN A N 1
ATOM 3313 C CA . ASN A 1 410 ? -6.233 -15.370 19.847 1.00 91.44 410 ASN A CA 1
ATOM 3314 C C . ASN A 1 410 ? -6.157 -14.618 21.191 1.00 91.44 410 ASN A C 1
ATOM 3316 O O . ASN A 1 410 ? -5.862 -15.203 22.227 1.00 91.44 410 ASN A O 1
ATOM 3320 N N . LYS A 1 411 ? -6.429 -13.310 21.192 1.00 93.69 411 LYS A N 1
ATOM 3321 C CA . LYS A 1 411 ? -6.279 -12.439 22.370 1.00 93.69 411 LYS A CA 1
ATOM 3322 C C . LYS A 1 411 ? -7.582 -12.227 23.148 1.00 93.69 411 LYS A C 1
ATOM 3324 O O . LYS A 1 411 ? -7.554 -11.814 24.309 1.00 93.69 411 LYS A O 1
ATOM 3329 N N . ILE A 1 412 ? -8.741 -12.483 22.543 1.00 93.19 412 ILE A N 1
ATOM 3330 C CA . ILE A 1 412 ? -10.034 -12.360 23.227 1.00 93.19 412 ILE A CA 1
ATOM 3331 C C . ILE A 1 412 ? -10.252 -13.572 24.143 1.00 93.19 412 ILE A C 1
ATOM 3333 O O . ILE A 1 412 ? -10.454 -14.694 23.692 1.00 93.19 412 ILE A O 1
ATOM 3337 N N . GLN A 1 413 ? -10.304 -13.331 25.456 1.00 87.31 413 GLN A N 1
ATOM 3338 C CA . GLN A 1 413 ? -10.459 -14.389 26.468 1.00 87.31 413 GLN A CA 1
ATOM 3339 C C . GLN A 1 413 ? -11.795 -15.148 26.391 1.00 87.31 413 GLN A C 1
ATOM 3341 O O . GLN A 1 413 ? -11.891 -16.286 26.848 1.00 87.31 413 GLN A O 1
ATOM 3346 N N . LYS A 1 414 ? -12.853 -14.507 25.880 1.00 90.94 414 LYS A N 1
ATOM 3347 C CA . LYS A 1 414 ? -14.203 -15.077 25.788 1.00 90.94 414 LYS A CA 1
ATOM 3348 C C . LYS A 1 414 ? -14.790 -14.792 24.415 1.00 90.94 414 LYS A C 1
ATOM 3350 O O . LYS A 1 414 ? -15.395 -13.744 24.199 1.00 90.94 414 LYS A O 1
ATOM 3355 N N . LEU A 1 415 ? -14.592 -15.731 23.497 1.00 90.81 415 LEU A N 1
ATOM 3356 C CA . LEU A 1 415 ? -15.207 -15.673 22.177 1.00 90.81 415 LEU A CA 1
ATOM 3357 C C . LEU A 1 415 ? -16.723 -15.899 22.281 1.00 90.81 415 LEU A C 1
ATOM 3359 O O . LEU A 1 415 ? -17.152 -16.828 22.975 1.00 90.81 415 LEU A O 1
ATOM 3363 N N . PRO A 1 416 ? -17.545 -15.109 21.570 1.00 88.31 416 PRO A N 1
ATOM 3364 C CA . PRO A 1 416 ? -18.978 -15.360 21.499 1.00 88.31 416 PRO A CA 1
ATOM 3365 C C . PRO A 1 416 ? -19.283 -16.752 20.918 1.00 88.31 416 PRO A C 1
ATOM 3367 O O . PRO A 1 416 ? -18.579 -17.206 20.011 1.00 88.31 416 PRO A O 1
ATOM 3370 N N . PRO A 1 417 ? -20.368 -17.430 21.342 1.00 89.06 417 PRO A N 1
ATOM 3371 C CA . PRO A 1 417 ? -20.735 -18.751 20.814 1.00 89.06 417 PRO A CA 1
ATOM 3372 C C . PRO A 1 417 ? -20.898 -18.797 19.284 1.00 89.06 417 PRO A C 1
ATOM 3374 O O . PRO A 1 417 ? -20.563 -19.797 18.641 1.00 89.06 417 PRO A O 1
ATOM 3377 N N . VAL A 1 418 ? -21.371 -17.695 18.688 1.00 89.25 418 VAL A N 1
ATOM 3378 C CA . VAL A 1 418 ? -21.489 -17.534 17.229 1.00 89.25 418 VAL A CA 1
ATOM 3379 C C . VAL A 1 418 ? -20.117 -17.643 16.557 1.00 89.25 418 VAL A C 1
ATOM 3381 O O . VAL A 1 418 ? -19.978 -18.333 15.549 1.00 89.25 418 VAL A O 1
ATOM 3384 N N . TRP A 1 419 ? -19.086 -17.047 17.155 1.00 89.12 419 TRP A N 1
ATOM 3385 C CA . TRP A 1 419 ? -17.714 -17.068 16.651 1.00 89.12 419 TRP A CA 1
ATOM 3386 C C . TRP A 1 419 ? -17.052 -18.434 16.770 1.00 89.12 419 TRP A C 1
ATOM 3388 O O . TRP A 1 419 ? -16.424 -18.887 15.818 1.00 89.12 419 TRP A O 1
ATOM 3398 N N . ILE A 1 420 ? -17.274 -19.146 17.876 1.00 87.38 420 ILE A N 1
ATOM 3399 C CA . ILE A 1 420 ? -16.820 -20.538 18.021 1.00 87.38 420 ILE A CA 1
ATOM 3400 C C . ILE A 1 420 ? -17.429 -21.410 16.912 1.00 87.38 420 ILE A C 1
ATOM 3402 O O . ILE A 1 420 ? -16.746 -22.245 16.320 1.00 87.38 420 ILE A O 1
ATOM 3406 N N . SER A 1 421 ? -18.708 -21.194 16.592 1.00 88.12 421 SER A N 1
ATOM 3407 C CA . SER A 1 421 ? -19.399 -21.927 15.526 1.00 88.12 421 SER A CA 1
ATOM 3408 C C . SER A 1 421 ? -18.855 -21.585 14.134 1.00 88.12 421 SER A C 1
ATOM 3410 O O . SER A 1 421 ? -18.696 -22.481 13.309 1.00 88.12 421 SER A O 1
ATOM 3412 N N . ARG A 1 422 ? -18.529 -20.312 13.867 1.00 86.44 422 ARG A N 1
ATOM 3413 C CA . ARG A 1 422 ? -17.900 -19.878 12.606 1.00 86.44 422 ARG A CA 1
ATOM 3414 C C . ARG A 1 422 ? -16.484 -20.419 12.444 1.00 86.44 422 ARG A C 1
ATOM 3416 O O . ARG A 1 422 ? -16.168 -20.920 11.378 1.00 86.44 422 ARG A O 1
ATOM 3423 N N . LEU A 1 423 ? -15.670 -20.390 13.497 1.00 82.69 423 LEU A N 1
ATOM 3424 C CA . LEU A 1 423 ? -14.318 -20.954 13.481 1.00 82.69 423 LEU A CA 1
ATOM 3425 C C . LEU A 1 423 ? -14.326 -22.457 13.190 1.00 82.69 423 LEU A C 1
ATOM 3427 O O . LEU A 1 423 ? -13.535 -22.930 12.382 1.00 82.69 423 LEU A O 1
ATOM 3431 N N . LYS A 1 424 ? -15.277 -23.205 13.765 1.00 82.88 424 LYS A N 1
ATOM 3432 C CA . LYS A 1 424 ? -15.476 -24.619 13.411 1.00 82.88 424 LYS A CA 1
ATOM 3433 C C . LYS A 1 424 ? -15.792 -24.796 11.923 1.00 82.88 424 LYS A C 1
ATOM 3435 O O . LYS A 1 424 ? -15.203 -25.659 11.287 1.00 82.88 424 LYS A O 1
ATOM 3440 N N . LYS A 1 425 ? -16.652 -23.935 11.366 1.00 80.25 425 LYS A N 1
ATOM 3441 C CA . LYS A 1 425 ? -16.969 -23.908 9.929 1.00 80.25 425 LYS A CA 1
ATOM 3442 C C . LYS A 1 425 ? -15.839 -23.394 9.041 1.00 80.25 425 LYS A C 1
ATOM 3444 O O . LYS A 1 425 ? -15.940 -23.592 7.846 1.00 80.25 425 LYS A O 1
ATOM 3449 N N . LEU A 1 426 ? -14.825 -22.710 9.573 1.00 69.94 426 LEU A N 1
ATOM 3450 C CA . LEU A 1 426 ? -13.640 -22.270 8.821 1.00 69.94 426 LEU A CA 1
ATOM 3451 C C . LEU A 1 426 ? -12.526 -23.319 8.813 1.00 69.94 426 LEU A C 1
ATOM 3453 O O . LEU A 1 426 ? -11.714 -23.334 7.895 1.00 69.94 426 LEU A O 1
ATOM 3457 N N . ASN A 1 427 ? -12.518 -24.233 9.782 1.00 60.75 427 ASN A N 1
ATOM 3458 C CA . ASN A 1 427 ? -11.607 -25.376 9.763 1.00 60.75 427 ASN A CA 1
ATOM 3459 C C . ASN A 1 427 ? -12.003 -26.445 8.727 1.00 60.75 427 ASN A C 1
ATOM 3461 O O . ASN A 1 427 ? -11.150 -27.224 8.314 1.00 60.75 427 ASN A O 1
ATOM 3465 N N . GLU A 1 428 ? -13.261 -26.493 8.277 1.00 48.16 428 GLU A N 1
ATOM 3466 C CA . GLU A 1 428 ? -13.696 -27.420 7.214 1.00 48.16 428 GLU A CA 1
ATOM 3467 C C . GLU A 1 428 ? -13.242 -26.999 5.786 1.00 48.16 428 GLU A C 1
ATOM 3469 O O . GLU A 1 428 ? -12.815 -27.873 5.029 1.00 48.16 428 GLU A O 1
ATOM 3474 N N . PRO A 1 429 ? -13.240 -25.702 5.400 1.00 46.12 429 PRO A N 1
ATOM 3475 C CA . PRO A 1 429 ? -12.830 -25.199 4.089 1.00 46.12 429 PRO A CA 1
ATOM 3476 C C . PRO A 1 429 ? -11.354 -24.814 3.982 1.00 46.12 429 PRO A C 1
ATOM 3478 O O . PRO A 1 429 ? -10.953 -24.371 2.911 1.00 46.12 429 PRO A O 1
ATOM 3481 N N . GLN A 1 430 ? -10.512 -24.989 5.009 1.00 39.12 430 GLN A N 1
ATOM 3482 C CA . GLN A 1 430 ? -9.060 -24.787 4.846 1.00 39.12 430 GLN A CA 1
ATOM 3483 C C . GLN A 1 430 ? -8.514 -25.669 3.693 1.00 39.12 430 GLN A C 1
ATOM 3485 O O . GLN A 1 430 ? -7.669 -25.225 2.930 1.00 39.12 430 GLN A O 1
ATOM 3490 N N . LYS A 1 431 ? -9.132 -26.842 3.456 1.00 40.72 431 LYS A N 1
ATOM 3491 C CA . LYS A 1 431 ? -8.917 -27.706 2.273 1.00 40.72 431 LYS A CA 1
ATOM 3492 C C . LYS A 1 431 ? -9.365 -27.118 0.920 1.00 40.72 431 LYS A C 1
ATOM 3494 O O . LYS A 1 431 ? -8.977 -27.643 -0.115 1.00 40.72 431 LYS A O 1
ATOM 3499 N N . GLN A 1 432 ? -10.224 -26.098 0.906 1.00 37.78 432 GLN A N 1
ATOM 3500 C CA . GLN A 1 432 ? -10.701 -25.393 -0.295 1.00 37.78 432 GLN A CA 1
ATOM 3501 C C . GLN A 1 432 ? -10.001 -24.041 -0.500 1.00 37.78 432 GLN A C 1
ATOM 3503 O O . GLN A 1 432 ? -9.876 -23.595 -1.637 1.00 37.78 432 GLN A O 1
ATOM 3508 N N . ILE A 1 433 ? -9.517 -23.396 0.566 1.00 39.88 433 ILE A N 1
ATOM 3509 C CA . ILE A 1 433 ? -8.739 -22.150 0.476 1.00 39.88 433 ILE A CA 1
ATOM 3510 C C . ILE A 1 433 ? -7.387 -22.409 -0.202 1.00 39.88 433 ILE A C 1
ATOM 3512 O O . ILE A 1 433 ? -6.980 -21.594 -1.032 1.00 39.88 433 ILE A O 1
ATOM 3516 N N . ASP A 1 434 ? -6.782 -23.582 0.021 1.00 41.91 434 ASP A N 1
ATOM 3517 C CA . ASP A 1 434 ? -5.611 -24.049 -0.739 1.00 41.91 434 ASP A CA 1
ATOM 3518 C C . ASP A 1 434 ? -5.877 -24.100 -2.261 1.00 41.91 434 ASP A C 1
ATOM 3520 O O . ASP A 1 434 ? -4.969 -23.856 -3.049 1.00 41.91 434 ASP A O 1
ATOM 3524 N N . ASN A 1 435 ? -7.131 -24.283 -2.701 1.00 38.38 435 ASN A N 1
ATOM 3525 C CA . ASN A 1 435 ? -7.507 -24.251 -4.124 1.00 38.38 435 ASN A CA 1
ATOM 3526 C C . ASN A 1 435 ? -7.773 -22.829 -4.656 1.00 38.38 435 ASN A C 1
ATOM 3528 O O . ASN A 1 435 ? -7.689 -22.591 -5.858 1.00 38.38 435 ASN A O 1
ATOM 3532 N N . SER A 1 436 ? -8.081 -21.863 -3.785 1.00 40.00 436 SER A N 1
ATOM 3533 C CA . SER A 1 436 ? -8.375 -20.468 -4.169 1.00 40.00 436 SER A CA 1
ATOM 3534 C C . SER A 1 436 ? -7.128 -19.591 -4.347 1.00 40.00 436 SER A C 1
ATOM 3536 O O . SER A 1 436 ? -7.205 -18.525 -4.959 1.00 40.00 436 SER A O 1
ATOM 3538 N N . PHE A 1 437 ? -5.964 -20.067 -3.886 1.00 37.69 437 PHE A N 1
ATOM 3539 C CA . PHE A 1 437 ? -4.653 -19.437 -4.101 1.00 37.69 437 PHE A CA 1
ATOM 3540 C C . PHE A 1 437 ? -4.262 -19.328 -5.592 1.00 37.69 437 PHE A C 1
ATOM 3542 O O . PHE A 1 437 ? -3.326 -18.612 -5.940 1.00 37.69 437 PHE A O 1
ATOM 3549 N N . TYR A 1 438 ? -5.001 -19.998 -6.482 1.00 47.09 438 TYR A N 1
ATOM 3550 C CA . TYR A 1 438 ? -4.639 -20.245 -7.877 1.00 47.09 438 TYR A CA 1
ATOM 3551 C C . TYR A 1 438 ? -5.352 -19.381 -8.926 1.00 47.09 438 TYR A C 1
ATOM 3553 O O . TYR A 1 438 ? -5.409 -19.769 -10.094 1.00 47.09 438 TYR A O 1
ATOM 3561 N N . SER A 1 439 ? -5.826 -18.171 -8.608 1.00 43.31 439 SER A N 1
ATOM 3562 C CA . SER A 1 439 ? -6.227 -17.232 -9.676 1.00 43.31 439 SER A CA 1
ATOM 3563 C C . SER A 1 439 ? -5.004 -16.555 -10.330 1.00 43.31 439 SER A C 1
ATOM 3565 O O . SER A 1 439 ? -4.881 -15.334 -10.417 1.00 43.31 439 SER A O 1
ATOM 3567 N N . GLY A 1 440 ? -4.083 -17.367 -10.869 1.00 42.25 440 GLY A N 1
ATOM 3568 C CA . GLY A 1 440 ? -2.891 -16.925 -11.607 1.00 42.25 440 GLY A CA 1
ATOM 3569 C C . GLY A 1 440 ? -3.193 -15.980 -12.781 1.00 42.25 440 GLY A C 1
ATOM 3570 O O . GLY A 1 440 ? -2.307 -15.277 -13.262 1.00 42.25 440 GLY A O 1
ATOM 3571 N N . ALA A 1 441 ? -4.451 -15.884 -13.219 1.00 42.25 441 ALA A N 1
ATOM 3572 C CA . ALA A 1 441 ? -4.902 -14.967 -14.257 1.00 42.25 441 ALA A CA 1
ATOM 3573 C C . ALA A 1 441 ? -4.551 -13.494 -13.956 1.00 42.25 441 ALA A C 1
ATOM 3575 O O . ALA A 1 441 ? -4.128 -12.784 -14.868 1.00 42.25 441 ALA A O 1
ATOM 3576 N N . GLY A 1 442 ? -4.614 -13.049 -12.694 1.00 39.72 442 GLY A N 1
ATOM 3577 C CA . GLY A 1 442 ? -4.303 -11.661 -12.320 1.00 39.72 442 GLY A CA 1
ATOM 3578 C C . GLY A 1 442 ? -2.840 -11.264 -12.573 1.00 39.72 442 GLY A C 1
ATOM 3579 O O . GLY A 1 442 ? -2.566 -10.227 -13.182 1.00 39.72 442 GLY A O 1
ATOM 3580 N N . GLU A 1 443 ? -1.886 -12.115 -12.183 1.00 42.69 443 GLU A N 1
ATOM 3581 C CA . GLU A 1 443 ? -0.448 -11.892 -12.425 1.00 42.69 443 GLU A CA 1
ATOM 3582 C C . GLU A 1 443 ? -0.092 -11.965 -13.918 1.00 42.69 443 GLU A C 1
ATOM 3584 O O . GLU A 1 443 ? 0.808 -11.275 -14.408 1.00 42.69 443 GLU A O 1
ATOM 3589 N N . ASN A 1 444 ? -0.829 -12.778 -14.673 1.00 47.19 444 ASN A N 1
ATOM 3590 C CA . ASN A 1 444 ? -0.586 -13.006 -16.091 1.00 47.19 444 ASN A CA 1
ATOM 3591 C C . ASN A 1 444 ? -1.019 -11.820 -16.951 1.00 47.19 444 ASN A C 1
ATOM 3593 O O . ASN A 1 444 ? -0.294 -11.450 -17.879 1.00 47.19 444 ASN A O 1
ATOM 3597 N N . ILE A 1 445 ? -2.142 -11.180 -16.613 1.00 42.09 445 ILE A N 1
ATOM 3598 C CA . ILE A 1 445 ? -2.585 -9.984 -17.328 1.00 42.09 445 ILE A CA 1
ATOM 3599 C C . ILE A 1 445 ? -1.714 -8.774 -16.956 1.00 42.09 445 ILE A C 1
ATOM 3601 O O . ILE A 1 445 ? -1.403 -7.971 -17.837 1.00 42.09 445 ILE A O 1
ATOM 3605 N N . PHE A 1 446 ? -1.237 -8.674 -15.705 1.00 41.78 446 PHE A N 1
ATOM 3606 C CA . PHE A 1 446 ? -0.253 -7.658 -15.309 1.00 41.78 446 PHE A CA 1
ATOM 3607 C C . PHE A 1 446 ? 1.055 -7.803 -16.101 1.00 41.78 446 PHE A C 1
ATOM 3609 O O . PHE A 1 446 ? 1.497 -6.843 -16.728 1.00 41.78 446 PHE A O 1
ATOM 3616 N N . ALA A 1 447 ? 1.628 -9.011 -16.179 1.00 43.62 447 ALA A N 1
ATOM 3617 C CA . ALA A 1 447 ? 2.829 -9.270 -16.978 1.00 43.62 447 ALA A CA 1
ATOM 3618 C C . ALA A 1 447 ? 2.618 -8.974 -18.478 1.00 43.62 447 ALA A C 1
ATOM 3620 O O . ALA A 1 447 ? 3.480 -8.370 -19.117 1.00 43.62 447 ALA A O 1
ATOM 3621 N N . PHE A 1 448 ? 1.461 -9.342 -19.042 1.00 41.50 448 PHE A N 1
ATOM 3622 C CA . PHE A 1 448 ? 1.103 -9.026 -20.428 1.00 41.50 448 PHE A CA 1
ATOM 3623 C C . PHE A 1 448 ? 0.992 -7.510 -20.666 1.00 41.50 448 PHE A C 1
ATOM 3625 O O . PHE A 1 448 ? 1.482 -7.009 -21.679 1.00 41.50 448 PHE A O 1
ATOM 3632 N N . HIS A 1 449 ? 0.398 -6.761 -19.728 1.00 46.00 449 HIS A N 1
ATOM 3633 C CA . HIS A 1 449 ? 0.295 -5.304 -19.827 1.00 46.00 449 HIS A CA 1
ATOM 3634 C C . HIS A 1 449 ? 1.630 -4.597 -19.642 1.00 46.00 449 HIS A C 1
ATOM 3636 O O . HIS A 1 449 ? 1.909 -3.701 -20.426 1.00 46.00 449 HIS A O 1
ATOM 3642 N N . VAL A 1 450 ? 2.475 -5.023 -18.699 1.00 46.53 450 VAL A N 1
ATOM 3643 C CA . VAL A 1 450 ? 3.835 -4.488 -18.519 1.00 46.53 450 VAL A CA 1
ATOM 3644 C C . VAL A 1 450 ? 4.653 -4.653 -19.802 1.00 46.53 450 VAL A C 1
ATOM 3646 O O . VAL A 1 450 ? 5.257 -3.698 -20.282 1.00 46.53 450 VAL A O 1
ATOM 3649 N N . VAL A 1 451 ? 4.614 -5.833 -20.427 1.00 46.41 451 VAL A N 1
ATOM 3650 C CA . VAL A 1 451 ? 5.325 -6.087 -21.693 1.00 46.41 451 VAL A CA 1
ATOM 3651 C C . VAL A 1 451 ? 4.746 -5.266 -22.856 1.00 46.41 451 VAL A C 1
ATOM 3653 O O . VAL A 1 451 ? 5.485 -4.838 -23.741 1.00 46.41 451 VAL A O 1
ATOM 3656 N N . LYS A 1 452 ? 3.433 -5.007 -22.855 1.00 43.34 452 LYS A N 1
ATOM 3657 C CA . LYS A 1 452 ? 2.746 -4.179 -23.858 1.00 43.34 452 LYS A CA 1
ATOM 3658 C C . LYS A 1 452 ? 2.978 -2.672 -23.663 1.00 43.34 452 LYS A C 1
ATOM 3660 O O . LYS A 1 452 ? 3.021 -1.946 -24.656 1.00 43.34 452 LYS A O 1
ATOM 3665 N N . SER A 1 453 ? 3.076 -2.197 -22.420 1.00 41.75 453 SER A N 1
ATOM 3666 C CA . SER A 1 453 ? 3.217 -0.779 -22.059 1.00 41.75 453 SER A CA 1
ATOM 3667 C C . SER A 1 453 ? 4.669 -0.304 -22.035 1.00 41.75 453 SER A C 1
ATOM 3669 O O . SER A 1 453 ? 4.913 0.902 -22.091 1.00 41.75 453 SER A O 1
ATOM 3671 N N . MET A 1 454 ? 5.638 -1.227 -22.029 1.00 43.50 454 MET A N 1
ATOM 3672 C CA . MET A 1 454 ? 7.050 -0.908 -22.220 1.00 43.50 454 MET A CA 1
ATOM 3673 C C . MET A 1 454 ? 7.260 -0.177 -23.548 1.00 43.50 454 MET A C 1
ATOM 3675 O O . MET A 1 454 ? 7.193 -0.759 -24.635 1.00 43.50 454 MET A O 1
ATOM 3679 N N . ARG A 1 455 ? 7.574 1.120 -23.476 1.00 48.09 455 ARG A N 1
ATOM 3680 C CA . ARG A 1 455 ? 8.058 1.843 -24.652 1.00 48.09 455 ARG A CA 1
ATOM 3681 C C . ARG A 1 455 ? 9.485 1.380 -24.910 1.00 48.09 455 ARG A C 1
ATOM 3683 O O . ARG A 1 455 ? 10.273 1.217 -23.984 1.00 48.09 455 ARG A O 1
ATOM 3690 N N . ALA A 1 456 ? 9.855 1.249 -26.179 1.00 47.97 456 ALA A N 1
ATOM 3691 C CA . ALA A 1 456 ? 11.214 0.886 -26.590 1.00 47.97 456 ALA A CA 1
ATOM 3692 C C . ALA A 1 456 ? 12.306 1.753 -25.921 1.00 47.97 456 ALA A C 1
ATOM 3694 O O . ALA A 1 456 ? 13.384 1.279 -25.570 1.00 47.97 456 ALA A O 1
ATOM 3695 N N . LYS A 1 457 ? 11.983 3.026 -25.656 1.00 48.53 457 LYS A N 1
ATOM 3696 C CA . LYS A 1 457 ? 12.835 3.960 -24.914 1.00 48.53 457 LYS A CA 1
ATOM 3697 C C . LYS A 1 457 ? 13.134 3.500 -23.477 1.00 48.53 457 LYS A C 1
ATOM 3699 O O . LYS A 1 457 ? 14.263 3.671 -23.035 1.00 48.53 457 LYS A O 1
ATOM 3704 N N . ASP A 1 458 ? 12.163 2.913 -22.784 1.00 51.38 458 ASP A N 1
ATOM 3705 C CA . ASP A 1 458 ? 12.281 2.516 -21.377 1.00 51.38 458 ASP A CA 1
ATOM 3706 C C . ASP A 1 458 ? 13.162 1.248 -21.246 1.00 51.38 458 ASP A C 1
ATOM 3708 O O . ASP A 1 458 ? 14.040 1.180 -20.389 1.00 51.38 458 ASP A O 1
ATOM 3712 N N . ILE A 1 459 ? 13.042 0.299 -22.188 1.00 49.22 459 ILE A N 1
ATOM 3713 C CA . ILE A 1 459 ? 13.945 -0.867 -22.313 1.00 49.22 459 ILE A CA 1
ATOM 3714 C C . ILE A 1 459 ? 15.379 -0.414 -22.641 1.00 49.22 459 ILE A C 1
ATOM 3716 O O . ILE A 1 459 ? 16.351 -0.917 -22.074 1.00 49.22 459 ILE A O 1
ATOM 3720 N N . ARG A 1 460 ? 15.518 0.567 -23.544 1.00 50.44 460 ARG A N 1
ATOM 3721 C CA . ARG A 1 460 ? 16.805 1.159 -23.929 1.00 50.44 460 ARG A CA 1
ATOM 3722 C C . ARG A 1 460 ? 17.501 1.847 -22.755 1.00 50.44 460 ARG A C 1
ATOM 3724 O O . ARG A 1 460 ? 18.710 1.693 -22.616 1.00 50.44 460 ARG A O 1
ATOM 3731 N N . GLU A 1 461 ? 16.785 2.635 -21.956 1.00 54.09 461 GLU A N 1
ATOM 3732 C CA . GLU A 1 461 ? 17.373 3.357 -20.821 1.00 54.09 461 GLU A CA 1
ATOM 3733 C C . GLU A 1 461 ? 17.905 2.391 -19.755 1.00 54.09 461 GLU A C 1
ATOM 3735 O O . GLU A 1 461 ? 19.034 2.571 -19.303 1.00 54.09 461 GLU A O 1
ATOM 3740 N N . GLU A 1 462 ? 17.186 1.310 -19.449 1.00 49.78 462 GLU A N 1
ATOM 3741 C CA . GLU A 1 462 ? 17.633 0.335 -18.444 1.00 49.78 462 GLU A CA 1
ATOM 3742 C C . GLU A 1 462 ? 18.768 -0.574 -18.961 1.00 49.78 462 GLU A C 1
ATOM 3744 O O . GLU A 1 462 ? 19.726 -0.854 -18.240 1.00 49.78 462 GLU A O 1
ATOM 3749 N N . PHE A 1 463 ? 18.752 -0.961 -20.245 1.00 47.34 463 PHE A N 1
ATOM 3750 C CA . PHE A 1 463 ? 19.878 -1.677 -20.868 1.00 47.34 463 PHE A CA 1
ATOM 3751 C C . PHE A 1 463 ? 21.155 -0.819 -20.906 1.00 47.34 463 PHE A C 1
ATOM 3753 O O . PHE A 1 463 ? 22.260 -1.323 -20.702 1.00 47.34 463 PHE A O 1
ATOM 3760 N N . LEU A 1 464 ? 21.015 0.496 -21.123 1.00 52.62 464 LEU A N 1
ATOM 3761 C CA . LEU A 1 464 ? 22.130 1.444 -21.050 1.00 52.62 464 LEU A CA 1
ATOM 3762 C C . LEU A 1 464 ? 22.649 1.624 -19.619 1.00 52.62 464 LEU A C 1
ATOM 3764 O O . LEU A 1 464 ? 23.852 1.800 -19.454 1.00 52.62 464 LEU A O 1
ATOM 3768 N N . VAL A 1 465 ? 21.789 1.562 -18.599 1.00 55.44 465 VAL A N 1
ATOM 3769 C CA . VAL A 1 465 ? 22.208 1.554 -17.186 1.00 55.44 465 VAL A CA 1
ATOM 3770 C C . VAL A 1 465 ? 23.051 0.311 -16.883 1.00 55.44 465 VAL A C 1
ATOM 3772 O O . VAL A 1 465 ? 24.136 0.440 -16.330 1.00 55.44 465 VAL A O 1
ATOM 3775 N N . HIS A 1 466 ? 22.652 -0.872 -17.351 1.00 49.12 466 HIS A N 1
ATOM 3776 C CA . HIS A 1 466 ? 23.433 -2.095 -17.120 1.00 49.12 466 HIS A CA 1
ATOM 3777 C C . HIS A 1 466 ? 24.728 -2.194 -17.927 1.00 49.12 466 HIS A C 1
ATOM 3779 O O . HIS A 1 466 ? 25.718 -2.734 -17.437 1.00 49.12 466 HIS A O 1
ATOM 3785 N N . LEU A 1 467 ? 24.774 -1.623 -19.132 1.00 48.91 467 LEU A N 1
ATOM 3786 C CA . LEU A 1 467 ? 26.037 -1.464 -19.857 1.00 48.91 467 LEU A CA 1
ATOM 3787 C C . LEU A 1 467 ? 26.985 -0.473 -19.165 1.00 48.91 467 LEU A C 1
ATOM 3789 O O . LEU A 1 467 ? 28.196 -0.683 -19.209 1.00 48.91 467 LEU A O 1
ATOM 3793 N N . LYS A 1 468 ? 26.449 0.570 -18.510 1.00 55.31 468 LYS A N 1
ATOM 3794 C CA . LYS A 1 468 ? 27.232 1.512 -17.692 1.00 55.31 468 LYS A CA 1
ATOM 3795 C C . LYS A 1 468 ? 27.811 0.848 -16.447 1.00 55.31 468 LYS A C 1
ATOM 3797 O O . LYS A 1 468 ? 28.956 1.120 -16.110 1.00 55.31 468 LYS A O 1
ATOM 3802 N N . ASP A 1 469 ? 27.065 -0.055 -15.817 1.00 47.00 469 ASP A N 1
ATOM 3803 C CA . ASP A 1 469 ? 27.544 -0.810 -14.654 1.00 47.00 469 ASP A CA 1
ATOM 3804 C C . ASP A 1 469 ? 28.607 -1.864 -15.031 1.00 47.00 469 ASP A C 1
ATOM 3806 O O . ASP A 1 469 ? 29.418 -2.264 -14.197 1.00 47.00 469 ASP A O 1
ATOM 3810 N N . ALA A 1 470 ? 28.641 -2.297 -16.298 1.00 44.38 470 ALA A N 1
ATOM 3811 C CA . ALA A 1 470 ? 29.570 -3.308 -16.807 1.00 44.38 470 ALA A CA 1
ATOM 3812 C C . ALA A 1 470 ? 30.901 -2.752 -17.363 1.00 44.38 470 ALA A C 1
ATOM 3814 O O . ALA A 1 470 ? 31.782 -3.547 -17.702 1.00 44.38 470 ALA A O 1
ATOM 3815 N N . GLN A 1 471 ? 31.088 -1.427 -17.473 1.00 46.75 471 GLN A N 1
ATOM 3816 C CA . GLN A 1 471 ? 32.330 -0.825 -17.986 1.00 46.75 471 GLN A CA 1
ATOM 3817 C C . GLN A 1 471 ? 32.877 0.298 -17.087 1.00 46.75 471 GLN A C 1
ATOM 3819 O O . GLN A 1 471 ? 32.221 1.302 -16.832 1.00 46.75 471 GLN A O 1
ATOM 3824 N N . ILE A 1 472 ? 34.125 0.117 -16.642 1.00 48.34 472 ILE A N 1
ATOM 3825 C CA . ILE A 1 472 ? 34.927 1.068 -15.859 1.00 48.34 472 ILE A CA 1
ATOM 3826 C C . ILE A 1 472 ? 35.564 2.126 -16.783 1.00 48.34 472 ILE A C 1
ATOM 3828 O O . ILE A 1 472 ? 36.152 1.780 -17.803 1.00 48.34 472 ILE A O 1
ATOM 3832 N N . GLU A 1 473 ? 35.444 3.389 -16.348 1.00 48.03 473 GLU A N 1
ATOM 3833 C CA . GLU A 1 473 ? 36.277 4.585 -16.599 1.00 48.03 473 GLU A CA 1
ATOM 3834 C C . GLU A 1 473 ? 36.809 4.856 -18.022 1.00 48.03 473 GLU A C 1
ATOM 3836 O O . GLU A 1 473 ? 37.978 4.627 -18.298 1.00 48.03 473 GLU A O 1
ATOM 3841 N N . ASP A 1 474 ? 36.008 5.507 -18.875 1.00 46.34 474 ASP A N 1
ATOM 3842 C CA . ASP A 1 474 ? 36.488 6.680 -19.637 1.00 46.34 474 ASP A CA 1
ATOM 3843 C C . ASP A 1 474 ? 35.315 7.467 -20.261 1.00 46.34 474 ASP A C 1
ATOM 3845 O O . ASP A 1 474 ? 34.630 7.014 -21.177 1.00 46.34 474 ASP A O 1
ATOM 3849 N N . GLN A 1 475 ? 35.061 8.681 -19.754 1.00 52.16 475 GLN A N 1
ATOM 3850 C CA . GLN A 1 475 ? 33.895 9.507 -20.125 1.00 52.16 475 GLN A CA 1
ATOM 3851 C C . GLN A 1 475 ? 33.995 10.179 -21.512 1.00 52.16 475 GLN A C 1
ATOM 3853 O O . GLN A 1 475 ? 33.002 10.717 -22.002 1.00 52.16 475 GLN A O 1
ATOM 3858 N N . GLU A 1 476 ? 35.158 10.176 -22.175 1.00 49.69 476 GLU A N 1
ATOM 3859 C CA . GLU A 1 476 ? 35.315 10.847 -23.480 1.00 49.69 476 GLU A CA 1
ATOM 3860 C C . GLU A 1 476 ? 34.883 9.980 -24.681 1.00 49.69 476 GLU A C 1
ATOM 3862 O O . GLU A 1 476 ? 34.444 10.531 -25.695 1.00 49.69 476 GLU A O 1
ATOM 3867 N N . GLU A 1 477 ? 34.878 8.644 -24.568 1.00 52.12 477 GLU A N 1
ATOM 3868 C CA . GLU A 1 477 ? 34.353 7.748 -25.620 1.00 52.12 477 GLU A CA 1
ATOM 3869 C C . GLU A 1 477 ? 32.814 7.591 -25.576 1.00 52.12 477 GLU A C 1
ATOM 3871 O O . GLU A 1 477 ? 32.190 7.183 -26.563 1.00 52.12 477 GLU A O 1
ATOM 3876 N N . GLU A 1 478 ? 32.174 8.013 -24.478 1.00 52.00 478 GLU A N 1
ATOM 3877 C CA . GLU A 1 478 ? 30.736 7.855 -24.203 1.00 52.00 478 GLU A CA 1
ATOM 3878 C C . GLU A 1 478 ? 29.845 8.595 -25.225 1.00 52.00 478 GLU A C 1
ATOM 3880 O O . GLU A 1 478 ? 28.793 8.096 -25.644 1.00 52.00 478 GLU A O 1
ATOM 3885 N N . ASN A 1 479 ? 30.293 9.755 -25.723 1.00 56.38 479 ASN A N 1
ATOM 3886 C CA . ASN A 1 479 ? 29.556 10.527 -26.730 1.00 56.38 479 ASN A CA 1
ATOM 3887 C C . ASN A 1 479 ? 29.683 9.942 -28.143 1.00 56.38 479 ASN A C 1
ATOM 3889 O O . ASN A 1 479 ? 28.746 10.041 -28.931 1.00 56.38 479 ASN A O 1
ATOM 3893 N N . ALA A 1 480 ? 30.807 9.310 -28.482 1.00 56.19 480 ALA A N 1
ATOM 3894 C CA . ALA A 1 480 ? 30.986 8.702 -29.799 1.00 56.19 480 ALA A CA 1
ATOM 3895 C C . ALA A 1 480 ? 30.261 7.352 -29.890 1.00 56.19 480 ALA A C 1
ATOM 3897 O O . ALA A 1 480 ? 29.592 7.075 -30.888 1.00 56.19 480 ALA A O 1
ATOM 3898 N N . PHE A 1 481 ? 30.330 6.542 -28.829 1.00 61.41 481 PHE A N 1
ATOM 3899 C CA . PHE A 1 481 ? 29.675 5.238 -28.777 1.00 61.41 481 PHE A CA 1
ATOM 3900 C C . PHE A 1 481 ? 28.148 5.357 -28.726 1.00 61.41 481 PHE A C 1
ATOM 3902 O O . PHE A 1 481 ? 27.458 4.694 -29.498 1.00 61.41 481 PHE A O 1
ATOM 3909 N N . SER A 1 482 ? 27.594 6.248 -27.895 1.00 63.81 482 SER A N 1
ATOM 3910 C CA . SER A 1 482 ? 26.138 6.452 -27.817 1.00 63.81 482 SER A CA 1
ATOM 3911 C C . SER A 1 482 ? 25.545 7.005 -29.119 1.00 63.81 482 SER A C 1
ATOM 3913 O O . SER A 1 482 ? 24.486 6.547 -29.554 1.00 63.81 482 SER A O 1
ATOM 3915 N N . VAL A 1 483 ? 26.247 7.925 -29.792 1.00 66.50 483 VAL A N 1
ATOM 3916 C CA . VAL A 1 483 ? 25.847 8.457 -31.106 1.00 66.50 483 VAL A CA 1
ATOM 3917 C C . VAL A 1 483 ? 25.947 7.384 -32.196 1.00 66.50 483 VAL A C 1
ATOM 3919 O O . VAL A 1 483 ? 25.071 7.311 -33.057 1.00 66.50 483 VAL A O 1
ATOM 3922 N N . PHE A 1 484 ? 26.964 6.518 -32.147 1.00 69.00 484 PHE A N 1
ATOM 3923 C CA . PHE A 1 484 ? 27.131 5.420 -33.104 1.00 69.00 484 PHE A CA 1
ATOM 3924 C C . PHE A 1 484 ? 26.128 4.275 -32.895 1.00 69.00 484 PHE A C 1
ATOM 3926 O O . PHE A 1 484 ? 25.650 3.692 -33.868 1.00 69.00 484 PHE A O 1
ATOM 3933 N N . MET A 1 485 ? 25.779 3.963 -31.643 1.00 70.69 485 MET A N 1
ATOM 3934 C CA . MET A 1 485 ? 24.900 2.843 -31.294 1.00 70.69 485 MET A CA 1
ATOM 3935 C C . MET A 1 485 ? 23.413 3.201 -31.293 1.00 70.69 485 MET A C 1
ATOM 3937 O O . MET A 1 485 ? 22.584 2.309 -31.457 1.00 70.69 485 MET A O 1
ATOM 3941 N N . ALA A 1 486 ? 23.035 4.478 -31.163 1.00 68.94 486 ALA A N 1
ATOM 3942 C CA . ALA A 1 486 ? 21.627 4.888 -31.177 1.00 68.94 486 ALA A CA 1
ATOM 3943 C C . ALA A 1 486 ? 20.831 4.389 -32.410 1.00 68.94 486 ALA A C 1
ATOM 3945 O O . ALA A 1 486 ? 19.719 3.895 -32.217 1.00 68.94 486 ALA A O 1
ATOM 3946 N N . PRO A 1 487 ? 21.363 4.421 -33.650 1.00 72.62 487 PRO A N 1
ATOM 3947 C CA . PRO A 1 487 ? 20.688 3.839 -34.811 1.00 72.62 487 PRO A CA 1
ATOM 3948 C C . PRO A 1 487 ? 20.565 2.312 -34.738 1.00 72.62 487 PRO A C 1
ATOM 3950 O O . PRO A 1 487 ? 19.583 1.754 -35.221 1.00 72.62 487 PRO A O 1
ATOM 3953 N N . ILE A 1 488 ? 21.548 1.631 -34.138 1.00 72.88 488 ILE A N 1
ATOM 3954 C CA . ILE A 1 488 ? 21.540 0.172 -33.966 1.00 72.88 488 ILE A CA 1
ATOM 3955 C C . ILE A 1 488 ? 20.467 -0.226 -32.954 1.00 72.88 488 ILE A C 1
ATOM 3957 O O . ILE A 1 488 ? 19.707 -1.150 -33.224 1.00 72.88 488 ILE A O 1
ATOM 3961 N N . PHE A 1 489 ? 20.348 0.498 -31.840 1.00 74.44 489 PHE A N 1
ATOM 3962 C CA . PHE A 1 489 ? 19.281 0.272 -30.865 1.00 74.44 489 PHE A CA 1
ATOM 3963 C C . PHE A 1 489 ? 17.900 0.551 -31.452 1.00 74.44 489 PHE A C 1
ATOM 3965 O O . PHE A 1 489 ? 17.016 -0.281 -31.320 1.00 74.44 489 PHE A O 1
ATOM 3972 N N . TYR A 1 490 ? 17.740 1.638 -32.211 1.00 74.81 490 TYR A N 1
ATOM 3973 C CA . TYR A 1 490 ? 16.478 1.913 -32.901 1.00 74.81 490 TYR A CA 1
ATOM 3974 C C . TYR A 1 490 ? 16.090 0.795 -33.886 1.00 74.81 490 TYR A C 1
ATOM 3976 O O . TYR A 1 490 ? 14.924 0.420 -33.994 1.00 74.81 490 TYR A O 1
ATOM 3984 N N . LEU A 1 491 ? 17.069 0.219 -34.592 1.00 74.44 491 LEU A N 1
ATOM 3985 C CA . LEU A 1 491 ? 16.836 -0.941 -35.453 1.00 74.44 491 LEU A CA 1
ATOM 3986 C C . LEU A 1 491 ? 16.523 -2.210 -34.651 1.00 74.44 491 LEU A C 1
ATOM 3988 O O . LEU A 1 491 ? 15.660 -2.977 -35.071 1.00 74.44 491 LEU A O 1
ATOM 3992 N N . LEU A 1 492 ? 17.184 -2.430 -33.511 1.00 76.62 492 LEU A N 1
ATOM 3993 C CA . LEU A 1 492 ? 16.872 -3.539 -32.608 1.00 76.62 492 LEU A CA 1
ATOM 3994 C C . LEU A 1 492 ? 15.440 -3.430 -32.085 1.00 76.62 492 LEU A C 1
ATOM 3996 O O . LEU A 1 492 ? 14.722 -4.418 -32.153 1.00 76.62 492 LEU A O 1
ATOM 4000 N N . ASP A 1 493 ? 14.987 -2.248 -31.677 1.00 76.06 493 ASP A N 1
ATOM 4001 C CA . ASP A 1 493 ? 13.618 -2.022 -31.199 1.00 76.06 493 ASP A CA 1
ATOM 4002 C C . ASP A 1 493 ? 12.583 -2.424 -32.255 1.00 76.06 493 ASP A C 1
ATOM 4004 O O . ASP A 1 493 ? 11.636 -3.164 -31.986 1.00 76.06 493 ASP A O 1
ATOM 4008 N N . ILE A 1 494 ? 12.803 -1.987 -33.496 1.00 80.12 494 ILE A N 1
ATOM 4009 C CA . ILE A 1 494 ? 11.924 -2.285 -34.628 1.00 80.12 494 ILE A CA 1
ATOM 4010 C C . ILE A 1 494 ? 11.894 -3.792 -34.932 1.00 80.12 494 ILE A C 1
ATOM 4012 O O . ILE A 1 494 ? 10.836 -4.343 -35.245 1.00 80.12 494 ILE A O 1
ATOM 4016 N N . VAL A 1 495 ? 13.044 -4.465 -34.842 1.00 80.25 495 VAL A N 1
ATOM 4017 C CA . VAL A 1 495 ? 13.184 -5.899 -35.146 1.00 80.25 495 VAL A CA 1
ATOM 4018 C C . VAL A 1 495 ? 12.662 -6.786 -34.014 1.00 80.25 495 VAL A C 1
ATOM 4020 O O . VAL A 1 495 ? 12.087 -7.844 -34.287 1.00 80.25 495 VAL A O 1
ATOM 4023 N N . LEU A 1 496 ? 12.845 -6.365 -32.761 1.00 82.38 496 LEU A N 1
ATOM 4024 C CA . LEU A 1 496 ? 12.457 -7.108 -31.564 1.00 82.38 496 LEU A CA 1
ATOM 4025 C C . LEU A 1 496 ? 10.988 -6.898 -31.186 1.00 82.38 496 LEU A C 1
ATOM 4027 O O . LEU A 1 496 ? 10.409 -7.789 -30.572 1.00 82.38 496 LEU A O 1
ATOM 4031 N N . ALA A 1 497 ? 10.350 -5.791 -31.577 1.00 80.94 497 ALA A N 1
ATOM 4032 C CA . ALA A 1 497 ? 8.951 -5.520 -31.233 1.00 80.94 497 ALA A CA 1
ATOM 4033 C C . ALA A 1 497 ? 7.977 -6.670 -31.591 1.00 80.94 497 ALA A C 1
ATOM 4035 O O . ALA A 1 497 ? 7.218 -7.082 -30.710 1.00 80.94 497 ALA A O 1
ATOM 4036 N N . PRO A 1 498 ? 8.016 -7.272 -32.801 1.00 80.56 498 PRO A N 1
ATOM 4037 C CA . PRO A 1 498 ? 7.219 -8.462 -33.098 1.00 80.56 498 PRO A CA 1
ATOM 4038 C C . PRO A 1 498 ? 7.507 -9.632 -32.153 1.00 80.56 498 PRO A C 1
ATOM 4040 O O . PRO A 1 498 ? 6.578 -10.282 -31.688 1.00 80.56 498 PRO A O 1
ATOM 4043 N N . LEU A 1 499 ? 8.784 -9.893 -31.845 1.00 77.56 499 LEU A N 1
ATOM 4044 C CA . LEU A 1 499 ? 9.200 -11.004 -30.979 1.00 77.56 499 LEU A CA 1
ATOM 4045 C C . LEU A 1 499 ? 8.674 -10.844 -29.557 1.00 77.56 499 LEU A C 1
ATOM 4047 O O . LEU A 1 499 ? 8.184 -11.807 -28.974 1.00 77.56 499 LEU A O 1
ATOM 4051 N N . ILE A 1 500 ? 8.742 -9.627 -29.021 1.00 75.31 500 ILE A N 1
ATOM 4052 C CA . ILE A 1 500 ? 8.235 -9.301 -27.688 1.00 75.31 500 ILE A CA 1
ATOM 4053 C C . ILE A 1 500 ? 6.719 -9.523 -27.637 1.00 75.31 500 ILE A C 1
ATOM 4055 O O . ILE A 1 500 ? 6.227 -10.197 -26.734 1.00 75.31 500 ILE A O 1
ATOM 4059 N N . LYS A 1 501 ? 5.980 -9.037 -28.644 1.00 78.88 501 LYS A N 1
ATOM 4060 C CA . LYS A 1 501 ? 4.527 -9.242 -28.736 1.00 78.88 501 LYS A CA 1
ATOM 4061 C C . LYS A 1 501 ? 4.157 -10.724 -28.876 1.00 78.88 501 LYS A C 1
ATOM 4063 O O . LYS A 1 501 ? 3.251 -11.184 -28.189 1.00 78.88 501 LYS A O 1
ATOM 4068 N N . PHE A 1 502 ? 4.867 -11.487 -29.712 1.00 79.81 502 PHE A N 1
ATOM 4069 C CA . PHE A 1 502 ? 4.650 -12.934 -29.836 1.00 79.81 502 PHE A CA 1
ATOM 4070 C C . PHE A 1 502 ? 4.936 -13.677 -28.532 1.00 79.81 502 PHE A C 1
ATOM 4072 O O . PHE A 1 502 ? 4.148 -14.532 -28.143 1.00 79.81 502 PHE A O 1
ATOM 4079 N N . SER A 1 503 ? 6.019 -13.320 -27.838 1.00 75.19 503 SER A N 1
ATOM 4080 C CA . SER A 1 503 ? 6.351 -13.890 -26.531 1.00 75.19 503 SER A CA 1
ATOM 4081 C C . SER A 1 503 ? 5.253 -13.609 -25.498 1.00 75.19 503 SER A C 1
ATOM 4083 O O . SER A 1 503 ? 4.855 -14.509 -24.762 1.00 75.19 503 SER A O 1
ATOM 4085 N N . ALA A 1 504 ? 4.688 -12.396 -25.489 1.00 73.31 504 ALA A N 1
ATOM 4086 C CA . ALA A 1 504 ? 3.577 -12.043 -24.607 1.00 73.31 504 ALA A CA 1
ATOM 4087 C C . ALA A 1 504 ? 2.309 -12.873 -24.891 1.00 73.31 504 ALA A C 1
ATOM 4089 O O . ALA A 1 504 ? 1.684 -13.367 -23.954 1.00 73.31 504 ALA A O 1
ATOM 4090 N N . VAL A 1 505 ? 1.956 -13.066 -26.167 1.00 78.31 505 VAL A N 1
ATOM 4091 C CA . VAL A 1 505 ? 0.816 -13.906 -26.586 1.00 78.31 505 VAL A CA 1
ATOM 4092 C C . VAL A 1 505 ? 1.033 -15.370 -26.192 1.00 78.31 505 VAL A C 1
ATOM 4094 O O . VAL A 1 505 ? 0.157 -15.979 -25.589 1.00 78.31 505 VAL A O 1
ATOM 4097 N N . GLU A 1 506 ? 2.202 -15.939 -26.494 1.00 75.94 506 GLU A N 1
ATOM 4098 C CA . GLU A 1 506 ? 2.518 -17.341 -26.176 1.00 75.94 506 GLU A CA 1
ATOM 4099 C C . GLU A 1 506 ? 2.558 -17.579 -24.658 1.00 75.94 506 GLU A C 1
ATOM 4101 O O . GLU A 1 506 ? 2.092 -18.610 -24.170 1.00 75.94 506 GLU A O 1
ATOM 4106 N N . SER A 1 507 ? 3.059 -16.598 -23.900 1.00 72.75 507 SER A N 1
ATOM 4107 C CA . SER A 1 507 ? 3.025 -16.597 -22.438 1.00 72.75 507 SER A CA 1
ATOM 4108 C C . SER A 1 507 ? 1.587 -16.624 -21.918 1.00 72.75 507 SER A C 1
ATOM 4110 O O . SER A 1 507 ? 1.275 -17.479 -21.092 1.00 72.75 507 SER A O 1
ATOM 4112 N N . TYR A 1 508 ? 0.698 -15.765 -22.436 1.00 76.88 508 TYR A N 1
ATOM 4113 C CA . TYR A 1 508 ? -0.724 -15.759 -22.070 1.00 76.88 508 TYR A CA 1
ATOM 4114 C C . TYR A 1 508 ? -1.391 -17.119 -22.321 1.00 76.88 508 TYR A C 1
ATOM 4116 O O . TYR A 1 508 ? -1.988 -17.671 -21.402 1.00 76.88 508 TYR A O 1
ATOM 4124 N N . GLU A 1 509 ? -1.221 -17.704 -23.509 1.00 76.88 509 GLU A N 1
ATOM 4125 C CA . GLU A 1 509 ? -1.801 -19.013 -23.853 1.00 76.88 509 GLU A CA 1
ATOM 4126 C C . GLU A 1 509 ? -1.287 -20.137 -22.948 1.00 76.88 509 GLU A C 1
ATOM 4128 O O . GLU A 1 509 ? -2.067 -20.927 -22.419 1.00 76.88 509 GLU A O 1
ATOM 4133 N N . THR A 1 510 ? 0.028 -20.186 -22.713 1.00 72.38 510 THR A N 1
ATOM 4134 C CA . THR A 1 510 ? 0.644 -21.196 -21.833 1.00 72.38 510 THR A CA 1
ATOM 4135 C C . THR 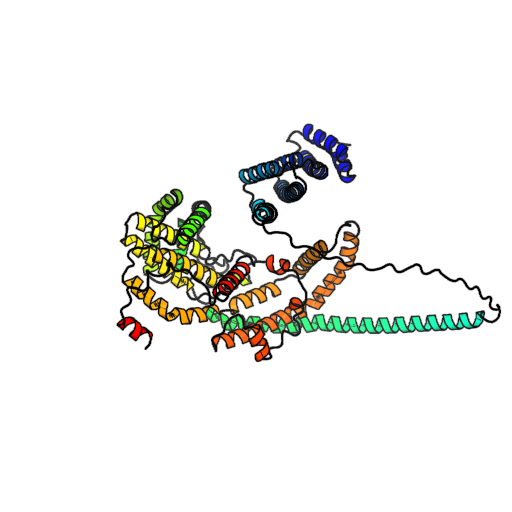A 1 510 ? 0.094 -21.084 -20.413 1.00 72.38 510 THR A C 1
ATOM 4137 O O . THR A 1 510 ? -0.242 -22.080 -19.776 1.00 72.38 510 THR A O 1
ATOM 4140 N N . LYS A 1 511 ? -0.025 -19.851 -19.921 1.00 67.44 511 LYS A N 1
ATOM 4141 C CA . LYS A 1 511 ? -0.534 -19.537 -18.590 1.00 67.44 511 LYS A CA 1
ATOM 4142 C C . LYS A 1 511 ? -2.020 -19.854 -18.445 1.00 67.44 511 LYS A C 1
ATOM 4144 O O . LYS A 1 511 ? -2.421 -20.393 -17.421 1.00 67.44 511 LYS A O 1
ATOM 4149 N N . LYS A 1 512 ? -2.822 -19.569 -19.468 1.00 74.56 512 LYS A N 1
ATOM 4150 C CA . LYS A 1 512 ? -4.244 -19.913 -19.525 1.00 74.56 512 LYS A CA 1
ATOM 4151 C C . LYS A 1 512 ? -4.462 -21.426 -19.540 1.00 74.56 512 LYS A C 1
ATOM 4153 O O . LYS A 1 512 ? -5.297 -21.927 -18.798 1.00 74.56 512 LYS A O 1
ATOM 4158 N N . GLN A 1 513 ? -3.671 -22.162 -20.323 1.00 72.56 513 GLN A N 1
ATOM 4159 C CA . GLN A 1 513 ? -3.696 -23.628 -20.333 1.00 72.56 513 GLN A CA 1
ATOM 4160 C C . GLN A 1 513 ? -3.318 -24.213 -18.971 1.00 72.56 513 GLN A C 1
ATOM 4162 O O . GLN A 1 513 ? -4.001 -25.114 -18.493 1.00 72.56 513 GLN A O 1
ATOM 4167 N N . ALA A 1 514 ? -2.278 -23.673 -18.328 1.00 63.31 514 ALA A N 1
ATOM 4168 C CA . ALA A 1 514 ? -1.911 -24.067 -16.972 1.00 63.31 514 ALA A CA 1
ATOM 4169 C C . ALA A 1 514 ? -3.050 -23.789 -15.979 1.00 63.31 514 ALA A C 1
ATOM 4171 O O . ALA A 1 514 ? -3.347 -24.635 -15.149 1.00 63.31 514 ALA A O 1
ATOM 4172 N N . LEU A 1 515 ? -3.733 -22.647 -16.091 1.00 55.19 515 LEU A N 1
ATOM 4173 C CA . LEU A 1 515 ? -4.832 -22.286 -15.194 1.00 55.19 515 LEU A CA 1
ATOM 4174 C C . LEU A 1 515 ? -6.056 -23.198 -15.356 1.00 55.19 515 LEU A C 1
ATOM 4176 O O . LEU A 1 515 ? -6.612 -23.649 -14.360 1.00 55.19 515 LEU A O 1
ATOM 4180 N N . ASN A 1 516 ? -6.434 -23.519 -16.595 1.00 63.09 516 ASN A N 1
ATOM 4181 C CA . ASN A 1 516 ? -7.512 -24.470 -16.871 1.00 63.09 516 ASN A CA 1
ATOM 4182 C C . ASN A 1 516 ? -7.185 -25.866 -16.324 1.00 63.09 516 ASN A C 1
ATOM 4184 O O . ASN A 1 516 ? -8.065 -26.528 -15.792 1.00 63.09 516 ASN A O 1
ATOM 4188 N N . TYR A 1 517 ? -5.917 -26.278 -16.397 1.00 57.25 517 TYR A N 1
ATOM 4189 C CA . TYR A 1 517 ? -5.456 -27.542 -15.826 1.00 57.25 517 TYR A CA 1
ATOM 4190 C C . TYR A 1 517 ? -5.462 -27.532 -14.286 1.00 57.25 517 TYR A C 1
ATOM 4192 O O . TYR A 1 517 ? -5.944 -28.469 -13.661 1.00 57.25 517 TYR A O 1
ATOM 4200 N N . LEU A 1 518 ? -4.983 -26.449 -13.661 1.00 50.94 518 LEU A N 1
ATOM 4201 C CA . LEU A 1 518 ? -4.983 -26.269 -12.199 1.00 50.94 518 LEU A CA 1
ATOM 4202 C C . LEU A 1 518 ? -6.395 -26.205 -11.606 1.00 50.94 518 LEU A C 1
ATOM 4204 O O . LEU A 1 518 ? -6.603 -26.552 -10.448 1.00 50.94 518 LEU A O 1
ATOM 4208 N N . HIS A 1 519 ? -7.377 -25.766 -12.391 1.00 48.19 519 HIS A N 1
ATOM 4209 C CA . HIS A 1 519 ? -8.777 -25.808 -11.984 1.00 48.19 519 HIS A CA 1
ATOM 4210 C C . HIS A 1 519 ? -9.336 -27.251 -11.973 1.00 48.19 519 HIS A C 1
ATOM 4212 O O . HIS A 1 519 ? -10.346 -27.514 -11.315 1.00 48.19 519 HIS A O 1
ATOM 4218 N N . GLU A 1 520 ? -8.697 -28.192 -12.678 1.00 46.53 520 GLU A N 1
ATOM 4219 C CA . GLU A 1 520 ? -9.134 -29.588 -12.804 1.00 46.53 520 GLU A CA 1
ATOM 4220 C C . GLU A 1 520 ? -8.406 -30.554 -11.845 1.00 46.53 520 GLU A C 1
ATOM 4222 O O . GLU A 1 520 ? -9.022 -31.525 -11.402 1.00 46.53 520 GLU A O 1
ATOM 4227 N N . GLU A 1 521 ? -7.154 -30.285 -11.447 1.00 42.44 521 GLU A N 1
ATOM 4228 C CA . GLU A 1 521 ? -6.380 -31.134 -10.522 1.00 42.44 521 GLU A CA 1
ATOM 4229 C C . GLU A 1 521 ? -5.646 -30.332 -9.425 1.00 42.44 521 GLU A C 1
ATOM 4231 O O . GLU A 1 521 ? -5.061 -29.282 -9.683 1.00 42.44 521 GLU A O 1
ATOM 4236 N N . PHE A 1 522 ? -5.643 -30.854 -8.186 1.00 38.56 522 PHE A N 1
ATOM 4237 C CA . PHE A 1 522 ? -4.860 -30.320 -7.060 1.00 38.56 522 PHE A CA 1
ATOM 4238 C C . PHE A 1 522 ? -3.366 -30.324 -7.414 1.00 38.56 522 PHE A C 1
ATOM 4240 O O . PHE A 1 522 ? -2.813 -31.390 -7.681 1.00 38.56 522 PHE A O 1
ATOM 4247 N N . PHE A 1 523 ? -2.698 -29.169 -7.375 1.00 37.12 523 PHE A N 1
ATOM 4248 C CA . PHE A 1 523 ? -1.279 -29.068 -7.729 1.00 37.12 523 PHE A CA 1
ATOM 4249 C C . PHE A 1 523 ? -0.498 -28.211 -6.732 1.00 37.12 523 PHE A C 1
ATOM 4251 O O . PHE A 1 523 ? -1.051 -27.291 -6.134 1.00 37.12 523 PHE A O 1
ATOM 4258 N N . ASP A 1 524 ? 0.787 -28.524 -6.568 1.00 39.31 524 ASP A N 1
ATOM 4259 C CA . ASP A 1 524 ? 1.756 -27.793 -5.746 1.00 39.31 524 ASP A CA 1
ATOM 4260 C C . ASP A 1 524 ? 2.697 -26.985 -6.666 1.00 39.31 524 ASP A C 1
ATOM 4262 O O . ASP A 1 524 ? 3.136 -27.462 -7.719 1.00 39.31 524 ASP A O 1
ATOM 4266 N N . PHE A 1 525 ? 3.005 -25.738 -6.303 1.00 33.34 525 PHE A N 1
ATOM 4267 C CA . PHE A 1 525 ? 3.706 -24.770 -7.165 1.00 33.34 525 PHE A CA 1
ATOM 4268 C C . PHE A 1 525 ? 5.143 -25.205 -7.517 1.00 33.34 525 PHE A C 1
ATOM 4270 O O . PHE A 1 525 ? 5.708 -24.763 -8.523 1.00 33.34 525 PHE A O 1
ATOM 4277 N N . CYS A 1 526 ? 5.723 -26.115 -6.727 1.00 37.44 526 CYS A N 1
ATOM 4278 C CA . CYS A 1 526 ? 7.055 -26.686 -6.940 1.00 37.44 526 CYS A CA 1
ATOM 4279 C C . CYS A 1 526 ? 7.181 -27.515 -8.234 1.00 37.44 526 CYS A C 1
ATOM 4281 O O . CYS A 1 526 ? 8.296 -27.805 -8.672 1.00 37.44 526 CYS A O 1
ATOM 4283 N N . GLU A 1 527 ? 6.069 -27.849 -8.896 1.00 44.31 527 GLU A N 1
ATOM 4284 C CA . GLU A 1 527 ? 6.060 -28.750 -10.048 1.00 44.31 527 GLU A CA 1
ATOM 4285 C C . GLU A 1 527 ? 5.734 -28.086 -11.397 1.00 44.31 527 GLU A C 1
ATOM 4287 O O . GLU A 1 527 ? 5.650 -28.785 -12.401 1.00 44.31 527 GLU A O 1
ATOM 4292 N N . ILE A 1 528 ? 5.641 -26.752 -11.516 1.00 45.22 528 ILE A N 1
ATOM 4293 C CA . ILE A 1 528 ? 5.389 -26.084 -12.820 1.00 45.22 528 ILE A CA 1
ATOM 4294 C C . ILE A 1 528 ? 6.382 -26.530 -13.911 1.00 45.22 528 ILE A C 1
ATOM 4296 O O . ILE A 1 528 ? 6.010 -26.742 -15.067 1.00 45.22 528 ILE A O 1
ATOM 4300 N N . HIS A 1 529 ? 7.653 -26.728 -13.554 1.00 48.84 529 HIS A N 1
ATOM 4301 C CA . HIS A 1 529 ? 8.659 -27.240 -14.486 1.00 48.84 529 HIS A CA 1
ATOM 4302 C C . HIS A 1 529 ? 8.438 -28.712 -14.874 1.00 48.84 529 HIS A C 1
ATOM 4304 O O . HIS A 1 529 ? 8.785 -29.098 -15.994 1.00 48.84 529 HIS A O 1
ATOM 4310 N N . LEU A 1 530 ? 7.857 -29.523 -13.984 1.00 48.97 530 LEU A N 1
ATOM 4311 C CA . LEU A 1 530 ? 7.459 -30.906 -14.253 1.00 48.97 530 LEU A CA 1
ATOM 4312 C C . LEU A 1 530 ? 6.180 -30.945 -15.100 1.00 48.97 530 LEU A C 1
ATOM 4314 O O . LEU A 1 530 ? 6.190 -31.606 -16.131 1.00 48.97 530 LEU A O 1
ATOM 4318 N N . PHE A 1 531 ? 5.171 -30.125 -14.797 1.00 54.72 531 PHE A N 1
ATOM 4319 C CA . PHE A 1 531 ? 3.956 -29.956 -15.603 1.00 54.72 531 PHE A CA 1
ATOM 4320 C C . PHE A 1 531 ? 4.267 -29.579 -17.060 1.00 54.72 531 PHE A C 1
ATOM 4322 O O . PHE A 1 531 ? 3.790 -30.233 -17.992 1.00 54.72 531 PHE A O 1
ATOM 4329 N N . LEU A 1 532 ? 5.115 -28.561 -17.278 1.00 53.72 532 LEU A N 1
ATOM 4330 C CA . LEU A 1 532 ? 5.538 -28.146 -18.623 1.00 53.72 532 LEU A CA 1
ATOM 4331 C C . LEU A 1 532 ? 6.240 -29.291 -19.372 1.00 53.72 532 LEU A C 1
ATOM 4333 O O . LEU A 1 532 ? 6.060 -29.477 -20.579 1.00 53.72 532 LEU A O 1
ATOM 4337 N N . ARG A 1 533 ? 7.027 -30.091 -18.646 1.00 60.69 533 ARG A N 1
ATOM 4338 C CA . ARG A 1 533 ? 7.764 -31.235 -19.186 1.00 60.69 533 ARG A CA 1
ATOM 4339 C C . ARG A 1 533 ? 6.847 -32.415 -19.520 1.00 60.69 533 ARG A C 1
ATOM 4341 O O . ARG A 1 533 ? 7.007 -33.006 -20.589 1.00 60.69 533 ARG A O 1
ATOM 4348 N N . GLU A 1 534 ? 5.908 -32.750 -18.644 1.00 60.47 534 GLU A N 1
ATOM 4349 C CA . GLU A 1 534 ? 4.989 -33.887 -18.767 1.00 60.47 534 GLU A CA 1
ATOM 4350 C C . GLU A 1 534 ? 3.947 -33.661 -19.859 1.00 60.47 534 GLU A C 1
ATOM 4352 O O . GLU A 1 534 ? 3.740 -34.528 -20.712 1.00 60.47 534 GLU A O 1
ATOM 4357 N N . ASN A 1 535 ? 3.404 -32.446 -19.942 1.00 56.69 535 ASN A N 1
ATOM 4358 C CA . ASN A 1 535 ? 2.444 -32.066 -20.977 1.00 56.69 535 ASN A CA 1
ATOM 4359 C C . ASN A 1 535 ? 3.103 -31.693 -22.312 1.00 56.69 535 ASN A C 1
ATOM 4361 O O . ASN A 1 535 ? 2.430 -31.287 -23.260 1.00 56.69 535 ASN A O 1
ATOM 4365 N N . LYS A 1 536 ? 4.432 -31.847 -22.420 1.00 60.00 536 LYS A N 1
ATOM 4366 C CA . LYS A 1 536 ? 5.231 -31.481 -23.603 1.00 60.00 536 LYS A CA 1
ATOM 4367 C C . LYS A 1 536 ? 4.970 -30.042 -24.065 1.00 60.00 536 LYS A C 1
ATOM 4369 O O . LYS A 1 536 ? 5.147 -29.733 -25.251 1.00 60.00 536 LYS A O 1
ATOM 4374 N N . LEU A 1 537 ? 4.579 -29.170 -23.138 1.00 50.84 537 LEU A N 1
ATOM 4375 C CA . LEU A 1 537 ? 4.440 -27.745 -23.376 1.00 50.84 537 LEU A CA 1
ATOM 4376 C C . LEU A 1 537 ? 5.859 -27.215 -23.548 1.00 50.84 537 LEU A C 1
ATOM 4378 O O . LEU A 1 537 ? 6.651 -27.121 -22.611 1.00 50.84 537 LEU A O 1
ATOM 4382 N N . LYS A 1 538 ? 6.243 -26.985 -24.805 1.00 47.38 538 LYS A N 1
ATOM 4383 C CA . LYS A 1 538 ? 7.577 -26.481 -25.122 1.00 47.38 538 LYS A CA 1
ATOM 4384 C C . LYS A 1 538 ? 7.726 -25.122 -24.445 1.00 47.38 538 LYS A C 1
ATOM 4386 O O . LYS A 1 538 ? 6.894 -24.253 -24.682 1.00 47.38 538 LYS A O 1
ATOM 4391 N N . ASN A 1 539 ? 8.808 -24.928 -23.682 1.00 48.03 539 ASN A N 1
ATOM 4392 C CA . ASN A 1 539 ? 9.275 -23.583 -23.337 1.00 48.03 539 ASN A CA 1
ATOM 4393 C C . ASN A 1 539 ? 9.211 -22.721 -24.600 1.00 48.03 539 ASN A C 1
ATOM 4395 O O . ASN A 1 539 ? 9.629 -23.190 -25.670 1.00 48.03 539 ASN A O 1
ATOM 4399 N N . SER A 1 540 ? 8.638 -21.520 -24.477 1.00 46.59 540 SER A N 1
ATOM 4400 C CA . SER A 1 540 ? 8.287 -20.710 -25.639 1.00 46.59 540 SER A CA 1
ATOM 4401 C C . SER A 1 540 ? 9.477 -20.603 -26.588 1.00 46.59 540 SER A C 1
ATOM 4403 O O . SER A 1 540 ? 10.618 -20.368 -26.174 1.00 46.59 540 SER A O 1
ATOM 4405 N N . ARG A 1 541 ? 9.248 -20.826 -27.887 1.00 40.84 541 ARG A N 1
ATOM 4406 C CA . ARG A 1 541 ? 10.353 -20.858 -28.875 1.00 40.84 541 ARG A CA 1
ATOM 4407 C C . ARG A 1 541 ? 11.068 -19.506 -29.000 1.00 40.84 541 ARG A C 1
ATOM 4409 O O . ARG A 1 541 ? 12.118 -19.426 -29.633 1.00 40.84 541 ARG A O 1
ATOM 4416 N N . TRP A 1 542 ? 10.495 -18.473 -28.387 1.00 40.09 542 TRP A N 1
ATOM 4417 C CA . TRP A 1 542 ? 10.909 -17.078 -28.422 1.00 40.09 542 TRP A CA 1
ATOM 4418 C C . TRP A 1 542 ? 11.307 -16.526 -27.049 1.00 40.09 542 TRP A C 1
ATOM 4420 O O . TRP A 1 542 ? 11.486 -15.315 -26.918 1.00 40.09 542 TRP A O 1
ATOM 4430 N N . ASN A 1 543 ? 11.494 -17.386 -26.039 1.00 42.84 543 ASN A N 1
ATOM 4431 C CA . ASN A 1 543 ? 11.953 -16.994 -24.705 1.00 42.84 543 ASN A CA 1
ATOM 4432 C C . ASN A 1 543 ? 13.446 -16.613 -24.700 1.00 42.84 543 ASN A C 1
ATOM 4434 O O . ASN A 1 543 ? 14.293 -17.232 -24.063 1.00 42.84 543 ASN A O 1
ATOM 4438 N N . ILE A 1 544 ? 13.791 -15.556 -25.432 1.00 38.22 544 ILE A N 1
ATOM 4439 C CA . ILE A 1 544 ? 15.112 -14.923 -25.374 1.00 38.22 544 ILE A CA 1
ATOM 4440 C C . ILE A 1 544 ? 15.306 -14.276 -23.988 1.00 38.22 544 ILE A C 1
ATOM 4442 O O . ILE A 1 544 ? 16.418 -14.255 -23.472 1.00 38.22 544 ILE A O 1
ATOM 4446 N N . MET A 1 545 ? 14.222 -13.848 -23.330 1.00 35.03 545 MET A N 1
ATOM 4447 C CA . MET A 1 545 ? 14.263 -13.205 -22.009 1.00 35.03 545 MET A CA 1
ATOM 4448 C C . MET A 1 545 ? 14.518 -14.168 -20.839 1.00 35.03 545 MET A C 1
ATOM 4450 O O . MET A 1 545 ? 14.950 -13.708 -19.792 1.00 35.03 545 MET A O 1
ATOM 4454 N N . SER A 1 546 ? 14.314 -15.485 -20.991 1.00 34.44 546 SER A N 1
ATOM 4455 C CA . SER A 1 546 ? 14.644 -16.457 -19.931 1.00 34.44 546 SER A CA 1
ATOM 4456 C C . SER A 1 546 ? 16.074 -17.006 -20.025 1.00 34.44 546 SER A C 1
ATOM 4458 O O . SER A 1 546 ? 16.508 -17.719 -19.127 1.00 34.44 546 SER A O 1
ATOM 4460 N N . TYR A 1 547 ? 16.793 -16.723 -21.119 1.00 31.22 547 TYR A N 1
ATOM 4461 C CA . TYR A 1 547 ? 18.143 -17.246 -21.384 1.00 31.22 547 TYR A CA 1
ATOM 4462 C C . TYR A 1 547 ? 19.240 -16.174 -21.416 1.00 31.22 547 TYR A C 1
ATOM 4464 O O . TYR A 1 547 ? 20.421 -16.520 -21.447 1.00 31.22 547 TYR A O 1
ATOM 4472 N N . TYR A 1 548 ? 18.884 -14.889 -21.376 1.00 29.59 548 TYR A N 1
ATOM 4473 C CA . TYR A 1 548 ? 19.835 -13.832 -21.046 1.00 29.59 548 TYR A CA 1
ATOM 4474 C C . TYR A 1 548 ? 19.818 -13.613 -19.530 1.00 29.59 548 TYR A C 1
ATOM 4476 O O . TYR A 1 548 ? 18.729 -13.464 -18.977 1.00 29.59 548 TYR A O 1
ATOM 4484 N N . PRO A 1 549 ? 20.978 -13.550 -18.848 1.00 29.48 549 PRO A N 1
ATOM 4485 C CA . PRO A 1 549 ? 21.044 -13.046 -17.487 1.00 29.48 549 PRO A CA 1
ATOM 4486 C C . PRO A 1 549 ? 20.806 -11.536 -17.566 1.00 29.48 549 PRO A C 1
ATOM 4488 O O . PRO A 1 549 ? 21.733 -10.730 -17.555 1.00 29.48 549 PRO A O 1
ATOM 4491 N N . VAL A 1 550 ? 19.550 -11.144 -17.756 1.00 34.66 550 VAL A N 1
ATOM 4492 C CA . VAL A 1 550 ? 19.114 -9.800 -17.420 1.00 34.66 550 VAL A CA 1
ATOM 4493 C C . VAL A 1 550 ? 19.161 -9.788 -15.897 1.00 34.66 550 VAL A C 1
ATOM 4495 O O . VAL A 1 550 ? 18.450 -10.563 -15.263 1.00 34.66 550 VAL A O 1
ATOM 4498 N N . SER A 1 551 ? 20.109 -9.041 -15.332 1.00 36.84 551 SER A N 1
ATOM 4499 C CA . SER A 1 551 ? 20.427 -9.093 -13.905 1.00 36.84 551 SER A CA 1
ATOM 4500 C C . SER A 1 551 ? 19.180 -8.889 -13.049 1.00 36.84 551 SER A C 1
ATOM 4502 O O . SER A 1 551 ? 18.281 -8.133 -13.425 1.00 36.84 551 SER A O 1
ATOM 4504 N N . ASP A 1 552 ? 19.162 -9.522 -11.874 1.00 33.81 552 ASP A N 1
ATOM 4505 C CA . ASP A 1 552 ? 18.072 -9.506 -10.886 1.00 33.81 552 ASP A CA 1
ATOM 4506 C C . ASP A 1 552 ? 17.506 -8.094 -10.605 1.00 33.81 552 ASP A C 1
ATOM 4508 O O . ASP A 1 552 ? 16.340 -7.931 -10.251 1.00 33.81 552 ASP A O 1
ATOM 4512 N N . SER A 1 553 ? 18.291 -7.043 -10.858 1.00 35.22 553 SER A N 1
ATOM 4513 C CA . SER A 1 553 ? 17.900 -5.631 -10.820 1.00 35.22 553 SER A CA 1
ATOM 4514 C C . SER A 1 553 ? 16.802 -5.215 -11.808 1.00 35.22 553 SER A C 1
ATOM 4516 O O . SER A 1 553 ? 15.988 -4.372 -11.446 1.00 35.22 553 SER A O 1
ATOM 4518 N N . PHE A 1 554 ? 16.732 -5.771 -13.023 1.00 34.94 554 PHE A N 1
ATOM 4519 C CA . PHE A 1 554 ? 15.720 -5.385 -14.024 1.00 34.94 554 PHE A CA 1
ATOM 4520 C C . PHE A 1 554 ? 14.310 -5.828 -13.602 1.00 34.94 554 PHE A C 1
ATOM 4522 O O . PHE A 1 554 ? 13.331 -5.129 -13.851 1.00 34.94 554 PHE A O 1
ATOM 4529 N N . ILE A 1 555 ? 14.218 -6.962 -12.897 1.00 37.00 555 ILE A N 1
ATOM 4530 C CA . ILE A 1 555 ? 12.970 -7.499 -12.333 1.00 37.00 555 ILE A CA 1
ATOM 4531 C C . ILE A 1 555 ? 12.664 -6.858 -10.963 1.00 37.00 555 ILE A C 1
ATOM 4533 O O . ILE A 1 555 ? 11.503 -6.639 -10.629 1.00 37.00 555 ILE A O 1
ATOM 4537 N N . LEU A 1 556 ? 13.684 -6.470 -10.186 1.00 35.06 556 LEU A N 1
ATOM 4538 C CA . LEU A 1 556 ? 13.515 -5.859 -8.857 1.00 35.06 556 LEU A CA 1
ATOM 4539 C C . LEU A 1 556 ? 13.091 -4.377 -8.867 1.00 35.06 556 LEU A C 1
ATOM 4541 O O . LEU A 1 556 ? 12.603 -3.882 -7.849 1.00 35.06 556 LEU A O 1
ATOM 4545 N N . LYS A 1 557 ? 13.275 -3.647 -9.974 1.00 33.25 557 LYS A N 1
ATOM 4546 C CA . LYS A 1 557 ? 13.149 -2.174 -9.991 1.00 33.25 557 LYS A CA 1
ATOM 4547 C C . LYS A 1 557 ? 11.794 -1.640 -10.467 1.00 33.25 557 LYS A C 1
ATOM 4549 O O . LYS A 1 557 ? 11.492 -0.481 -10.201 1.00 33.25 557 LYS A O 1
ATOM 4554 N N . TYR A 1 558 ? 10.954 -2.473 -11.087 1.00 33.22 558 TYR A N 1
ATOM 4555 C CA . TYR A 1 558 ? 9.569 -2.126 -11.427 1.00 33.22 558 TYR A CA 1
ATOM 4556 C C . TYR A 1 558 ? 8.585 -3.042 -10.685 1.00 33.22 558 TYR A C 1
ATOM 4558 O O . TYR A 1 558 ? 8.311 -4.165 -11.090 1.00 33.22 558 TYR A O 1
ATOM 4566 N N . ASN A 1 559 ? 8.091 -2.519 -9.555 1.00 35.28 559 ASN A N 1
ATOM 4567 C CA . ASN A 1 559 ? 7.035 -3.050 -8.684 1.00 35.28 559 ASN A CA 1
ATOM 4568 C C . ASN A 1 559 ? 7.112 -4.541 -8.327 1.00 35.28 559 ASN A C 1
ATOM 4570 O O . ASN A 1 559 ? 6.161 -5.293 -8.520 1.00 35.28 559 ASN A O 1
ATOM 4574 N N . PHE A 1 560 ? 8.207 -4.937 -7.672 1.00 35.59 560 PHE A N 1
ATOM 4575 C CA . PHE A 1 560 ? 8.300 -6.242 -7.015 1.00 35.59 560 PHE A CA 1
ATOM 4576 C C . PHE A 1 560 ? 8.950 -6.171 -5.624 1.00 35.59 560 PHE A C 1
ATOM 4578 O O . PHE A 1 560 ? 9.866 -6.922 -5.299 1.00 35.59 560 PHE A O 1
ATOM 4585 N N . LYS A 1 561 ? 8.461 -5.268 -4.759 1.00 30.20 561 LYS A N 1
ATOM 4586 C CA . LYS A 1 561 ? 8.914 -5.181 -3.354 1.00 30.20 561 LYS A CA 1
ATOM 4587 C C . LYS A 1 561 ? 7.990 -5.819 -2.309 1.00 30.20 561 LYS A C 1
ATOM 4589 O O . LYS A 1 561 ? 8.331 -5.790 -1.134 1.00 30.20 561 LYS A O 1
ATOM 4594 N N . ILE A 1 562 ? 6.885 -6.460 -2.705 1.00 32.69 562 ILE A N 1
ATOM 4595 C CA . ILE A 1 562 ? 6.030 -7.222 -1.766 1.00 32.69 562 ILE A CA 1
ATOM 4596 C C . ILE A 1 562 ? 5.909 -8.708 -2.148 1.00 32.69 562 ILE A C 1
ATOM 4598 O O . ILE A 1 562 ? 5.866 -9.552 -1.259 1.00 32.69 562 ILE A O 1
ATOM 4602 N N . ALA A 1 563 ? 5.971 -9.067 -3.434 1.00 31.17 563 ALA A N 1
ATOM 4603 C CA . ALA A 1 563 ? 5.663 -10.433 -3.862 1.00 31.17 563 ALA A CA 1
ATOM 4604 C C . ALA A 1 563 ? 6.852 -11.429 -3.857 1.00 31.17 563 ALA A C 1
ATOM 4606 O O . ALA A 1 563 ? 6.634 -12.605 -3.586 1.00 31.17 563 ALA A O 1
ATOM 4607 N N . LEU A 1 564 ? 8.116 -11.007 -4.046 1.00 28.83 564 LEU A N 1
ATOM 4608 C CA . LEU A 1 564 ? 9.255 -11.958 -4.079 1.00 28.83 564 LEU A CA 1
ATOM 4609 C C . LEU A 1 564 ? 9.889 -12.233 -2.704 1.00 28.83 564 LEU A C 1
ATOM 4611 O O . LEU A 1 564 ? 10.394 -13.323 -2.452 1.00 28.83 564 LEU A O 1
ATOM 4615 N N . VAL A 1 565 ? 9.872 -11.254 -1.792 1.00 33.78 565 VAL A N 1
ATOM 4616 C CA . VAL A 1 565 ? 10.462 -11.425 -0.448 1.00 33.78 565 VAL A CA 1
ATOM 4617 C C . VAL A 1 565 ? 9.566 -12.291 0.447 1.00 33.78 565 VAL A C 1
ATOM 4619 O O . VAL A 1 565 ? 10.064 -12.940 1.367 1.00 33.78 565 VAL A O 1
ATOM 4622 N N . TYR A 1 566 ? 8.262 -12.362 0.157 1.00 34.72 566 TYR A N 1
ATOM 4623 C CA . TYR A 1 566 ? 7.335 -13.230 0.883 1.00 34.72 566 TYR A CA 1
ATOM 4624 C C . TYR A 1 566 ? 7.299 -14.664 0.339 1.00 34.72 566 TYR A C 1
ATOM 4626 O O . TYR A 1 566 ? 7.274 -15.586 1.153 1.00 34.72 566 TYR A O 1
ATOM 4634 N N . SER A 1 567 ? 7.411 -14.884 -0.980 1.00 32.19 567 SER A N 1
ATOM 4635 C CA . SER A 1 567 ? 7.491 -16.251 -1.521 1.00 32.19 567 SER A CA 1
ATOM 4636 C C . SER A 1 567 ? 8.767 -16.965 -1.063 1.00 32.19 567 SER A C 1
ATOM 4638 O O . SER A 1 567 ? 8.696 -18.093 -0.586 1.00 32.19 567 SER A O 1
ATOM 4640 N N . MET A 1 568 ? 9.917 -16.279 -1.036 1.00 29.31 568 MET A N 1
ATOM 4641 C CA . MET A 1 568 ? 11.175 -16.896 -0.590 1.00 29.31 568 MET A CA 1
ATOM 4642 C C . MET A 1 568 ? 11.276 -17.116 0.930 1.00 29.31 568 MET A C 1
ATOM 4644 O O . MET A 1 568 ? 12.058 -17.959 1.372 1.00 29.31 568 MET A O 1
ATOM 4648 N N . ARG A 1 569 ? 10.498 -16.403 1.760 1.00 31.80 569 ARG A N 1
ATOM 4649 C CA . ARG A 1 569 ? 10.467 -16.643 3.219 1.00 31.80 569 ARG A CA 1
ATOM 4650 C C . ARG A 1 569 ? 9.549 -17.798 3.613 1.00 31.80 569 ARG A C 1
ATOM 4652 O O . ARG A 1 569 ? 9.851 -18.472 4.594 1.00 31.80 569 ARG A O 1
ATOM 4659 N N . VAL A 1 570 ? 8.492 -18.060 2.844 1.00 35.47 570 VAL A N 1
ATOM 4660 C CA . VAL A 1 570 ? 7.625 -19.230 3.050 1.00 35.47 570 VAL A CA 1
ATOM 4661 C C . VAL A 1 570 ? 8.351 -20.511 2.627 1.00 35.47 570 VAL A C 1
ATOM 4663 O O . VAL A 1 570 ? 8.383 -21.458 3.408 1.00 35.47 570 VAL A O 1
ATOM 4666 N N . THR A 1 571 ? 9.073 -20.500 1.499 1.00 36.03 571 THR A N 1
ATOM 4667 C CA . THR A 1 571 ? 9.870 -21.659 1.055 1.00 36.03 571 THR A CA 1
ATOM 4668 C C . THR A 1 571 ? 11.008 -21.991 2.025 1.00 36.03 571 THR A C 1
ATOM 4670 O O . THR A 1 571 ? 11.201 -23.152 2.367 1.00 36.03 571 THR A O 1
ATOM 4673 N N . ARG A 1 572 ? 11.712 -20.987 2.573 1.00 31.33 572 ARG A N 1
ATOM 4674 C CA . ARG A 1 572 ? 12.830 -21.237 3.506 1.00 31.33 572 ARG A CA 1
ATOM 4675 C C . ARG A 1 572 ? 12.380 -21.607 4.924 1.00 31.33 572 ARG A C 1
ATOM 4677 O O . ARG A 1 572 ? 13.098 -22.319 5.617 1.00 31.33 572 ARG A O 1
ATOM 4684 N N . ALA A 1 573 ? 11.194 -21.165 5.355 1.00 33.56 573 ALA A N 1
ATOM 4685 C CA . ALA A 1 573 ? 10.581 -21.637 6.599 1.00 33.56 573 ALA A CA 1
ATOM 4686 C C . ALA A 1 573 ? 10.061 -23.080 6.469 1.00 33.56 573 ALA A C 1
ATOM 4688 O O . ALA A 1 573 ? 10.119 -23.829 7.438 1.00 33.56 573 ALA A O 1
ATOM 4689 N N . GLN A 1 574 ? 9.611 -23.490 5.279 1.00 35.38 574 GLN A N 1
ATOM 4690 C CA . GLN A 1 574 ? 9.159 -24.858 5.008 1.00 35.38 574 GLN A CA 1
ATOM 4691 C C . GLN A 1 574 ? 10.319 -25.838 4.778 1.00 35.38 574 GLN A C 1
ATOM 4693 O O . GLN A 1 574 ? 10.240 -26.964 5.260 1.00 35.38 574 GLN A O 1
ATOM 4698 N N . GLU A 1 575 ? 11.433 -25.410 4.173 1.00 35.59 575 GLU A N 1
ATOM 4699 C CA . GLU A 1 575 ? 12.668 -26.214 4.110 1.00 35.59 575 GLU A CA 1
ATOM 4700 C C . GLU A 1 575 ? 13.256 -26.473 5.510 1.00 35.59 575 GLU A C 1
ATOM 4702 O O . GLU A 1 575 ? 13.665 -27.590 5.806 1.00 35.59 575 GLU A O 1
ATOM 4707 N N . LEU A 1 576 ? 13.201 -25.494 6.425 1.00 34.34 576 LEU A N 1
ATOM 4708 C CA . LEU A 1 576 ? 13.628 -25.672 7.825 1.00 34.34 576 LEU A CA 1
ATOM 4709 C C . LEU A 1 576 ? 12.689 -26.570 8.655 1.00 34.34 576 LEU A C 1
ATOM 4711 O O . LEU A 1 576 ? 13.125 -27.152 9.649 1.00 34.34 576 LEU A O 1
ATOM 4715 N N . ILE A 1 577 ? 11.422 -26.707 8.252 1.00 37.94 577 ILE A N 1
ATOM 4716 C CA . ILE A 1 577 ? 10.438 -27.589 8.904 1.00 37.94 577 ILE A CA 1
ATOM 4717 C C . ILE A 1 577 ? 10.495 -29.018 8.332 1.00 37.94 577 ILE A C 1
ATOM 4719 O O . ILE A 1 577 ? 10.155 -29.965 9.038 1.00 37.94 577 ILE A O 1
ATOM 4723 N N . LEU A 1 578 ? 10.965 -29.198 7.094 1.00 35.06 578 LEU A N 1
ATOM 4724 C CA . LEU A 1 578 ? 11.060 -30.509 6.440 1.00 35.06 578 LEU A CA 1
ATOM 4725 C C . LEU A 1 578 ? 12.453 -31.160 6.521 1.00 35.06 578 LEU A C 1
ATOM 4727 O O . LEU A 1 578 ? 12.537 -32.375 6.369 1.00 35.06 578 LEU A O 1
ATOM 4731 N N . ASP A 1 579 ? 13.517 -30.413 6.846 1.00 31.89 579 ASP A N 1
ATOM 4732 C CA . ASP A 1 579 ? 14.881 -30.959 7.021 1.00 31.89 579 ASP A CA 1
ATOM 4733 C C . ASP A 1 579 ? 15.216 -31.362 8.476 1.00 31.89 579 ASP A C 1
ATOM 4735 O O . ASP A 1 579 ? 16.364 -31.609 8.839 1.00 31.89 579 ASP A O 1
ATOM 4739 N N . THR A 1 580 ? 14.209 -31.453 9.352 1.00 33.81 580 THR A N 1
ATOM 4740 C CA . THR A 1 580 ? 14.377 -31.949 10.731 1.00 33.81 580 THR A CA 1
ATOM 4741 C C . THR A 1 580 ? 13.521 -33.182 11.005 1.00 33.81 580 THR A C 1
ATOM 4743 O O . THR A 1 580 ? 12.696 -33.222 11.916 1.00 33.81 580 THR A O 1
ATOM 4746 N N . SER A 1 581 ? 13.765 -34.255 10.248 1.00 35.00 581 SER A N 1
ATOM 4747 C CA . SER A 1 581 ? 13.416 -35.602 10.701 1.00 35.00 581 SER A CA 1
ATOM 4748 C C . SER A 1 581 ? 14.578 -36.235 11.479 1.00 35.00 581 SER A C 1
ATOM 4750 O O . SER A 1 581 ? 15.617 -36.540 10.901 1.00 35.00 581 SER A O 1
ATOM 4752 N N . LEU A 1 582 ? 14.314 -36.498 12.765 1.00 43.91 582 LEU A N 1
ATOM 4753 C CA . LEU A 1 582 ? 14.745 -37.679 13.533 1.00 43.91 582 LEU A CA 1
ATOM 4754 C C . LEU A 1 582 ? 16.253 -37.859 13.805 1.00 43.91 582 LEU A C 1
ATOM 4756 O O . LEU A 1 582 ? 16.966 -38.491 13.036 1.00 43.91 582 LEU A O 1
ATOM 4760 N N . ASP A 1 583 ? 16.708 -37.367 14.965 1.00 35.12 583 ASP A N 1
ATOM 4761 C CA . ASP A 1 583 ? 17.282 -38.187 16.058 1.00 35.12 583 ASP A CA 1
ATOM 4762 C C . ASP A 1 583 ? 18.223 -37.363 16.963 1.00 35.12 583 ASP A C 1
ATOM 4764 O O . ASP A 1 583 ? 19.389 -37.159 16.618 1.00 35.12 583 ASP A O 1
ATOM 4768 N N . ARG A 1 584 ? 17.722 -36.949 18.147 1.00 29.78 584 ARG A N 1
ATOM 4769 C CA . ARG A 1 584 ? 18.385 -36.905 19.486 1.00 29.78 584 ARG A CA 1
ATOM 4770 C C . ARG A 1 584 ? 17.746 -35.849 20.424 1.00 29.78 584 ARG A C 1
ATOM 4772 O O . ARG A 1 584 ? 17.753 -34.671 20.105 1.00 29.78 584 ARG A O 1
ATOM 4779 N N . TYR A 1 585 ? 17.218 -36.345 21.557 1.00 31.64 585 TYR A N 1
ATOM 4780 C CA . TYR A 1 585 ? 16.823 -35.756 22.869 1.00 31.64 585 TYR A CA 1
ATOM 4781 C C . TYR A 1 585 ? 16.976 -34.230 23.115 1.00 31.64 585 TYR A C 1
ATOM 4783 O O . TYR A 1 585 ? 17.999 -33.657 22.764 1.00 31.64 585 TYR A O 1
ATOM 4791 N N . ASP A 1 586 ? 16.025 -33.520 23.760 1.00 27.80 586 ASP A N 1
ATOM 4792 C CA . ASP A 1 586 ? 15.607 -33.659 25.185 1.00 27.80 586 ASP A CA 1
ATOM 4793 C C . ASP A 1 586 ? 14.162 -33.108 25.492 1.00 27.80 586 ASP A C 1
ATOM 4795 O O . ASP A 1 586 ? 13.608 -32.364 24.678 1.00 27.80 586 ASP A O 1
ATOM 4799 N N . PRO A 1 587 ? 13.513 -33.446 26.640 1.00 38.75 587 PRO A N 1
ATOM 4800 C CA . PRO A 1 587 ? 12.055 -33.408 26.835 1.00 38.75 587 PRO A CA 1
ATOM 4801 C C . PRO A 1 587 ? 11.519 -32.191 27.622 1.00 38.75 587 PRO A C 1
ATOM 4803 O O . PRO A 1 587 ? 11.580 -32.163 28.847 1.00 38.75 587 PRO A O 1
ATOM 4806 N N . ILE A 1 588 ? 10.865 -31.229 26.956 1.00 29.86 588 ILE A N 1
ATOM 4807 C CA . ILE A 1 588 ? 9.974 -30.231 27.609 1.00 29.86 588 ILE A CA 1
ATOM 4808 C C . ILE A 1 588 ? 8.724 -29.973 26.741 1.00 29.86 588 ILE A C 1
ATOM 4810 O O . ILE A 1 588 ? 8.277 -28.849 26.544 1.00 29.86 588 ILE A O 1
ATOM 4814 N N . ILE A 1 589 ? 8.139 -31.040 26.191 1.00 29.41 589 ILE A N 1
ATOM 4815 C CA . ILE A 1 589 ? 6.828 -30.994 25.521 1.00 29.41 589 ILE A CA 1
ATOM 4816 C C . ILE A 1 589 ? 5.963 -32.123 26.086 1.00 29.41 589 ILE A C 1
ATOM 4818 O O . ILE A 1 589 ? 5.688 -33.120 25.433 1.00 29.41 589 ILE A O 1
ATOM 4822 N N . TYR A 1 590 ? 5.558 -31.980 27.344 1.00 28.59 590 TYR A N 1
ATOM 4823 C CA . TYR A 1 590 ? 4.435 -32.724 27.917 1.00 28.59 590 TYR A CA 1
ATOM 4824 C C . TYR A 1 590 ? 3.657 -31.782 28.825 1.00 28.59 590 TYR A C 1
ATOM 4826 O O . TYR A 1 590 ? 3.918 -31.677 30.021 1.00 28.59 590 TYR A O 1
ATOM 4834 N N . THR A 1 591 ? 2.738 -31.018 28.235 1.00 29.58 591 THR A N 1
ATOM 4835 C CA . THR A 1 591 ? 1.668 -30.339 28.994 1.00 29.58 591 THR A CA 1
ATOM 4836 C C . THR A 1 591 ? 0.459 -29.955 28.134 1.00 29.58 591 THR A C 1
ATOM 4838 O O . THR A 1 591 ? -0.338 -29.112 28.530 1.00 29.58 591 THR A O 1
ATOM 4841 N N . PHE A 1 592 ? 0.285 -30.584 26.963 1.00 28.72 592 PHE A N 1
ATOM 4842 C CA . PHE A 1 592 ? -0.888 -30.350 26.107 1.00 28.72 592 PHE A CA 1
ATOM 4843 C C . PHE A 1 592 ? -1.610 -31.633 25.656 1.00 28.72 592 PHE A C 1
ATOM 4845 O O . PHE A 1 592 ? -2.627 -31.557 24.976 1.00 28.72 592 PHE A O 1
ATOM 4852 N N . VAL A 1 593 ? -1.135 -32.817 26.063 1.00 28.39 593 VAL A N 1
ATOM 4853 C CA . VAL A 1 593 ? -1.720 -34.112 25.653 1.00 28.39 593 VAL A CA 1
ATOM 4854 C C . VAL A 1 593 ? -2.642 -34.725 26.724 1.00 28.39 593 VAL A C 1
ATOM 4856 O O . VAL A 1 593 ? -3.446 -35.595 26.408 1.00 28.39 593 VAL A O 1
ATOM 4859 N N . ASP A 1 594 ? -2.655 -34.218 27.960 1.00 30.58 594 ASP A N 1
ATOM 4860 C CA . ASP A 1 594 ? -3.364 -34.882 29.072 1.00 30.58 594 ASP A CA 1
ATOM 4861 C C . ASP A 1 594 ? -4.895 -34.700 29.112 1.00 30.58 594 ASP A C 1
ATOM 4863 O O . ASP A 1 594 ? -5.547 -35.256 29.991 1.00 30.58 594 ASP A O 1
ATOM 4867 N N . ASN A 1 595 ? -5.507 -33.971 28.171 1.00 35.50 595 ASN A N 1
ATOM 4868 C CA . ASN A 1 595 ? -6.952 -33.682 28.214 1.00 35.50 595 ASN A CA 1
ATOM 4869 C C . ASN A 1 595 ? -7.778 -34.246 27.047 1.00 35.50 595 ASN A C 1
ATOM 4871 O O . ASN A 1 595 ? -8.943 -33.876 26.896 1.00 35.50 595 ASN A O 1
ATOM 4875 N N . ILE A 1 596 ? -7.229 -35.162 26.245 1.00 37.31 596 ILE A N 1
ATOM 4876 C CA . ILE A 1 596 ? -7.999 -35.846 25.197 1.00 37.31 596 ILE A CA 1
ATOM 4877 C C . ILE A 1 596 ? -8.392 -37.236 25.697 1.00 37.31 596 ILE A C 1
ATOM 4879 O O . ILE A 1 596 ? -7.551 -38.090 25.967 1.00 37.31 596 ILE A O 1
ATOM 4883 N N . THR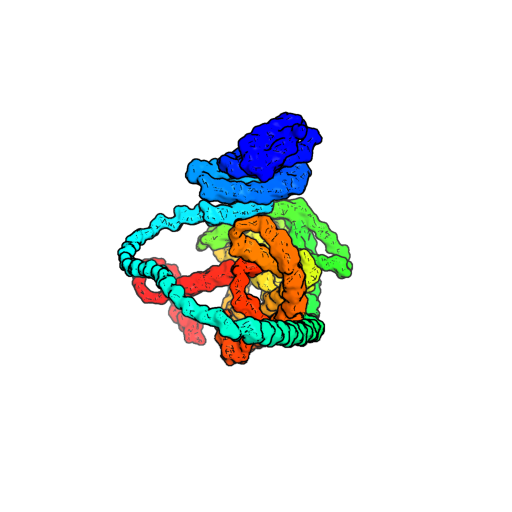 A 1 597 ? -9.696 -37.467 25.842 1.00 53.16 597 THR A N 1
ATOM 4884 C CA . THR A 1 597 ? -10.217 -38.781 26.249 1.00 53.16 597 THR A CA 1
ATOM 4885 C C . THR A 1 597 ? -10.109 -39.788 25.099 1.00 53.16 597 THR A C 1
ATOM 4887 O O . THR A 1 597 ? -10.245 -39.433 23.929 1.00 53.16 597 THR A O 1
ATOM 4890 N N . ASN A 1 598 ? -9.919 -41.073 25.423 1.00 34.47 598 ASN A N 1
ATOM 4891 C CA . ASN A 1 598 ? -9.801 -42.165 24.442 1.00 34.47 598 ASN A CA 1
ATOM 4892 C C . ASN A 1 598 ? -11.008 -42.291 23.481 1.00 34.47 598 ASN A C 1
ATOM 4894 O O . ASN A 1 598 ? -10.882 -42.910 22.424 1.00 34.47 598 ASN A O 1
ATOM 4898 N N . GLU A 1 599 ? -12.166 -41.703 23.803 1.00 35.66 599 GLU A N 1
ATOM 4899 C CA . GLU A 1 599 ? -13.304 -41.624 22.874 1.00 35.66 599 GLU A CA 1
ATOM 4900 C C . GLU A 1 599 ? -13.108 -40.591 21.754 1.00 35.66 599 GLU A C 1
ATOM 4902 O O . GLU A 1 599 ? -13.545 -40.826 20.629 1.00 35.66 599 GLU A O 1
ATOM 4907 N N . GLN A 1 600 ? -12.389 -39.494 22.006 1.00 38.44 600 GLN A N 1
ATOM 4908 C CA . GLN A 1 600 ? -12.091 -38.477 20.991 1.00 38.44 600 GLN A CA 1
ATOM 4909 C C . GLN A 1 600 ? -11.041 -38.963 19.985 1.00 38.44 600 GLN A C 1
ATOM 4911 O O . GLN A 1 600 ? -11.106 -38.608 18.813 1.00 38.44 600 GLN A O 1
ATOM 4916 N N . ILE A 1 601 ? -10.134 -39.848 20.413 1.00 38.06 601 ILE A N 1
ATOM 4917 C CA . ILE A 1 601 ? -9.168 -40.516 19.527 1.00 38.06 601 ILE A CA 1
ATOM 4918 C C . ILE A 1 601 ? -9.886 -41.486 18.575 1.00 38.06 601 ILE A C 1
ATOM 4920 O O . ILE A 1 601 ? -9.545 -41.561 17.398 1.00 38.06 601 ILE A O 1
ATOM 4924 N N . LYS A 1 602 ? -10.935 -42.182 19.037 1.00 31.44 602 LYS A N 1
ATOM 4925 C CA . LYS A 1 602 ? -11.730 -43.071 18.171 1.00 31.44 602 LYS A CA 1
ATOM 4926 C C . LYS A 1 602 ? -12.528 -42.322 17.105 1.00 31.44 602 LYS A C 1
ATOM 4928 O O . LYS A 1 602 ? -12.670 -42.857 16.014 1.00 31.44 602 LYS A O 1
ATOM 4933 N N . LEU A 1 603 ? -12.996 -41.108 17.398 1.00 34.34 603 LEU A N 1
ATOM 4934 C CA . LEU A 1 603 ? -13.713 -40.265 16.433 1.00 34.34 603 LEU A CA 1
ATOM 4935 C C . LEU A 1 603 ? -12.786 -39.616 15.391 1.00 34.34 603 LEU A C 1
ATOM 4937 O O . LEU A 1 603 ? -13.249 -39.182 14.348 1.00 34.34 603 LEU A O 1
ATOM 4941 N N . PHE A 1 604 ? -11.488 -39.525 15.690 1.00 28.58 604 PHE A N 1
ATOM 4942 C CA . PHE A 1 604 ? -10.473 -38.963 14.796 1.00 28.58 604 PHE A CA 1
ATOM 4943 C C . PHE A 1 604 ? -9.921 -40.003 13.803 1.00 28.58 604 PHE A C 1
ATOM 4945 O O . PHE A 1 604 ? -9.334 -39.643 12.787 1.00 28.58 604 PHE A O 1
ATOM 4952 N N . CYS A 1 605 ? -10.102 -41.295 14.098 1.00 33.69 605 CYS A N 1
ATOM 4953 C CA . CYS A 1 605 ? -9.657 -42.410 13.256 1.00 33.69 605 CYS A CA 1
ATOM 4954 C C . CYS A 1 605 ? -10.788 -43.089 12.457 1.00 33.69 605 CYS A C 1
ATOM 4956 O O . CYS A 1 605 ? -10.513 -44.061 11.753 1.00 33.69 605 CYS A O 1
ATOM 4958 N N . SER A 1 606 ? -12.031 -42.607 12.565 1.00 30.59 606 SER A N 1
ATOM 4959 C CA . SER A 1 606 ? -13.185 -43.003 11.737 1.00 30.59 606 SER A CA 1
ATOM 4960 C C . SER A 1 606 ? -13.576 -41.867 10.811 1.00 30.59 606 SER A C 1
ATOM 4962 O O . SER A 1 606 ? -13.829 -42.141 9.621 1.00 30.59 606 SER A O 1
#

Foldseek 3Di:
DQLLVQLVVCLVVVVLVSNLVSLVVQCVPDDCVPVVSNLSSLVSNLSSCLSVLVLVSNVVSLLVQCPDPDPVSVVVSLVVNLVSLVSNCVPDPPCNVVSVVSLVVSCVPRVDPSNVVSVVVVCVVRVPPVVDDDDDDDDDDDDDDDDDDDDDDDDDDDDDDDDDPPVVVVVVVVVVVVVVVVVVVVVVVVVVVVVVVLVCCLPVLVVVLVVLVVVLVVVCCVVCVVVQPQDWDPLLVLVQLLLQQQQLFRLADDDVPPCDPDPRHRPVVNPVLLVVCVVQLVVQLVVLLVDLDLDRDDRDPSLVVSLVVCVVSLVVLLVSLVVAQTAHRPHCVCLQPDPDPPPVNLVSLLSVLSSLLNNLSVCVVVVVVVSNLSSLVSLVSSLVNLPQPLAPVSVVSNVSSVSSSVSSVSNRPDDDPVVVVVVVVVVVCVVVVLLSVQSCVRVLVSVLSVLVVDDLVNVVVVVVVVVVVVDDDDPPCVVVCCVVCVVVSVSVCSSCVSLSSVLSSLSSVVSVVVSVVSNVDPDDPVCPVVVCVVVVVDDPPSPPVVPDCPDPCVVVPPPDPPPPVVVVVVVVVVCVVVPDDDDDDDDDPPDPPPPDDPVNVVVVVD

Radius of gyration: 34.45 Å; chains: 1; bounding box: 97×82×94 Å

Sequence (606 aa):
MSSLEAGLAALKRKNYAVAIKQLEASCAASSQSHQSSYYRAQMGLMQAYAATHHYHKSLTACQNLLLSSSAKVQQWAAQHSFSIIKIALKEADTDKDEILAQLRQLIAQHNYQLLHDSISTITQEFLEPELIAEEPAIASPDSNLGQIANIKPRVTQKSLPKMQVHHKRIRADQNLKKKKKRIKLVGQRVLIGFGALLLLWVTVGNLVADYYVAQVKREIEEEWSDVLKSDYNETAYRLQEIGTKNFGLKLIEWNHEEAHPIDIDVNVIEKQRLNELTSTINTYLERQYKVNSNDIELPPKKLQIYTEDKEKVFDEIHEILKEEIPTFEKRLSFYYNSDSPNAGMGVELLELQKILVANIFINQINRKQQKVERDLETLWTLNQSTNNPRSLIEILINDQSTRYLLIVLNKIQKLPPVWISRLKKLNEPQKQIDNSFYSGAGENIFAFHVVKSMRAKDIREEFLVHLKDAQIEDQEEENAFSVFMAPIFYLLDIVLAPLIKFSAVESYETKKQALNYLHEEFFDFCEIHLFLRENKLKNSRWNIMSYYPVSDSFILKYNFKIALVYSMRVTRAQELILDTSLDRYDPIIYTFVDNITNEQIKLFCS